Protein AF-A0A455SLW5-F1 (afdb_monomer)

Nearest PDB structures (foldseek):
  3qz4-assembly2_B  TM=9.356E-01  e=2.759E-25  Bacteroides thetaiotaomicron
  3akh-assembly1_A  TM=5.354E-01  e=4.090E-27  Streptomyces avermitilis MA-4680 = NBRC 14893
  6sxr-assembly1_A  TM=5.137E-01  e=2.909E-17  Aspergillus luchuensis IFO 4308
  6sxs-assembly1_AAA  TM=5.155E-01  e=3.876E-17  Aspergillus luchuensis
  2d44-assembly1_A  TM=3.682E-01  e=1.803E-17  Aspergillus luchuensis

Structure (mmCIF, N/CA/C/O backbone):
data_AF-A0A455SLW5-F1
#
_entry.id   AF-A0A455SLW5-F1
#
loop_
_atom_site.group_PDB
_atom_site.id
_atom_site.type_symbol
_atom_site.label_atom_id
_atom_site.label_alt_id
_atom_site.label_comp_id
_atom_site.label_asym_id
_atom_site.label_entity_id
_atom_site.label_seq_id
_atom_site.pdbx_PDB_ins_code
_atom_site.Cartn_x
_atom_site.Cartn_y
_atom_site.Cartn_z
_atom_site.occupancy
_atom_site.B_iso_or_equiv
_atom_site.auth_seq_id
_atom_site.auth_comp_id
_atom_site.auth_asym_id
_atom_site.auth_atom_id
_atom_site.pdbx_PDB_model_num
ATOM 1 N N . MET A 1 1 ? -55.554 7.025 6.746 1.00 34.50 1 MET A N 1
ATOM 2 C CA . MET A 1 1 ? -54.462 6.418 5.959 1.00 34.50 1 MET A CA 1
ATOM 3 C C . MET A 1 1 ? -53.563 7.553 5.488 1.00 34.50 1 MET A C 1
ATOM 5 O O . MET A 1 1 ? -53.819 8.131 4.444 1.00 34.50 1 MET A O 1
ATOM 9 N N . MET A 1 2 ? -52.606 7.970 6.321 1.00 26.58 2 MET A N 1
ATOM 10 C CA . MET A 1 2 ? -51.542 8.888 5.904 1.00 26.58 2 MET A CA 1
ATOM 11 C C . MET A 1 2 ? -50.301 8.038 5.678 1.00 26.58 2 MET A C 1
ATOM 13 O O . MET A 1 2 ? -49.830 7.374 6.597 1.00 26.58 2 MET A O 1
ATOM 17 N N . ILE A 1 3 ? -49.843 8.002 4.434 1.00 33.38 3 ILE A N 1
ATOM 18 C CA . ILE A 1 3 ? -48.631 7.303 4.028 1.00 33.38 3 ILE A CA 1
ATOM 19 C C . ILE A 1 3 ? -47.493 8.281 4.316 1.00 33.38 3 ILE A C 1
ATOM 21 O O . ILE A 1 3 ? -47.400 9.327 3.677 1.00 33.38 3 ILE A O 1
ATOM 25 N N .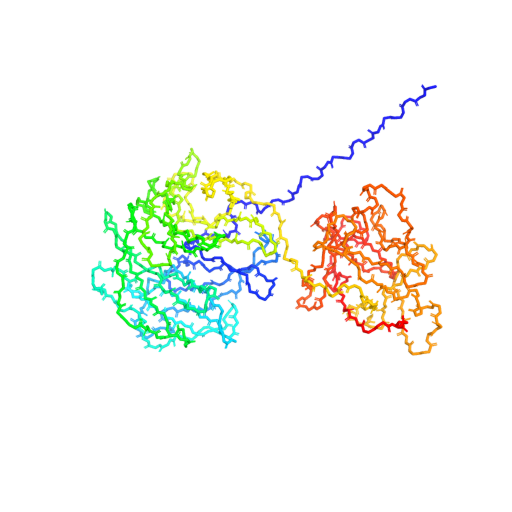 GLY A 1 4 ? -46.700 7.989 5.346 1.00 28.98 4 GLY A N 1
ATOM 26 C CA . GLY A 1 4 ? -45.521 8.773 5.692 1.00 28.98 4 GLY A CA 1
ATOM 27 C C . GLY A 1 4 ? -44.459 8.616 4.611 1.00 28.98 4 GLY A C 1
ATOM 28 O O . GLY A 1 4 ? -43.999 7.507 4.344 1.00 28.98 4 GLY A O 1
ATOM 29 N N . SER A 1 5 ? -44.088 9.730 3.987 1.00 33.50 5 SER A N 1
ATOM 30 C CA . SER A 1 5 ? -42.956 9.827 3.073 1.00 33.50 5 SER A CA 1
ATOM 31 C C . SER A 1 5 ? -41.672 9.484 3.827 1.00 33.50 5 SER A C 1
ATOM 33 O O . SER A 1 5 ? -41.202 10.268 4.650 1.00 33.50 5 SER A O 1
ATOM 35 N N . GLY A 1 6 ? -41.113 8.302 3.567 1.00 30.53 6 GLY A N 1
ATOM 36 C CA . GLY A 1 6 ? -39.769 7.958 4.012 1.00 30.53 6 GLY A CA 1
ATOM 37 C C . GLY A 1 6 ? -38.771 8.904 3.355 1.00 30.53 6 GLY A C 1
ATOM 38 O O . GLY A 1 6 ? -38.654 8.926 2.129 1.00 30.53 6 GLY A O 1
ATOM 39 N N . LEU A 1 7 ? -38.065 9.698 4.162 1.00 32.69 7 LEU A N 1
ATOM 40 C CA . LEU A 1 7 ? -36.848 10.360 3.713 1.00 32.69 7 LEU A CA 1
ATOM 41 C C . LEU A 1 7 ? -35.858 9.256 3.322 1.00 32.69 7 LEU A C 1
ATOM 43 O O . LEU A 1 7 ? -35.314 8.561 4.177 1.00 32.69 7 LEU A O 1
ATOM 47 N N . LEU A 1 8 ? -35.636 9.096 2.020 1.00 33.16 8 LEU A N 1
ATOM 48 C CA . LEU A 1 8 ? -34.431 8.468 1.504 1.00 33.16 8 LEU A CA 1
ATOM 49 C C . LEU A 1 8 ? -33.260 9.334 1.969 1.00 33.16 8 LEU A C 1
ATOM 51 O O . LEU A 1 8 ? -33.047 10.428 1.448 1.00 33.16 8 LEU A O 1
ATOM 55 N N . VAL A 1 9 ? -32.535 8.868 2.985 1.00 34.22 9 VAL A N 1
ATOM 56 C CA . VAL A 1 9 ? -31.212 9.406 3.294 1.00 34.22 9 VAL A CA 1
ATOM 57 C C . VAL A 1 9 ? -30.363 9.135 2.050 1.00 34.22 9 VAL A C 1
ATOM 59 O O . VAL A 1 9 ? -30.259 7.973 1.646 1.00 34.22 9 VAL A O 1
ATOM 62 N N . PRO A 1 10 ? -29.818 10.159 1.375 1.00 34.38 10 PRO A N 1
ATOM 63 C CA . PRO A 1 10 ? -28.939 9.921 0.245 1.00 34.38 10 PRO A CA 1
ATOM 64 C C . PRO A 1 10 ? -27.744 9.116 0.757 1.00 34.38 10 PRO A C 1
ATOM 66 O O . PRO A 1 10 ? -27.121 9.502 1.746 1.00 34.38 10 PRO A O 1
ATOM 69 N N . ASN A 1 11 ? -27.441 7.988 0.107 1.00 34.94 11 ASN A N 1
ATOM 70 C CA . ASN A 1 11 ? -26.160 7.314 0.290 1.00 34.94 11 ASN A CA 1
ATOM 71 C C . ASN A 1 11 ? -25.076 8.376 0.092 1.00 34.94 11 ASN A C 1
ATOM 73 O O . ASN A 1 11 ? -24.938 8.903 -1.015 1.00 34.94 11 ASN A O 1
ATOM 77 N N . ALA A 1 12 ? -24.350 8.726 1.155 1.00 39.44 12 ALA A N 1
ATOM 78 C CA . ALA A 1 12 ? -23.145 9.526 1.021 1.00 39.44 12 ALA A CA 1
ATOM 79 C C . ALA A 1 12 ? -22.260 8.807 -0.005 1.00 39.44 12 ALA A C 1
ATOM 81 O O . ALA A 1 12 ? -21.954 7.625 0.171 1.00 39.44 12 ALA A O 1
ATOM 82 N N . SER A 1 13 ? -21.923 9.466 -1.118 1.00 45.34 13 SER A N 1
ATOM 83 C CA . SER A 1 13 ? -20.954 8.900 -2.052 1.00 45.34 13 SER A CA 1
ATOM 84 C C . SER A 1 13 ? -19.678 8.649 -1.259 1.00 45.34 13 SER A C 1
ATOM 86 O O . SER A 1 13 ? -19.178 9.580 -0.625 1.00 45.34 13 SER A O 1
ATOM 88 N N . ALA A 1 14 ? -19.182 7.411 -1.250 1.00 56.59 14 ALA A N 1
ATOM 89 C CA . ALA A 1 14 ? -17.913 7.108 -0.605 1.00 56.59 14 ALA A CA 1
ATOM 90 C C . ALA A 1 14 ? -16.851 8.085 -1.132 1.00 56.59 14 ALA A C 1
ATOM 92 O O . ALA A 1 14 ? -16.743 8.270 -2.346 1.00 56.59 14 ALA A O 1
ATOM 93 N N . ALA A 1 15 ? -16.127 8.749 -0.229 1.00 71.00 15 ALA A N 1
ATOM 94 C CA . ALA A 1 15 ? -15.045 9.641 -0.618 1.00 71.00 15 ALA A CA 1
ATOM 95 C C . ALA A 1 15 ? -14.027 8.848 -1.448 1.00 71.00 15 ALA A C 1
ATOM 97 O O . ALA A 1 15 ? -13.629 7.743 -1.065 1.00 71.00 15 ALA A O 1
ATOM 98 N N . THR A 1 16 ? -13.641 9.390 -2.599 1.00 87.06 16 THR A N 1
ATOM 99 C CA . THR A 1 16 ? -12.624 8.789 -3.457 1.00 87.06 16 THR A CA 1
ATOM 100 C C . THR A 1 16 ? -11.301 9.527 -3.301 1.00 87.06 16 THR A C 1
ATOM 102 O O . THR A 1 16 ? -11.273 10.681 -2.875 1.00 87.06 16 THR A O 1
ATOM 105 N N . THR A 1 17 ? -10.199 8.866 -3.647 1.00 89.50 17 THR A N 1
ATOM 106 C CA . THR A 1 17 ? -8.845 9.427 -3.545 1.00 89.50 17 THR A CA 1
ATOM 107 C C . THR A 1 17 ? -8.660 10.667 -4.416 1.00 89.50 17 THR A C 1
ATOM 109 O O . THR A 1 17 ? -7.824 11.516 -4.119 1.00 89.50 17 THR A O 1
ATOM 112 N N . GLY A 1 18 ? -9.411 10.750 -5.518 1.00 93.75 18 GLY A N 1
ATOM 113 C CA . GLY A 1 18 ? -9.065 11.598 -6.649 1.00 93.75 18 GLY A CA 1
ATOM 114 C C . GLY A 1 18 ? -7.835 11.055 -7.380 1.00 93.75 18 GLY A C 1
ATOM 115 O O . GLY A 1 18 ? -7.074 10.245 -6.851 1.00 93.75 18 GLY A O 1
ATOM 116 N N . ASN A 1 19 ? -7.649 11.496 -8.619 1.00 96.50 19 ASN A N 1
ATOM 117 C CA . ASN A 1 19 ? -6.390 11.374 -9.340 1.00 96.50 19 ASN A CA 1
ATOM 118 C C . ASN A 1 19 ? -6.007 12.750 -9.910 1.00 96.50 19 ASN A C 1
ATOM 120 O O . ASN A 1 19 ? -6.890 13.451 -10.416 1.00 96.50 19 ASN A O 1
ATOM 124 N N . PRO A 1 20 ? -4.711 13.110 -9.903 1.00 97.12 20 PRO A N 1
ATOM 125 C CA . PRO A 1 20 ? -3.581 12.343 -9.357 1.00 97.12 20 PRO A CA 1
ATOM 126 C C . PRO A 1 20 ? -3.534 12.305 -7.821 1.00 97.12 20 PRO A C 1
ATOM 128 O O . PRO A 1 20 ? -4.027 13.217 -7.165 1.00 97.12 20 PRO A O 1
ATOM 131 N N . ILE A 1 21 ? -2.927 11.254 -7.258 1.00 97.12 21 ILE A N 1
ATOM 132 C CA . ILE A 1 21 ? -2.859 11.033 -5.798 1.00 97.12 21 ILE A CA 1
ATOM 133 C C . ILE A 1 21 ? -1.646 11.676 -5.123 1.00 97.12 21 ILE A C 1
ATOM 135 O O . ILE A 1 21 ? -1.672 11.898 -3.915 1.00 97.12 21 ILE A O 1
ATOM 139 N N . LEU A 1 22 ? -0.595 11.992 -5.885 1.00 96.56 22 LEU A N 1
ATOM 140 C CA . LEU A 1 22 ? 0.569 12.730 -5.397 1.00 96.56 22 LEU A CA 1
ATOM 141 C C . LEU A 1 22 ? 0.671 14.089 -6.105 1.00 96.56 22 LEU A C 1
ATOM 143 O O . LEU A 1 22 ? 0.393 14.175 -7.307 1.00 96.56 22 LEU A O 1
ATOM 147 N N . PRO A 1 23 ? 1.092 15.156 -5.404 1.00 93.06 23 PRO A N 1
ATOM 148 C CA . PRO A 1 23 ? 1.293 16.460 -6.017 1.00 93.06 23 PRO A CA 1
ATOM 149 C C . PRO A 1 23 ? 2.565 16.494 -6.881 1.00 93.06 23 PRO A C 1
ATOM 151 O O . PRO A 1 23 ? 3.538 15.783 -6.636 1.00 93.06 23 PRO A O 1
ATOM 154 N N . GLY A 1 24 ? 2.591 17.407 -7.855 1.00 89.69 24 GLY A N 1
ATOM 155 C CA . GLY A 1 24 ? 3.797 17.723 -8.627 1.00 89.69 24 GLY A CA 1
ATOM 156 C C . GLY A 1 24 ? 4.062 16.798 -9.818 1.00 89.69 24 GLY A C 1
ATOM 157 O O . GLY A 1 24 ? 3.137 16.232 -10.402 1.00 89.69 24 GLY A O 1
ATOM 158 N N . ASN A 1 25 ? 5.324 16.752 -10.248 1.00 93.06 25 ASN A N 1
ATOM 159 C CA . ASN A 1 25 ? 5.817 15.871 -11.307 1.00 93.06 25 ASN A CA 1
ATOM 160 C C . ASN A 1 25 ? 6.522 14.691 -10.635 1.00 93.06 25 ASN A C 1
ATOM 162 O O . ASN A 1 25 ? 7.686 14.799 -10.259 1.00 93.06 25 ASN A O 1
ATOM 166 N N . GLN A 1 26 ? 5.770 13.620 -10.417 1.00 94.69 26 GLN A N 1
ATOM 167 C CA . GLN A 1 26 ? 6.239 12.395 -9.782 1.00 94.69 26 GLN A CA 1
ATOM 168 C C . GLN A 1 26 ? 6.047 11.262 -10.776 1.00 94.69 26 GLN A C 1
ATOM 170 O O . GLN A 1 26 ? 5.026 11.204 -11.472 1.00 94.69 26 GLN A O 1
ATOM 175 N N . ALA A 1 27 ? 7.016 10.363 -10.838 1.00 96.94 27 ALA A N 1
ATOM 176 C CA . ALA A 1 27 ? 6.971 9.255 -11.769 1.00 96.94 27 ALA A CA 1
ATOM 177 C C . ALA A 1 27 ? 7.340 7.940 -11.107 1.00 96.94 27 ALA A C 1
ATOM 179 O O . ALA A 1 27 ? 7.733 7.897 -9.948 1.00 96.94 27 ALA A O 1
ATOM 180 N N . ASP A 1 28 ? 7.202 6.880 -11.888 1.00 98.06 28 ASP A N 1
ATOM 181 C CA . ASP A 1 28 ? 7.746 5.563 -11.584 1.00 98.06 28 ASP A CA 1
ATOM 182 C C . ASP A 1 28 ? 7.398 5.048 -10.169 1.00 98.06 28 ASP A C 1
ATOM 184 O O . ASP A 1 28 ? 8.292 4.676 -9.409 1.00 98.06 28 ASP A O 1
ATOM 188 N N . PRO A 1 29 ? 6.112 5.088 -9.756 1.00 98.31 29 PRO A N 1
ATOM 189 C CA . PRO A 1 29 ? 5.731 4.750 -8.392 1.00 98.31 29 PRO A CA 1
ATOM 190 C C . PRO A 1 29 ? 5.933 3.260 -8.097 1.00 98.31 29 PRO A C 1
ATOM 192 O O . PRO A 1 29 ? 5.358 2.406 -8.772 1.00 98.31 29 PRO A O 1
ATOM 195 N N . SER A 1 30 ? 6.623 2.950 -7.001 1.00 98.19 30 SER A N 1
ATOM 196 C CA . SER A 1 30 ? 6.465 1.682 -6.278 1.00 98.19 30 SER A CA 1
ATOM 197 C C . SER A 1 30 ? 5.509 1.868 -5.099 1.00 98.19 30 SER A C 1
ATOM 199 O O . SER A 1 30 ? 5.618 2.858 -4.382 1.00 98.19 30 SER A O 1
ATOM 201 N N . ILE A 1 31 ? 4.577 0.929 -4.883 1.00 98.38 31 ILE A N 1
ATOM 202 C CA . ILE A 1 31 ? 3.613 0.929 -3.765 1.00 98.38 31 ILE A CA 1
ATOM 203 C C . ILE A 1 31 ? 3.861 -0.264 -2.836 1.00 98.38 31 ILE A C 1
ATOM 205 O O . ILE A 1 31 ? 3.990 -1.405 -3.287 1.00 98.38 31 ILE A O 1
ATOM 209 N N . LYS A 1 32 ? 3.890 -0.023 -1.521 1.00 97.81 32 LYS A N 1
ATOM 210 C CA . LYS A 1 32 ? 4.078 -1.055 -0.486 1.00 97.81 32 LYS A CA 1
ATOM 211 C C . LYS A 1 32 ? 3.151 -0.840 0.706 1.00 97.81 32 LYS A C 1
ATOM 213 O O . LYS A 1 32 ? 2.637 0.254 0.920 1.00 97.81 32 LYS A O 1
ATOM 218 N N . ILE A 1 33 ? 2.964 -1.889 1.508 1.00 95.12 33 ILE A N 1
ATOM 219 C CA . ILE A 1 33 ? 2.350 -1.790 2.837 1.00 95.12 33 ILE A CA 1
ATOM 220 C C . ILE A 1 33 ? 3.405 -2.153 3.866 1.00 95.12 33 ILE A C 1
ATOM 222 O O . ILE A 1 33 ? 3.818 -3.308 3.945 1.00 95.12 33 ILE A O 1
ATOM 226 N N . PHE A 1 34 ? 3.799 -1.176 4.675 1.00 93.00 34 PHE A N 1
ATOM 227 C CA . PHE A 1 34 ? 4.742 -1.361 5.770 1.00 93.00 34 PHE A CA 1
ATOM 228 C C . PHE A 1 34 ? 4.199 -0.695 7.021 1.00 93.00 34 PHE A C 1
ATOM 230 O O . PHE A 1 34 ? 3.652 0.407 6.969 1.00 93.00 34 PHE A O 1
ATOM 237 N N . GLU A 1 35 ? 4.334 -1.389 8.149 1.00 85.75 35 GLU A N 1
ATOM 238 C CA . GLU A 1 35 ? 3.966 -0.860 9.466 1.00 85.75 35 GLU A CA 1
ATOM 239 C C . GLU A 1 35 ? 2.521 -0.322 9.520 1.00 85.75 35 GLU A C 1
ATOM 241 O O . GLU A 1 35 ? 2.228 0.682 10.165 1.00 85.75 35 GLU A O 1
ATOM 246 N N . GLY A 1 36 ? 1.588 -0.979 8.824 1.00 79.81 36 GLY A N 1
ATOM 247 C CA . GLY A 1 36 ? 0.179 -0.570 8.810 1.00 79.81 36 GLY A CA 1
ATOM 248 C C . GLY A 1 36 ? -0.092 0.747 8.074 1.00 79.81 36 GLY A C 1
ATOM 249 O O . GLY A 1 36 ? -1.098 1.393 8.356 1.00 79.81 36 GLY A O 1
ATOM 250 N N . ARG A 1 37 ? 0.783 1.149 7.147 1.00 90.44 37 ARG A N 1
ATOM 251 C CA . ARG A 1 37 ? 0.584 2.276 6.225 1.00 90.44 37 ARG A CA 1
ATOM 252 C C . ARG A 1 37 ? 0.869 1.839 4.793 1.00 90.44 37 ARG A C 1
ATOM 254 O O . ARG A 1 37 ? 1.656 0.919 4.568 1.00 90.44 37 ARG A O 1
ATOM 261 N N . TYR A 1 38 ? 0.248 2.518 3.842 1.00 97.31 38 TYR A N 1
ATOM 262 C CA . TYR A 1 38 ? 0.645 2.489 2.441 1.00 97.31 38 TYR A CA 1
ATOM 263 C C . TYR A 1 38 ? 1.837 3.418 2.232 1.00 97.31 38 TYR A C 1
ATOM 265 O O . TYR A 1 38 ? 1.878 4.492 2.831 1.00 97.31 38 TYR A O 1
ATOM 273 N N . TRP A 1 39 ? 2.774 3.018 1.380 1.00 98.50 39 TRP A N 1
ATOM 274 C CA . TRP A 1 39 ? 3.987 3.767 1.066 1.00 98.50 39 TRP A CA 1
ATOM 275 C C . TRP A 1 39 ? 4.200 3.831 -0.439 1.00 98.50 39 TRP A C 1
ATOM 277 O O . TRP A 1 39 ? 4.217 2.775 -1.069 1.00 98.50 39 TRP A O 1
ATOM 287 N N . ILE A 1 40 ? 4.377 5.032 -0.994 1.00 98.69 40 ILE A N 1
ATOM 288 C CA . ILE A 1 40 ? 4.798 5.234 -2.383 1.00 98.69 40 ILE A CA 1
ATOM 289 C C . ILE A 1 40 ? 6.219 5.784 -2.426 1.00 98.69 40 ILE A C 1
ATOM 291 O O . ILE A 1 40 ? 6.538 6.763 -1.749 1.00 98.69 40 ILE A O 1
ATOM 295 N N . TYR A 1 41 ? 7.038 5.176 -3.277 1.00 98.38 41 TYR A N 1
ATOM 296 C CA . TYR A 1 41 ? 8.388 5.620 -3.605 1.00 98.38 41 TYR A CA 1
ATOM 297 C C . TYR A 1 41 ? 8.433 5.951 -5.103 1.00 98.38 41 TYR A C 1
ATOM 299 O O . TYR A 1 41 ? 8.384 5.025 -5.912 1.00 98.38 41 TYR A O 1
ATOM 307 N N . PRO A 1 42 ? 8.433 7.237 -5.490 1.00 97.56 42 PRO A N 1
ATOM 308 C CA . PRO A 1 42 ? 8.512 7.653 -6.886 1.00 97.56 42 PRO A CA 1
ATOM 309 C C . PRO A 1 42 ? 9.929 8.096 -7.291 1.00 97.56 42 PRO A C 1
ATOM 311 O O . PRO A 1 42 ? 10.745 8.478 -6.447 1.00 97.56 42 PRO A O 1
ATOM 314 N N . SER A 1 43 ? 10.187 8.153 -8.598 1.00 96.94 43 SER A N 1
ATOM 315 C CA . SER A 1 43 ? 11.216 9.035 -9.163 1.00 96.94 43 SER A CA 1
ATOM 316 C C . SER A 1 43 ? 10.826 10.495 -8.923 1.00 96.94 43 SER A C 1
ATOM 318 O O . SER A 1 43 ? 9.754 10.936 -9.359 1.00 96.94 43 SER A O 1
ATOM 320 N N . GLY A 1 44 ? 11.709 11.252 -8.269 1.00 81.88 44 GLY A N 1
ATOM 321 C CA . GLY A 1 44 ? 11.531 12.682 -8.029 1.00 81.88 44 GLY A CA 1
ATOM 322 C C . GLY A 1 44 ? 11.817 13.542 -9.265 1.00 81.88 44 GLY A C 1
ATOM 323 O O . GLY A 1 44 ? 12.625 13.193 -10.124 1.00 81.88 44 GLY A O 1
ATOM 324 N N . PHE A 1 45 ? 11.183 14.716 -9.338 1.00 79.94 45 PHE A N 1
ATOM 325 C CA . PHE A 1 45 ? 11.369 15.679 -10.435 1.00 79.94 45 PHE A CA 1
ATOM 326 C C . PHE A 1 45 ? 12.817 16.161 -10.613 1.00 79.94 45 PHE A C 1
ATOM 328 O O . PHE A 1 45 ? 13.239 16.447 -11.731 1.00 79.94 45 PHE A O 1
ATOM 335 N N . ASP A 1 46 ? 13.568 16.295 -9.520 1.00 85.75 46 ASP A N 1
ATOM 336 C CA . ASP A 1 46 ? 14.927 16.845 -9.551 1.00 85.75 46 ASP A CA 1
ATOM 337 C C . ASP A 1 46 ? 15.991 15.853 -10.034 1.00 85.75 46 ASP A C 1
ATOM 339 O O . ASP A 1 46 ? 17.157 16.228 -10.152 1.00 85.75 46 ASP A O 1
ATOM 343 N N . ASN A 1 47 ? 15.588 14.615 -10.343 1.00 87.06 47 ASN A N 1
ATOM 344 C CA . ASN A 1 47 ? 16.444 13.567 -10.885 1.00 87.06 47 ASN A CA 1
ATOM 345 C C . ASN A 1 47 ? 17.619 13.155 -9.974 1.00 87.06 47 ASN A C 1
ATOM 347 O O . ASN A 1 47 ? 18.532 12.466 -10.438 1.00 87.06 47 ASN A O 1
ATOM 351 N N . ASN A 1 48 ? 17.593 13.561 -8.698 1.00 93.62 48 ASN A N 1
ATOM 352 C CA . ASN A 1 48 ? 18.670 13.331 -7.731 1.00 93.62 48 ASN A CA 1
ATOM 353 C C . ASN A 1 48 ? 18.180 12.782 -6.388 1.00 93.62 48 ASN A C 1
ATOM 355 O O . ASN A 1 48 ? 18.933 12.066 -5.728 1.00 93.62 48 ASN A O 1
ATOM 359 N N . ARG A 1 49 ? 16.963 13.117 -5.950 1.00 94.94 49 ARG A N 1
ATOM 360 C CA . ARG A 1 49 ? 16.478 12.786 -4.604 1.00 94.94 49 ARG A CA 1
ATOM 361 C C . ARG A 1 49 ? 15.237 11.914 -4.651 1.00 94.94 49 ARG A C 1
ATOM 363 O O . ARG A 1 49 ? 14.281 12.192 -5.373 1.00 94.94 49 ARG A O 1
ATOM 370 N N . PHE A 1 50 ? 15.229 10.898 -3.799 1.00 96.56 50 PHE A N 1
ATOM 371 C CA . PHE A 1 50 ? 14.070 10.049 -3.572 1.00 96.56 50 PHE A CA 1
ATOM 372 C C . PHE A 1 50 ? 13.324 10.497 -2.325 1.00 96.56 50 PHE A C 1
ATOM 374 O O . PHE A 1 50 ? 13.904 10.582 -1.243 1.00 96.56 50 PHE A O 1
ATOM 381 N N . HIS A 1 51 ? 12.028 10.750 -2.481 1.00 96.19 51 HIS A N 1
ATOM 382 C CA . HIS A 1 51 ? 11.106 10.987 -1.375 1.00 96.19 51 HIS A CA 1
ATOM 383 C C . HIS A 1 51 ? 10.332 9.709 -1.034 1.00 96.19 51 HIS A C 1
ATOM 385 O O . HIS A 1 51 ? 10.120 8.856 -1.896 1.00 96.19 51 HIS A O 1
ATOM 391 N N . ALA A 1 52 ? 9.859 9.604 0.207 1.00 97.56 52 ALA A N 1
ATOM 392 C CA . ALA A 1 52 ? 8.856 8.617 0.596 1.00 97.56 52 ALA A CA 1
ATOM 393 C C . ALA A 1 52 ? 7.513 9.305 0.851 1.00 97.56 52 ALA A C 1
ATOM 395 O O . ALA A 1 52 ? 7.450 10.322 1.533 1.00 97.56 52 ALA A O 1
ATOM 396 N N . TRP A 1 53 ? 6.430 8.723 0.347 1.00 98.19 53 TRP A N 1
ATOM 397 C CA . TRP A 1 53 ? 5.067 9.185 0.599 1.00 98.19 53 TRP A CA 1
ATOM 398 C C . TRP A 1 53 ? 4.317 8.136 1.398 1.00 98.19 53 TRP A C 1
ATOM 400 O O . TRP A 1 53 ? 4.403 6.957 1.063 1.00 98.19 53 TRP A O 1
ATOM 410 N N . SER A 1 54 ? 3.557 8.528 2.418 1.00 97.25 54 SER A N 1
ATOM 411 C CA . SER A 1 54 ? 2.804 7.579 3.240 1.00 97.25 54 SER A CA 1
ATOM 412 C C . SER A 1 54 ? 1.325 7.938 3.359 1.00 97.25 54 SER A C 1
ATOM 414 O O . SER A 1 54 ? 0.952 9.108 3.384 1.00 97.25 54 SER A O 1
ATOM 416 N N . SER A 1 55 ? 0.465 6.926 3.457 1.00 94.06 55 SER A N 1
ATOM 417 C CA . SER A 1 55 ? -0.978 7.093 3.645 1.00 94.06 55 SER A CA 1
ATOM 418 C C . SER A 1 55 ? -1.541 6.018 4.569 1.00 94.06 55 SER A C 1
ATOM 420 O O . SER A 1 55 ? -1.054 4.887 4.609 1.00 94.06 55 SER A O 1
ATOM 422 N N . THR A 1 56 ? -2.590 6.349 5.317 1.00 86.69 56 THR A N 1
ATOM 423 C CA . THR A 1 56 ? -3.357 5.366 6.098 1.00 86.69 56 THR A CA 1
ATOM 424 C C . THR A 1 56 ? -4.538 4.790 5.334 1.00 86.69 56 THR A C 1
ATOM 426 O O . THR A 1 56 ? -5.072 3.780 5.777 1.00 86.69 56 THR A O 1
ATOM 429 N N . ASP A 1 57 ? -4.951 5.407 4.224 1.00 86.12 57 ASP A N 1
ATOM 430 C CA . ASP A 1 57 ? -6.261 5.188 3.600 1.00 86.12 57 ASP A CA 1
ATOM 431 C C . ASP A 1 57 ? -6.269 5.254 2.060 1.00 86.12 57 ASP A C 1
ATOM 433 O O . ASP A 1 57 ? -7.345 5.314 1.473 1.00 86.12 57 ASP A O 1
ATOM 437 N N . LEU A 1 58 ? -5.100 5.235 1.407 1.00 93.00 58 LEU A N 1
ATOM 438 C CA . LEU A 1 58 ? -4.892 5.438 -0.042 1.00 93.00 58 LEU A CA 1
ATOM 439 C C . LEU A 1 58 ? -5.241 6.835 -0.580 1.00 93.00 58 LEU A C 1
ATOM 441 O O . LEU A 1 58 ? -4.937 7.112 -1.740 1.00 93.00 58 LEU A O 1
ATOM 445 N N . SER A 1 59 ? -5.838 7.714 0.223 1.00 88.00 59 SER A N 1
ATOM 446 C CA . SER A 1 59 ? -6.347 9.016 -0.217 1.00 88.00 59 SER A CA 1
ATOM 447 C C . SER A 1 59 ? -5.481 10.160 0.283 1.00 88.00 59 SER A C 1
ATOM 449 O O . SER A 1 59 ? -5.045 11.002 -0.496 1.00 88.00 59 SER A O 1
ATOM 451 N N . HIS A 1 60 ? -5.218 10.200 1.585 1.00 88.12 60 HIS A N 1
ATOM 452 C CA . HIS A 1 60 ? -4.448 11.271 2.200 1.00 88.12 60 HIS A CA 1
ATOM 453 C C . HIS A 1 60 ? -2.981 10.859 2.256 1.00 88.12 60 HIS A C 1
ATOM 455 O O . HIS A 1 60 ? -2.604 9.993 3.051 1.00 88.12 60 HIS A O 1
ATOM 461 N N . TRP A 1 61 ? -2.172 11.464 1.387 1.00 95.69 61 TRP A N 1
ATOM 462 C CA . TRP A 1 61 ? -0.740 11.202 1.276 1.00 95.69 61 TRP A CA 1
ATOM 463 C C . TRP A 1 61 ? 0.079 12.295 1.962 1.00 95.69 61 TRP A C 1
ATOM 465 O O . TRP A 1 61 ? -0.148 13.487 1.757 1.00 95.69 61 TRP A O 1
ATOM 475 N N . VAL A 1 62 ? 1.044 11.871 2.772 1.00 95.62 62 VAL A N 1
ATOM 476 C CA . VAL A 1 62 ? 2.016 12.724 3.462 1.00 95.62 62 VAL A CA 1
ATOM 477 C C . VAL A 1 62 ? 3.375 12.531 2.799 1.00 95.62 62 VAL A C 1
ATOM 479 O O . VAL A 1 62 ? 3.810 11.391 2.651 1.00 95.62 62 VAL A O 1
ATOM 482 N N . ASP A 1 63 ? 4.037 13.625 2.419 1.00 96.44 63 ASP A N 1
ATOM 483 C CA . ASP A 1 63 ? 5.457 13.607 2.048 1.00 96.44 63 ASP A CA 1
ATOM 484 C C . ASP A 1 63 ? 6.291 13.443 3.325 1.00 96.44 63 ASP A C 1
ATOM 486 O O . ASP A 1 63 ? 6.310 14.324 4.187 1.00 96.44 63 ASP A O 1
ATOM 490 N N . GLU A 1 64 ? 6.948 12.297 3.470 1.00 96.81 64 GLU A N 1
ATOM 491 C CA . GLU A 1 64 ? 7.797 11.962 4.619 1.00 96.81 64 GLU A CA 1
ATOM 492 C C . GLU A 1 64 ? 9.235 12.478 4.436 1.00 96.81 64 GLU A C 1
ATOM 494 O O . GLU A 1 64 ? 10.084 12.277 5.308 1.00 96.81 64 GLU A O 1
ATOM 499 N N . GLY A 1 65 ? 9.501 13.179 3.329 1.00 95.50 65 GLY A N 1
ATOM 500 C CA . GLY A 1 65 ? 10.773 13.807 3.010 1.00 95.50 65 GLY A CA 1
ATOM 501 C C . GLY A 1 65 ? 11.723 12.912 2.216 1.00 95.50 65 GLY A C 1
ATOM 502 O O . GLY A 1 65 ? 11.400 11.792 1.815 1.00 95.50 65 GLY A O 1
ATOM 503 N N . VAL A 1 66 ? 12.923 13.450 1.981 1.00 96.12 66 VAL A N 1
ATOM 504 C CA . VAL A 1 66 ? 14.006 12.773 1.256 1.00 96.12 66 VAL A CA 1
ATOM 505 C C . VAL A 1 66 ? 14.542 11.612 2.089 1.00 96.12 66 VAL A C 1
ATOM 507 O O . VAL A 1 66 ? 14.978 11.809 3.223 1.00 96.12 66 VAL A O 1
ATOM 510 N N . ILE A 1 67 ? 14.558 10.414 1.507 1.00 96.75 67 ILE A N 1
ATOM 511 C CA . ILE A 1 67 ? 15.103 9.203 2.136 1.00 96.75 67 ILE A CA 1
ATOM 512 C C . ILE A 1 67 ? 16.510 8.856 1.639 1.00 96.75 67 ILE A C 1
ATOM 514 O O . ILE A 1 67 ? 17.263 8.203 2.365 1.00 96.75 67 ILE A O 1
ATOM 518 N N . LEU A 1 68 ? 16.850 9.294 0.421 1.00 97.12 68 LEU A N 1
ATOM 519 C CA . LEU A 1 68 ? 18.158 9.132 -0.207 1.00 97.12 68 LEU A CA 1
ATOM 520 C C . LEU A 1 68 ? 18.384 10.242 -1.247 1.00 97.12 68 LEU A C 1
ATOM 522 O O . LEU A 1 68 ? 17.547 10.462 -2.124 1.00 97.12 68 LEU A O 1
ATOM 526 N N . ASP A 1 69 ? 19.527 10.910 -1.160 1.00 96.31 69 ASP A N 1
ATOM 527 C CA . ASP A 1 69 ? 20.034 11.884 -2.126 1.00 96.31 69 ASP A CA 1
ATOM 528 C C . ASP A 1 69 ? 21.228 11.273 -2.871 1.00 96.31 69 ASP A C 1
ATOM 530 O O . ASP A 1 69 ? 22.286 11.043 -2.282 1.00 96.31 69 ASP A O 1
ATOM 534 N N . VAL A 1 70 ? 21.059 10.985 -4.164 1.00 96.69 70 VAL A N 1
ATOM 535 C CA . VAL A 1 70 ? 22.099 10.347 -4.984 1.00 96.69 70 VAL A CA 1
ATOM 536 C C . VAL A 1 70 ? 23.353 11.217 -5.041 1.00 96.69 70 VAL A C 1
ATOM 538 O O . VAL A 1 70 ? 24.432 10.739 -4.713 1.00 96.69 70 VAL A O 1
ATOM 541 N N . GLY A 1 71 ? 23.213 12.508 -5.348 1.00 94.06 71 GLY A N 1
ATOM 542 C CA . GLY A 1 71 ? 24.356 13.398 -5.578 1.00 94.06 71 GLY A CA 1
ATOM 543 C C . GLY A 1 71 ? 25.231 13.670 -4.349 1.00 94.06 71 GLY A C 1
ATOM 544 O O . GLY A 1 71 ? 26.347 14.163 -4.495 1.00 94.06 71 GLY A O 1
ATOM 545 N N . SER A 1 72 ? 24.747 13.387 -3.137 1.00 94.94 72 SER A N 1
ATOM 546 C CA . SER A 1 72 ? 25.511 13.600 -1.898 1.00 94.94 72 SER A CA 1
ATOM 547 C C . SER A 1 72 ? 25.759 12.340 -1.070 1.00 94.94 72 SER A C 1
ATOM 549 O O . SER A 1 72 ? 26.680 12.338 -0.250 1.00 94.94 72 SER A O 1
ATOM 551 N N . GLN A 1 73 ? 24.972 11.276 -1.253 1.00 96.75 73 GLN A N 1
ATOM 552 C CA . GLN A 1 73 ? 25.056 10.057 -0.438 1.00 96.75 73 GLN A CA 1
ATOM 553 C C . GLN A 1 73 ? 25.492 8.816 -1.225 1.00 96.75 73 GLN A C 1
ATOM 555 O O . GLN A 1 73 ? 25.825 7.808 -0.600 1.00 96.75 73 GLN A O 1
ATOM 560 N N . VAL A 1 74 ? 25.513 8.865 -2.560 1.00 97.62 74 VAL A N 1
ATOM 561 C CA . VAL A 1 74 ? 25.921 7.746 -3.419 1.00 97.62 74 VAL A CA 1
ATOM 562 C C . VAL A 1 74 ? 27.262 8.089 -4.066 1.00 97.62 74 VAL A C 1
ATOM 564 O O . VAL A 1 74 ? 27.384 9.050 -4.808 1.00 97.62 74 VAL A O 1
ATOM 567 N N . SER A 1 75 ? 28.309 7.318 -3.772 1.00 97.19 75 SER A N 1
ATOM 568 C CA . SER A 1 75 ? 29.684 7.648 -4.195 1.00 97.19 75 SER A CA 1
ATOM 569 C C . SER A 1 75 ? 30.017 7.269 -5.642 1.00 97.19 75 SER A C 1
ATOM 571 O O . SER A 1 75 ? 31.086 7.621 -6.140 1.00 97.19 75 SER A O 1
ATOM 573 N N . TRP A 1 76 ? 29.148 6.495 -6.291 1.00 96.81 76 TRP A N 1
ATOM 574 C CA . TRP A 1 76 ? 29.378 5.895 -7.608 1.00 96.81 76 TRP A CA 1
ATOM 575 C C . TRP A 1 76 ? 28.438 6.427 -8.700 1.00 96.81 76 TRP A C 1
ATOM 577 O O . TRP A 1 76 ? 28.522 5.953 -9.835 1.00 96.81 76 TRP A O 1
ATOM 587 N N . ALA A 1 77 ? 27.565 7.383 -8.370 1.00 95.69 77 ALA A N 1
ATOM 588 C CA . ALA A 1 77 ? 26.655 8.057 -9.292 1.00 95.69 77 ALA A CA 1
ATOM 589 C C . ALA A 1 77 ? 26.312 9.460 -8.772 1.00 95.69 77 ALA A C 1
ATOM 591 O O . ALA A 1 77 ? 26.186 9.649 -7.566 1.00 95.69 77 ALA A O 1
ATOM 592 N N . ASP A 1 78 ? 26.101 10.408 -9.682 1.00 90.62 78 ASP A N 1
ATOM 593 C CA . ASP A 1 78 ? 25.819 11.811 -9.348 1.00 90.62 78 ASP A CA 1
ATOM 594 C C . ASP A 1 78 ? 24.373 12.221 -9.690 1.00 90.62 78 ASP A C 1
ATOM 596 O O . ASP A 1 78 ? 23.876 13.239 -9.192 1.00 90.62 78 ASP A O 1
ATOM 600 N N . THR A 1 79 ? 23.690 11.460 -10.560 1.00 93.19 79 THR A N 1
ATOM 601 C CA . THR A 1 79 ? 22.336 11.779 -11.043 1.00 93.19 79 THR A CA 1
ATOM 602 C C . THR A 1 79 ? 21.562 10.551 -11.557 1.00 93.19 79 THR A C 1
ATOM 604 O O . THR A 1 79 ? 21.928 9.402 -11.303 1.00 93.19 79 THR A O 1
ATOM 607 N N . ARG A 1 80 ? 20.454 10.794 -12.277 1.00 93.94 80 ARG A N 1
ATOM 608 C CA . ARG A 1 80 ? 19.554 9.787 -12.865 1.00 93.94 80 ARG A CA 1
ATOM 609 C C . ARG A 1 80 ? 18.957 8.863 -11.809 1.00 93.94 80 ARG A C 1
ATOM 611 O O . ARG A 1 80 ? 18.885 7.656 -12.010 1.00 93.94 80 ARG A O 1
ATOM 618 N N . ALA A 1 81 ? 18.541 9.463 -10.695 1.00 96.69 81 ALA A N 1
ATOM 619 C CA . ALA A 1 81 ? 17.842 8.804 -9.603 1.00 96.69 81 ALA A CA 1
ATOM 620 C C . ALA A 1 81 ? 16.448 8.348 -10.071 1.00 96.69 81 ALA A C 1
ATOM 622 O O . ALA A 1 81 ? 15.500 9.138 -10.076 1.00 96.69 81 ALA A O 1
ATOM 623 N N . TRP A 1 82 ? 16.331 7.089 -10.499 1.00 97.31 8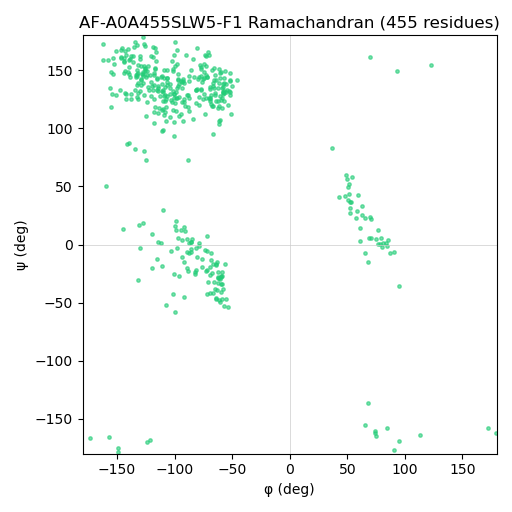2 TRP A N 1
ATOM 624 C CA . TRP A 1 82 ? 15.137 6.561 -11.163 1.00 97.31 82 TRP A CA 1
ATOM 625 C C . TRP A 1 82 ? 14.560 5.309 -10.504 1.00 97.31 82 TRP A C 1
ATOM 627 O O . TRP A 1 82 ? 15.287 4.484 -9.946 1.00 97.31 82 TRP A O 1
ATOM 637 N N . ALA A 1 83 ? 13.243 5.172 -10.672 1.00 97.50 83 ALA A N 1
ATOM 638 C CA . ALA A 1 83 ? 12.466 3.940 -10.604 1.00 97.50 83 ALA A CA 1
ATOM 639 C C . ALA A 1 83 ? 12.758 3.078 -9.368 1.00 97.50 83 ALA A C 1
ATOM 641 O O . ALA A 1 83 ? 13.236 1.948 -9.496 1.00 97.50 83 ALA A O 1
ATOM 642 N N . PRO A 1 84 ? 12.538 3.608 -8.154 1.00 98.06 84 PRO A N 1
ATOM 643 C CA . PRO A 1 84 ? 12.916 2.886 -6.962 1.00 98.06 84 PRO A CA 1
ATOM 644 C C . PRO A 1 84 ? 11.921 1.775 -6.612 1.00 98.06 84 PRO A C 1
ATOM 646 O O . PRO A 1 84 ? 10.718 1.882 -6.852 1.00 98.06 84 PRO A O 1
ATOM 649 N N . ASP A 1 85 ? 12.409 0.756 -5.911 1.00 98.62 85 ASP A N 1
ATOM 650 C CA . ASP A 1 85 ? 11.583 -0.232 -5.227 1.00 98.62 85 ASP A CA 1
ATOM 651 C C . ASP A 1 85 ? 12.063 -0.458 -3.789 1.00 98.62 85 ASP A C 1
ATOM 653 O O . ASP A 1 85 ? 13.255 -0.409 -3.489 1.00 98.62 85 ASP A O 1
ATOM 657 N N . MET A 1 86 ? 11.126 -0.731 -2.880 1.00 98.44 86 MET A N 1
ATOM 658 C CA . MET A 1 86 ? 11.412 -0.974 -1.464 1.00 98.44 86 MET A CA 1
ATOM 659 C C . MET A 1 86 ? 10.895 -2.346 -1.036 1.00 98.44 86 MET A C 1
ATOM 661 O O . MET A 1 86 ? 9.731 -2.688 -1.264 1.00 98.44 86 MET A O 1
ATOM 665 N N . VAL A 1 87 ? 11.723 -3.122 -0.338 1.00 98.00 87 VAL A N 1
ATOM 666 C CA . VAL A 1 87 ? 11.316 -4.400 0.272 1.00 98.00 87 VAL A CA 1
ATOM 667 C C . VAL A 1 87 ? 11.784 -4.504 1.715 1.00 98.00 87 VAL A C 1
ATOM 669 O O . VAL A 1 87 ? 12.863 -4.043 2.073 1.00 98.00 87 VAL A O 1
ATOM 672 N N . TYR A 1 88 ? 10.975 -5.145 2.553 1.00 96.81 88 TYR A N 1
ATOM 673 C CA . TYR A 1 88 ? 11.328 -5.443 3.937 1.00 96.81 88 TYR A CA 1
ATOM 674 C C . TYR A 1 88 ? 11.815 -6.886 4.063 1.00 96.81 88 TYR A C 1
ATOM 676 O O . TYR A 1 88 ? 11.143 -7.813 3.602 1.00 96.81 88 TYR A O 1
ATOM 684 N N . ARG A 1 89 ? 12.957 -7.094 4.724 1.00 93.94 89 ARG A N 1
ATOM 685 C CA . ARG A 1 89 ? 13.455 -8.427 5.086 1.00 93.94 89 ARG A CA 1
ATOM 686 C C . ARG A 1 89 ? 14.386 -8.337 6.293 1.00 93.94 89 ARG A C 1
ATOM 688 O O . ARG A 1 89 ? 15.090 -7.353 6.464 1.00 93.94 89 ARG A O 1
ATOM 695 N N . ASN A 1 90 ? 14.417 -9.371 7.133 1.00 90.44 90 ASN A N 1
ATOM 696 C CA . ASN A 1 90 ? 15.388 -9.502 8.231 1.00 90.44 90 ASN A CA 1
ATOM 697 C C . ASN A 1 90 ? 15.475 -8.271 9.165 1.00 90.44 90 ASN A C 1
ATOM 699 O O . ASN A 1 90 ? 16.556 -7.917 9.629 1.00 90.44 90 ASN A O 1
ATOM 703 N N . GLY A 1 91 ? 14.348 -7.602 9.436 1.00 89.44 91 GLY A N 1
ATOM 704 C CA . GLY A 1 91 ? 14.326 -6.432 10.320 1.00 89.44 91 GLY A CA 1
ATOM 705 C C . GLY A 1 91 ? 14.786 -5.119 9.680 1.00 89.44 91 GLY A C 1
ATOM 706 O O . GLY A 1 91 ? 14.897 -4.127 10.396 1.00 89.44 91 GLY A O 1
ATOM 707 N N . LYS A 1 92 ? 15.056 -5.097 8.372 1.00 96.38 92 LYS A N 1
ATOM 708 C CA . LYS A 1 92 ? 15.516 -3.922 7.624 1.00 96.38 92 LYS A CA 1
ATOM 709 C C . LYS A 1 92 ? 14.693 -3.704 6.361 1.00 96.38 92 LYS A C 1
ATOM 711 O O . LYS A 1 92 ?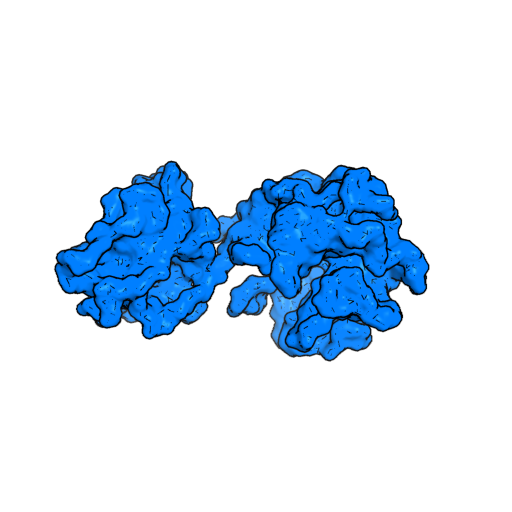 14.011 -4.609 5.874 1.00 96.38 92 LYS A O 1
ATOM 716 N N . TYR A 1 93 ? 14.794 -2.494 5.830 1.00 98.69 93 TYR A N 1
ATOM 717 C CA . TYR A 1 93 ? 14.242 -2.113 4.539 1.00 98.69 93 TYR A CA 1
ATOM 718 C C . TYR A 1 93 ? 15.384 -1.975 3.531 1.00 98.69 93 TYR A C 1
ATOM 720 O O . TYR A 1 93 ? 16.438 -1.435 3.860 1.00 98.69 93 TYR A O 1
ATOM 728 N N . TYR A 1 94 ? 15.186 -2.489 2.324 1.00 98.81 94 TYR A N 1
ATOM 729 C CA . TYR A 1 94 ? 16.159 -2.459 1.240 1.00 98.81 94 TYR A CA 1
ATOM 730 C C . TYR A 1 94 ? 15.563 -1.667 0.086 1.00 98.81 94 TYR A C 1
ATOM 732 O O . TYR A 1 94 ? 14.557 -2.077 -0.499 1.00 98.81 94 TYR A O 1
ATOM 740 N N . PHE A 1 95 ? 16.180 -0.524 -0.188 1.00 98.81 95 PHE A N 1
ATOM 741 C CA . PHE A 1 95 ? 15.774 0.436 -1.198 1.00 98.81 95 PHE A CA 1
ATOM 742 C C . PHE A 1 95 ? 16.638 0.255 -2.438 1.00 98.81 95 PHE A C 1
ATOM 744 O O . PHE A 1 95 ? 17.818 0.608 -2.433 1.00 98.81 95 PHE A O 1
ATOM 751 N N . TYR A 1 96 ? 16.064 -0.333 -3.477 1.00 98.88 96 TYR A N 1
ATOM 752 C CA . TYR A 1 96 ? 16.705 -0.513 -4.771 1.00 98.88 96 TYR A CA 1
ATOM 753 C C . TYR A 1 96 ? 16.357 0.671 -5.652 1.00 98.88 96 TYR A C 1
ATOM 755 O O . TYR A 1 96 ? 15.220 1.130 -5.648 1.00 98.88 96 TYR A O 1
ATOM 763 N N . PHE A 1 97 ? 17.329 1.168 -6.399 1.00 98.56 97 PHE A N 1
ATOM 764 C CA . PHE A 1 97 ? 17.150 2.337 -7.249 1.00 98.56 97 PHE A CA 1
ATOM 765 C C . PHE A 1 97 ? 18.115 2.273 -8.422 1.00 98.56 97 PHE A C 1
ATOM 767 O O . PHE A 1 97 ? 19.173 1.645 -8.322 1.00 98.56 97 PHE A O 1
ATOM 774 N N . ALA A 1 98 ? 17.768 2.936 -9.519 1.00 97.38 98 ALA A N 1
ATOM 775 C CA . ALA A 1 98 ? 18.722 3.208 -10.577 1.00 97.38 98 ALA A CA 1
ATOM 776 C C . ALA A 1 98 ? 19.371 4.585 -10.364 1.00 97.38 98 ALA A C 1
ATOM 778 O O . ALA A 1 98 ? 18.710 5.533 -9.939 1.00 97.38 98 ALA A O 1
ATOM 779 N N . ALA A 1 99 ? 20.670 4.676 -10.632 1.00 97.00 99 ALA A N 1
ATOM 780 C CA . ALA A 1 99 ? 21.444 5.913 -10.669 1.00 97.00 99 ALA A CA 1
ATOM 781 C C . ALA A 1 99 ? 22.554 5.767 -11.715 1.00 97.00 99 ALA A C 1
ATOM 783 O O . ALA A 1 99 ? 23.208 4.728 -11.794 1.00 97.00 99 ALA A O 1
ATOM 784 N N . ASP A 1 100 ? 22.714 6.766 -12.580 1.00 94.31 100 ASP A N 1
ATOM 785 C CA . ASP A 1 100 ? 23.616 6.732 -13.740 1.00 94.31 100 ASP A CA 1
ATOM 786 C C . ASP A 1 100 ? 23.596 5.417 -14.548 1.00 94.31 100 ASP A C 1
ATOM 788 O O . ASP A 1 100 ? 24.623 4.938 -15.027 1.00 94.31 100 ASP A O 1
ATOM 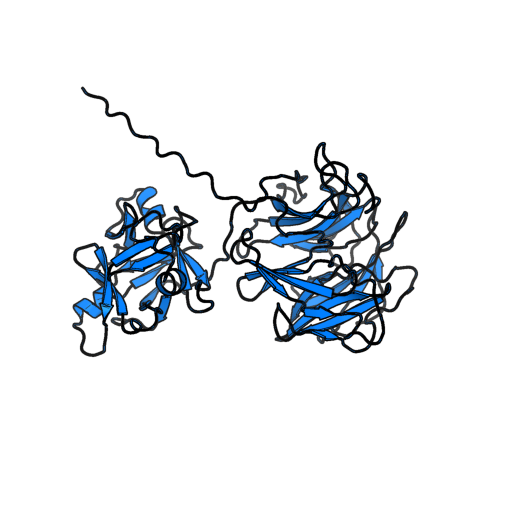792 N N . VAL A 1 101 ? 22.395 4.854 -14.754 1.00 93.75 101 VAL A N 1
ATOM 793 C CA . VAL A 1 101 ? 22.176 3.604 -15.518 1.00 93.75 101 VAL A CA 1
ATOM 794 C C . VAL A 1 101 ? 22.864 2.388 -14.874 1.00 93.75 101 VAL A C 1
ATOM 796 O O . VAL A 1 101 ? 23.342 1.463 -15.537 1.00 93.75 101 VAL A O 1
ATOM 799 N N . GLN A 1 102 ? 22.932 2.398 -13.548 1.00 95.94 102 GLN A N 1
ATOM 800 C CA . GLN A 1 102 ? 23.373 1.299 -12.701 1.00 95.94 102 GLN A CA 1
ATOM 801 C C . GLN A 1 102 ? 22.347 1.109 -11.587 1.00 95.94 102 GLN A C 1
ATOM 803 O O . GLN A 1 102 ? 21.670 2.061 -11.206 1.00 95.94 102 GLN A O 1
ATOM 808 N N . ILE A 1 103 ? 22.248 -0.096 -11.030 1.00 98.19 103 ILE A N 1
ATOM 809 C CA . ILE A 1 103 ? 21.317 -0.377 -9.930 1.00 98.19 103 ILE A CA 1
ATOM 810 C C . ILE A 1 103 ? 22.084 -0.409 -8.622 1.00 98.19 103 ILE A C 1
ATOM 812 O O . ILE A 1 103 ? 23.006 -1.211 -8.458 1.00 98.19 103 ILE A O 1
ATOM 816 N N . GLY A 1 104 ? 21.665 0.436 -7.691 1.00 98.44 104 GLY A N 1
ATOM 817 C CA . GLY A 1 104 ? 22.109 0.463 -6.308 1.00 98.44 104 GLY A CA 1
ATOM 818 C C . GLY A 1 104 ? 21.150 -0.262 -5.374 1.00 98.44 104 GLY A C 1
ATOM 819 O O . GLY A 1 104 ? 20.009 -0.577 -5.722 1.00 98.44 104 GLY A O 1
ATOM 820 N N . VAL A 1 105 ? 21.624 -0.495 -4.154 1.00 98.75 105 VAL A N 1
ATOM 821 C CA . VAL A 1 105 ? 20.780 -0.859 -3.017 1.00 98.75 105 VAL A CA 1
ATOM 822 C C . VAL A 1 105 ? 21.263 -0.100 -1.789 1.00 98.75 105 VAL A C 1
ATOM 824 O O . VAL A 1 105 ? 22.452 -0.120 -1.462 1.00 98.75 105 VAL A O 1
ATOM 827 N N . ALA A 1 106 ? 20.329 0.557 -1.112 1.00 98.69 106 ALA A N 1
ATOM 828 C CA . ALA A 1 106 ? 20.537 1.205 0.170 1.00 98.69 106 ALA A CA 1
ATOM 829 C C . ALA A 1 106 ? 19.773 0.460 1.272 1.00 98.69 106 ALA A C 1
ATOM 831 O O . ALA A 1 106 ? 18.684 -0.069 1.047 1.00 98.69 106 ALA A O 1
ATOM 832 N N . VAL A 1 107 ? 20.342 0.414 2.474 1.00 98.69 107 VAL A N 1
ATOM 833 C CA . VAL A 1 107 ? 19.714 -0.197 3.653 1.00 98.69 107 VAL A CA 1
ATOM 834 C C . VAL A 1 107 ? 19.114 0.902 4.517 1.00 98.69 107 VAL A C 1
ATOM 836 O O . VAL A 1 107 ? 19.796 1.871 4.851 1.00 98.69 107 VAL A O 1
ATOM 839 N N . CYS A 1 108 ? 17.849 0.746 4.893 1.00 98.12 108 CYS A N 1
ATOM 840 C CA . CYS A 1 108 ? 17.106 1.707 5.694 1.00 98.12 108 CYS A CA 1
ATOM 841 C C . CYS A 1 108 ? 16.597 1.069 6.993 1.00 98.12 108 CYS A C 1
ATOM 843 O O . CYS A 1 108 ? 16.221 -0.108 7.038 1.00 98.12 108 CYS A O 1
ATOM 845 N N . ASP A 1 109 ? 16.554 1.870 8.057 1.00 91.19 109 ASP A N 1
ATOM 846 C CA . ASP A 1 109 ? 16.058 1.437 9.370 1.00 91.19 109 ASP A CA 1
ATOM 847 C C . ASP A 1 109 ? 14.529 1.466 9.476 1.00 91.19 109 ASP A C 1
ATOM 849 O O . ASP A 1 109 ? 13.951 0.771 10.309 1.00 91.19 109 ASP A O 1
ATOM 853 N N . SER A 1 110 ? 13.869 2.253 8.624 1.00 95.88 110 SER A N 1
ATOM 854 C CA . SER A 1 110 ? 12.414 2.384 8.564 1.00 95.88 110 SER A CA 1
ATOM 855 C C . SER A 1 110 ? 11.943 2.618 7.120 1.00 95.88 110 SER A C 1
ATOM 857 O O . SER A 1 110 ? 12.769 2.964 6.267 1.00 95.88 110 SER A O 1
ATOM 859 N N . PRO A 1 111 ? 10.631 2.508 6.824 1.00 95.06 111 PRO A N 1
ATOM 860 C CA . PRO A 1 111 ? 10.086 2.802 5.496 1.00 95.06 111 PRO A CA 1
ATOM 861 C C . PRO A 1 111 ? 10.345 4.236 5.016 1.00 95.06 111 PRO A C 1
ATOM 863 O O . PRO A 1 111 ? 10.345 4.474 3.811 1.00 95.06 111 PRO A O 1
ATOM 866 N N . LYS A 1 112 ? 10.560 5.182 5.940 1.00 95.56 112 LYS A N 1
ATOM 867 C CA . LYS A 1 112 ? 10.873 6.592 5.654 1.00 95.56 112 LYS A CA 1
ATOM 868 C C . LYS A 1 112 ? 12.364 6.919 5.764 1.00 95.56 112 LYS A C 1
ATOM 870 O O . LYS A 1 112 ? 12.738 8.078 5.912 1.00 95.56 112 LYS A O 1
ATOM 875 N N . GLY A 1 113 ? 13.223 5.904 5.764 1.00 92.62 113 GLY A N 1
ATOM 876 C CA . GLY A 1 113 ? 14.652 6.105 5.945 1.00 92.62 113 GLY A CA 1
ATOM 877 C C . GLY A 1 113 ? 15.058 6.437 7.393 1.00 92.62 113 GLY A C 1
ATOM 878 O O . GLY A 1 113 ? 14.317 6.123 8.334 1.00 92.62 113 GLY A O 1
ATOM 879 N N . PRO A 1 114 ? 16.250 7.030 7.586 1.00 91.62 114 PRO A N 1
ATOM 880 C CA . PRO A 1 114 ? 17.241 7.316 6.542 1.00 91.62 114 PRO A CA 1
ATOM 881 C C . PRO A 1 114 ? 17.738 6.031 5.863 1.00 91.62 114 PRO A C 1
ATOM 883 O O . PRO A 1 114 ? 17.745 4.962 6.478 1.00 91.62 114 PRO A O 1
ATOM 886 N N . CYS A 1 115 ? 18.130 6.136 4.595 1.00 97.75 115 CYS A N 1
ATOM 887 C CA . CYS A 1 115 ? 18.725 5.040 3.835 1.00 97.75 115 CYS A CA 1
ATOM 888 C C . CYS A 1 115 ? 20.230 5.274 3.649 1.00 97.75 115 CYS A C 1
ATOM 890 O O . CYS A 1 115 ? 20.670 6.398 3.414 1.00 97.75 115 CYS A O 1
ATOM 892 N N . THR A 1 116 ? 21.023 4.209 3.759 1.00 98.38 116 THR A N 1
ATOM 893 C CA . THR A 1 116 ? 22.480 4.234 3.560 1.00 98.38 116 THR A CA 1
ATOM 894 C C . THR A 1 116 ? 22.848 3.355 2.372 1.00 98.38 116 THR A C 1
ATOM 896 O O . THR A 1 116 ? 22.590 2.152 2.409 1.00 98.38 116 THR A O 1
ATOM 899 N N . ASP A 1 117 ? 23.432 3.945 1.326 1.00 98.25 117 ASP A N 1
ATOM 900 C CA . ASP A 1 117 ? 23.929 3.209 0.157 1.00 98.25 117 ASP A CA 1
ATOM 901 C C . ASP A 1 117 ? 25.002 2.182 0.549 1.00 98.25 117 ASP A C 1
ATOM 903 O O . ASP A 1 117 ? 25.776 2.376 1.489 1.00 98.25 117 ASP A O 1
ATOM 907 N N . THR A 1 118 ? 25.065 1.077 -0.189 1.00 98.12 118 THR A N 1
ATOM 908 C CA . THR A 1 118 ? 26.050 0.009 0.054 1.00 98.12 118 THR A CA 1
ATOM 909 C C . THR A 1 118 ? 27.450 0.325 -0.490 1.00 98.12 118 THR A C 1
ATOM 911 O O . THR A 1 118 ? 28.371 -0.482 -0.335 1.00 98.12 118 THR A O 1
ATOM 914 N N . GLY A 1 119 ? 27.642 1.507 -1.081 1.00 97.94 119 GLY A N 1
ATOM 915 C CA . GLY A 1 119 ? 28.923 2.073 -1.499 1.00 97.94 119 GLY A CA 1
ATOM 916 C C . GLY A 1 119 ? 29.392 1.627 -2.882 1.00 97.94 119 GLY A C 1
ATOM 917 O O . GLY A 1 119 ? 30.504 1.969 -3.286 1.00 97.94 119 GLY A O 1
ATOM 918 N N . LYS A 1 120 ? 28.585 0.841 -3.600 1.00 97.50 120 LYS A N 1
ATOM 919 C CA . LYS A 1 120 ? 28.857 0.375 -4.964 1.00 97.50 120 LYS A CA 1
ATOM 920 C C . LYS A 1 120 ? 27.554 -0.015 -5.673 1.00 97.50 120 LYS A C 1
ATOM 922 O O . LYS A 1 120 ? 26.601 -0.403 -4.996 1.00 97.50 120 LYS A O 1
ATOM 927 N N . PRO A 1 121 ? 27.538 -0.043 -7.015 1.00 97.69 121 PRO A N 1
ATOM 928 C CA . PRO A 1 121 ? 26.438 -0.642 -7.753 1.00 97.69 121 PRO A CA 1
ATOM 929 C C . PRO A 1 121 ? 26.260 -2.117 -7.373 1.00 97.69 121 PRO A C 1
ATOM 931 O O . PRO A 1 121 ? 27.227 -2.886 -7.337 1.00 97.69 121 PRO A O 1
ATOM 934 N N . LEU A 1 122 ? 25.014 -2.525 -7.144 1.00 98.12 122 LEU A N 1
ATOM 935 C CA . LEU A 1 122 ? 24.618 -3.928 -7.076 1.00 98.12 122 LEU A CA 1
ATOM 936 C C . LEU A 1 122 ? 24.645 -4.560 -8.474 1.00 98.12 122 LEU A C 1
ATOM 938 O O . LEU A 1 122 ? 25.140 -5.676 -8.633 1.00 98.12 122 LEU A O 1
ATOM 942 N N . VAL A 1 123 ? 24.149 -3.834 -9.482 1.00 96.94 123 VAL A N 1
ATOM 943 C CA . VAL A 1 123 ? 24.238 -4.208 -10.901 1.00 96.94 123 VAL A CA 1
ATOM 944 C C . VAL A 1 123 ? 24.890 -3.052 -11.673 1.00 96.94 123 VAL A C 1
ATOM 946 O O . VAL A 1 123 ? 24.278 -1.989 -11.791 1.00 96.94 123 VAL A O 1
ATOM 949 N N . PRO A 1 124 ? 26.129 -3.208 -12.174 1.00 94.25 124 PRO A N 1
ATOM 950 C CA . PRO A 1 124 ? 26.797 -2.180 -12.968 1.00 94.25 124 PRO A CA 1
ATOM 951 C C . PRO A 1 124 ? 26.205 -2.065 -14.379 1.00 94.25 124 PRO A C 1
ATOM 953 O O . PRO A 1 124 ? 25.568 -2.991 -14.885 1.00 94.25 124 PRO A O 1
ATOM 956 N N . ALA A 1 125 ? 26.484 -0.946 -15.047 1.00 89.12 125 ALA A N 1
ATOM 957 C CA . ALA A 1 125 ? 26.004 -0.675 -16.399 1.00 89.12 125 ALA A CA 1
ATOM 958 C C . ALA A 1 125 ? 26.491 -1.721 -17.423 1.00 89.12 125 ALA A C 1
ATOM 960 O O . ALA A 1 125 ? 27.611 -2.230 -17.351 1.00 89.12 125 ALA A O 1
ATOM 961 N N . GLY A 1 126 ? 25.662 -1.996 -18.435 1.00 74.69 126 GLY A N 1
ATOM 962 C CA . GLY A 1 126 ? 26.067 -2.730 -19.641 1.00 74.69 126 GLY A CA 1
ATOM 963 C C . GLY A 1 126 ? 26.223 -4.252 -19.505 1.00 74.69 126 GLY A C 1
ATOM 964 O O . GLY A 1 126 ? 26.750 -4.884 -20.424 1.00 74.69 126 GLY A O 1
ATOM 965 N N . LEU A 1 127 ? 25.760 -4.876 -18.416 1.00 74.62 127 LEU A N 1
ATOM 966 C CA . LEU A 1 127 ? 25.831 -6.334 -18.258 1.00 74.62 127 LEU A CA 1
ATOM 967 C C . LEU A 1 127 ? 24.928 -7.083 -19.258 1.00 74.62 127 LEU A C 1
ATOM 969 O O . LEU A 1 127 ? 23.704 -6.945 -19.260 1.00 74.62 127 LEU A O 1
ATOM 973 N N . SER A 1 128 ? 25.549 -7.911 -20.107 1.00 73.00 128 SER A N 1
ATOM 974 C CA . SER A 1 128 ? 24.904 -8.809 -21.088 1.00 73.00 128 SER A CA 1
ATOM 975 C C . SER A 1 128 ? 23.879 -8.143 -22.021 1.00 73.00 128 SER A C 1
ATOM 977 O O . SER A 1 128 ? 22.954 -8.794 -22.516 1.00 73.00 128 SER A O 1
ATOM 979 N N . GLY A 1 129 ? 24.037 -6.843 -22.282 1.00 81.69 129 GLY A N 1
ATOM 980 C CA . GLY A 1 129 ? 23.119 -6.073 -23.126 1.00 81.69 129 GLY A CA 1
ATOM 981 C C . GLY A 1 129 ? 21.743 -5.831 -22.498 1.00 81.69 129 GLY A C 1
ATOM 982 O O . GLY A 1 129 ? 20.788 -5.619 -23.240 1.00 81.69 129 GLY A O 1
ATOM 983 N N . VAL A 1 130 ? 21.637 -5.905 -21.168 1.00 91.25 130 VAL A N 1
ATOM 984 C CA . VAL A 1 130 ? 20.484 -5.433 -20.391 1.00 91.25 130 VAL A CA 1
ATOM 985 C C . VAL A 1 130 ? 20.868 -4.105 -19.742 1.00 91.25 130 VAL A C 1
ATOM 987 O O . VAL A 1 130 ? 21.869 -4.030 -19.025 1.00 91.25 130 VAL A O 1
ATOM 990 N N . GLU A 1 131 ? 20.091 -3.055 -19.991 1.00 93.00 131 GLU A N 1
ATOM 991 C CA . GLU A 1 131 ? 20.305 -1.761 -19.344 1.00 93.00 131 GLU A CA 1
ATOM 992 C C . GLU A 1 131 ? 19.966 -1.845 -17.851 1.00 93.00 131 GLU A C 1
ATOM 994 O O . GLU A 1 131 ? 18.959 -2.432 -17.474 1.00 93.00 131 GLU A O 1
ATOM 999 N N . SER A 1 132 ? 20.816 -1.316 -16.971 1.00 94.81 132 SER A N 1
ATOM 1000 C CA . SER A 1 132 ? 20.641 -1.488 -15.521 1.00 94.81 132 SER A CA 1
ATOM 1001 C C . SER A 1 132 ? 19.753 -0.391 -14.939 1.00 94.81 132 SER A C 1
ATOM 1003 O O . SER A 1 132 ? 20.229 0.520 -14.269 1.00 94.81 132 SER A O 1
ATOM 1005 N N . ILE A 1 133 ? 18.459 -0.494 -15.241 1.00 95.62 133 ILE A N 1
ATOM 1006 C CA . ILE A 1 133 ? 17.383 0.399 -14.790 1.00 95.62 133 ILE A CA 1
ATOM 1007 C C . ILE A 1 133 ? 16.184 -0.402 -14.270 1.00 95.62 133 ILE A C 1
ATOM 1009 O O . ILE A 1 133 ? 16.140 -1.627 -14.422 1.00 95.62 133 ILE A O 1
ATOM 1013 N N . ASP A 1 134 ? 15.228 0.308 -13.675 1.00 97.50 134 ASP A N 1
ATOM 1014 C CA . ASP A 1 134 ? 13.932 -0.189 -13.201 1.00 97.50 134 ASP A CA 1
ATOM 1015 C C . ASP A 1 134 ? 14.022 -1.448 -12.322 1.00 97.50 134 ASP A C 1
ATOM 1017 O O . ASP A 1 134 ? 13.432 -2.487 -12.649 1.00 97.50 134 ASP A O 1
ATOM 1021 N N . PRO A 1 135 ? 14.794 -1.406 -11.217 1.00 98.38 135 PRO A N 1
ATOM 1022 C CA . PRO A 1 135 ? 14.866 -2.532 -10.304 1.00 98.38 135 PRO A CA 1
ATOM 1023 C C . PRO A 1 135 ? 13.511 -2.791 -9.636 1.00 98.38 135 PRO A C 1
ATOM 1025 O O . PRO A 1 135 ? 12.920 -1.908 -9.023 1.00 98.38 135 PRO A O 1
ATOM 1028 N N . MET A 1 136 ? 13.067 -4.043 -9.662 1.00 98.44 136 MET A N 1
ATOM 1029 C CA . MET A 1 136 ? 11.914 -4.523 -8.907 1.00 98.44 136 MET A CA 1
ATOM 1030 C C . MET A 1 136 ? 12.274 -5.815 -8.188 1.00 98.44 136 MET A C 1
ATOM 1032 O O . MET A 1 136 ? 12.807 -6.752 -8.794 1.00 98.44 136 MET A O 1
ATOM 1036 N N . VAL A 1 137 ? 11.985 -5.882 -6.888 1.00 98.75 137 VAL A N 1
ATOM 1037 C CA . VAL A 1 137 ? 12.287 -7.067 -6.084 1.00 98.75 137 VAL A CA 1
ATOM 1038 C C . VAL A 1 137 ? 11.016 -7.815 -5.715 1.00 98.75 137 VAL A C 1
ATOM 1040 O O . VAL A 1 137 ? 10.113 -7.302 -5.054 1.00 98.75 137 VAL A O 1
ATOM 1043 N N . PHE A 1 138 ? 10.988 -9.090 -6.090 1.00 98.62 138 PHE A N 1
ATOM 1044 C CA . PHE A 1 138 ? 9.944 -10.038 -5.723 1.00 98.62 138 PHE A CA 1
ATOM 1045 C C . PHE A 1 138 ? 10.521 -11.103 -4.791 1.00 98.62 138 PHE A C 1
ATOM 1047 O O . PHE A 1 138 ? 11.530 -11.735 -5.106 1.00 98.62 138 PHE A O 1
ATOM 1054 N N . ILE A 1 139 ? 9.875 -11.316 -3.647 1.00 98.38 139 ILE A N 1
ATOM 1055 C CA . ILE A 1 139 ? 10.207 -12.389 -2.706 1.00 98.38 139 ILE A CA 1
ATOM 1056 C C . ILE A 1 139 ? 9.103 -13.436 -2.816 1.00 98.38 139 ILE A C 1
ATOM 1058 O O . ILE A 1 139 ? 7.939 -13.126 -2.571 1.00 98.38 139 ILE A O 1
ATOM 1062 N N . ASP A 1 140 ? 9.469 -14.648 -3.222 1.00 98.25 140 ASP A N 1
ATOM 1063 C CA . ASP A 1 140 ? 8.524 -15.748 -3.404 1.00 98.25 140 ASP A CA 1
ATOM 1064 C C . ASP A 1 140 ? 8.175 -16.423 -2.069 1.00 98.25 140 ASP A C 1
ATOM 1066 O O . ASP A 1 140 ? 8.823 -16.201 -1.043 1.00 98.25 140 ASP A O 1
ATOM 1070 N N . ASP A 1 141 ? 7.157 -17.282 -2.089 1.00 94.56 141 ASP A N 1
ATOM 1071 C CA . ASP A 1 141 ? 6.640 -17.972 -0.901 1.00 94.56 141 ASP A CA 1
ATOM 1072 C C . ASP A 1 141 ? 7.684 -18.901 -0.245 1.00 94.56 141 ASP A C 1
ATOM 1074 O O . ASP A 1 141 ? 7.590 -19.196 0.946 1.00 94.56 141 ASP A O 1
ATOM 1078 N N . ASP A 1 142 ? 8.687 -19.358 -1.004 1.00 96.00 142 ASP A N 1
ATOM 1079 C CA . ASP A 1 142 ? 9.815 -20.163 -0.511 1.00 96.00 142 ASP A CA 1
ATOM 1080 C C . ASP A 1 142 ? 10.935 -19.319 0.134 1.00 96.00 142 ASP A C 1
ATOM 1082 O O . ASP A 1 142 ? 11.917 -19.855 0.652 1.00 96.00 142 ASP A O 1
ATOM 1086 N N . GLY A 1 143 ? 10.789 -17.991 0.122 1.00 96.06 143 GLY A N 1
ATOM 1087 C CA . GLY A 1 143 ? 11.755 -17.033 0.642 1.00 96.06 143 GLY A CA 1
ATOM 1088 C C . GLY A 1 143 ? 12.875 -16.661 -0.334 1.00 96.06 143 GLY A C 1
ATOM 1089 O O . GLY A 1 143 ? 13.718 -15.823 0.015 1.00 96.06 143 GLY A O 1
ATOM 1090 N N . GLN A 1 144 ? 12.928 -17.217 -1.545 1.00 98.56 144 GLN A N 1
ATOM 1091 C CA . GLN A 1 144 ? 13.879 -16.769 -2.558 1.00 98.56 144 GLN A CA 1
ATOM 1092 C C . GLN A 1 144 ? 13.481 -15.375 -3.057 1.00 98.56 144 GLN A C 1
ATOM 1094 O O . GLN A 1 144 ? 12.361 -15.140 -3.504 1.00 98.56 144 GLN A O 1
ATOM 1099 N N . ALA A 1 145 ? 14.429 -14.440 -2.990 1.00 98.69 145 ALA A N 1
ATOM 1100 C CA . ALA A 1 145 ? 14.268 -13.102 -3.543 1.00 98.69 145 ALA A CA 1
ATOM 1101 C C . ALA A 1 145 ? 14.850 -13.028 -4.959 1.00 98.69 145 ALA A C 1
ATOM 1103 O O . ALA A 1 145 ? 15.910 -13.597 -5.236 1.00 98.69 145 ALA A O 1
ATOM 1104 N N . TYR A 1 146 ? 14.167 -12.313 -5.841 1.00 98.88 146 TYR A N 1
ATOM 1105 C CA . TYR A 1 146 ? 14.536 -12.113 -7.235 1.00 98.88 146 TYR A CA 1
ATOM 1106 C C . TYR A 1 146 ? 14.556 -10.616 -7.533 1.00 98.88 146 TYR A C 1
ATOM 1108 O O . TYR A 1 146 ? 13.580 -9.927 -7.246 1.00 98.88 146 TYR A O 1
ATOM 1116 N N . LEU A 1 147 ? 15.653 -10.137 -8.114 1.00 98.81 147 LEU A N 1
ATOM 1117 C CA . LEU A 1 147 ? 15.767 -8.797 -8.681 1.00 98.81 147 LEU A CA 1
ATOM 1118 C C . LEU A 1 147 ? 15.463 -8.885 -10.176 1.00 98.81 147 LEU A C 1
ATOM 1120 O O . LEU A 1 147 ? 16.243 -9.481 -10.920 1.00 98.81 147 LEU A O 1
ATOM 1124 N N . TYR A 1 148 ? 14.350 -8.297 -10.594 1.00 98.62 148 TYR A N 1
ATOM 1125 C CA . TYR A 1 148 ? 14.027 -8.026 -11.992 1.00 98.62 148 TYR A CA 1
ATOM 1126 C C . TYR A 1 148 ? 14.510 -6.630 -12.319 1.00 98.62 148 TYR A C 1
ATOM 1128 O O . TYR A 1 148 ? 14.433 -5.733 -11.484 1.00 98.62 148 TYR A O 1
ATOM 1136 N N . TYR A 1 149 ? 15.027 -6.460 -13.520 1.00 97.62 149 TYR A N 1
ATOM 1137 C CA . TYR A 1 149 ? 15.487 -5.171 -13.991 1.00 97.62 149 TYR A CA 1
ATOM 1138 C C . TYR A 1 149 ? 15.605 -5.193 -15.507 1.00 97.62 149 TYR A C 1
ATOM 1140 O O . TYR A 1 149 ? 15.523 -6.256 -16.135 1.00 97.62 149 TYR A O 1
ATOM 1148 N N . GLY A 1 150 ? 15.861 -4.039 -16.098 1.00 94.44 150 GLY A N 1
ATOM 1149 C CA . GLY A 1 150 ? 16.095 -3.954 -17.526 1.00 94.44 150 GLY A CA 1
ATOM 1150 C C . GLY A 1 150 ? 15.149 -3.011 -18.223 1.00 94.44 150 GLY A C 1
ATOM 1151 O O . GLY A 1 150 ? 14.008 -2.821 -17.809 1.00 94.44 150 GLY A O 1
ATOM 1152 N N . GLY A 1 151 ? 15.622 -2.493 -19.346 1.00 87.25 151 GLY A N 1
ATOM 1153 C CA . GLY A 1 151 ? 14.781 -1.767 -20.268 1.00 87.25 151 GLY A CA 1
ATOM 1154 C C . GLY A 1 151 ? 15.551 -1.101 -21.397 1.00 87.25 151 GLY A C 1
ATOM 1155 O O . GLY A 1 151 ? 16.681 -1.491 -21.692 1.00 87.25 151 GLY A O 1
ATOM 1156 N N . SER A 1 152 ? 14.885 -0.092 -21.955 1.00 73.38 152 SER A N 1
ATOM 1157 C CA . SER A 1 152 ? 15.262 0.864 -23.003 1.00 73.38 152 SER A CA 1
ATOM 1158 C C . SER A 1 152 ? 14.916 0.544 -24.462 1.00 73.38 152 SER A C 1
ATOM 1160 O O . SER A 1 152 ? 14.718 -0.592 -24.893 1.00 73.38 152 SER A O 1
ATOM 1162 N N . ALA A 1 153 ? 14.694 1.638 -25.198 1.00 53.62 153 ALA A N 1
ATOM 1163 C CA . ALA A 1 153 ? 13.682 1.759 -26.240 1.00 53.62 153 ALA A CA 1
ATOM 1164 C C . ALA A 1 153 ? 13.886 0.877 -27.486 1.00 53.62 153 ALA A C 1
ATOM 1166 O O . ALA A 1 153 ? 14.976 0.742 -28.039 1.00 53.62 153 ALA A O 1
ATOM 1167 N N . GLY A 1 154 ? 12.760 0.358 -27.987 1.00 54.03 154 GLY A N 1
ATOM 1168 C CA . GLY A 1 154 ? 12.616 -0.307 -29.284 1.00 54.03 154 GLY A CA 1
ATOM 1169 C C . GLY A 1 154 ? 12.731 -1.828 -29.231 1.00 54.03 154 GLY A C 1
ATOM 1170 O O . GLY A 1 154 ? 12.002 -2.479 -29.978 1.00 54.03 154 GLY A O 1
ATOM 1171 N N . GLN A 1 155 ? 13.596 -2.379 -28.360 1.00 65.88 155 GLN A N 1
ATOM 1172 C CA . GLN A 1 155 ? 13.816 -3.823 -28.130 1.00 65.88 155 GLN A CA 1
ATOM 1173 C C . GLN A 1 155 ? 14.484 -4.093 -26.758 1.00 65.88 155 GLN A C 1
ATOM 1175 O O . GLN A 1 155 ? 15.508 -4.780 -26.688 1.00 65.88 155 GLN A O 1
ATOM 1180 N N . GLY A 1 156 ? 13.946 -3.518 -25.677 1.00 84.94 156 GLY A N 1
ATOM 1181 C CA . GLY A 1 156 ? 14.504 -3.662 -24.328 1.00 84.94 156 GLY A CA 1
ATOM 1182 C C . GLY A 1 156 ? 14.634 -5.128 -23.911 1.00 84.94 156 GLY A C 1
ATOM 1183 O O . GLY A 1 156 ? 13.853 -5.984 -24.333 1.00 84.94 156 GLY A O 1
ATOM 1184 N N . LYS A 1 157 ? 15.627 -5.439 -23.076 1.00 93.12 157 LYS A N 1
ATOM 1185 C CA . LYS A 1 157 ? 15.794 -6.778 -22.496 1.00 93.12 157 LYS A CA 1
ATOM 1186 C C . LYS A 1 157 ? 15.525 -6.741 -21.005 1.00 93.12 157 LYS A C 1
ATOM 1188 O O . LYS A 1 157 ? 15.917 -5.795 -20.334 1.00 93.12 157 LYS A O 1
ATOM 1193 N N . MET A 1 158 ? 14.933 -7.815 -20.495 1.00 95.12 158 MET A N 1
ATOM 1194 C CA . MET A 1 158 ? 14.743 -8.025 -19.063 1.00 95.12 158 MET A CA 1
ATOM 1195 C C . MET A 1 158 ? 15.802 -8.985 -18.519 1.00 95.12 158 MET A C 1
ATOM 1197 O O . MET A 1 158 ? 15.961 -10.108 -19.019 1.00 95.12 158 MET A O 1
ATOM 1201 N N . GLY A 1 159 ? 16.502 -8.538 -17.482 1.00 95.75 159 GLY A N 1
ATOM 1202 C CA . GLY A 1 159 ? 17.409 -9.331 -16.669 1.00 95.75 159 GLY A CA 1
ATOM 1203 C C . GLY A 1 159 ? 16.763 -9.736 -15.346 1.00 95.75 159 GLY A C 1
ATOM 1204 O O . GLY A 1 159 ? 15.926 -9.028 -14.791 1.00 95.75 159 GLY A O 1
ATOM 1205 N N . ILE A 1 160 ? 17.171 -10.893 -14.835 1.00 97.88 160 ILE A N 1
ATOM 1206 C CA . ILE A 1 160 ? 16.770 -11.408 -13.531 1.00 97.88 160 ILE A CA 1
ATOM 1207 C C . ILE A 1 160 ? 18.016 -11.917 -12.812 1.00 97.88 160 ILE A C 1
ATOM 1209 O O . ILE A 1 160 ? 18.801 -12.683 -13.377 1.00 97.88 160 ILE A O 1
ATOM 1213 N N . TYR A 1 161 ? 18.165 -11.547 -11.548 1.00 98.12 161 TYR A N 1
ATOM 1214 C CA . TYR A 1 161 ? 19.087 -12.193 -10.623 1.00 98.12 161 TYR A CA 1
ATOM 1215 C C . TYR A 1 161 ? 18.323 -12.809 -9.461 1.00 98.12 161 TYR A C 1
ATOM 1217 O O . TYR A 1 161 ? 17.328 -12.263 -8.990 1.00 98.12 161 TYR A O 1
ATOM 1225 N N . ARG A 1 162 ? 18.830 -13.928 -8.940 1.00 98.62 162 ARG A N 1
ATOM 1226 C CA . ARG A 1 162 ? 18.511 -14.319 -7.565 1.00 98.62 162 ARG A CA 1
ATOM 1227 C C . ARG A 1 162 ? 19.306 -13.417 -6.626 1.00 98.62 162 ARG A C 1
ATOM 1229 O O . ARG A 1 162 ? 20.459 -13.105 -6.910 1.00 98.62 162 ARG A O 1
ATOM 1236 N N . LEU A 1 163 ? 18.712 -13.024 -5.511 1.00 98.69 163 LEU A N 1
ATOM 1237 C CA . LEU A 1 163 ? 19.403 -12.328 -4.427 1.00 98.69 163 LEU A CA 1
ATOM 1238 C C . LEU A 1 163 ? 19.808 -13.329 -3.342 1.00 98.69 163 LEU A C 1
ATOM 1240 O O . LEU A 1 163 ? 19.103 -14.314 -3.095 1.00 98.69 163 LEU A O 1
ATOM 1244 N N . ASN A 1 164 ? 20.937 -13.075 -2.684 1.00 98.62 164 ASN A N 1
ATOM 1245 C CA . ASN A 1 164 ? 21.281 -13.762 -1.443 1.00 98.62 164 ASN A CA 1
ATOM 1246 C C . ASN A 1 164 ? 20.369 -13.291 -0.300 1.00 98.62 164 ASN A C 1
ATOM 1248 O O . ASN A 1 164 ? 19.691 -12.267 -0.386 1.00 98.62 164 ASN A O 1
ATOM 1252 N N . GLY A 1 165 ? 20.365 -14.039 0.808 1.00 97.00 165 GLY A N 1
ATOM 1253 C CA . GLY A 1 165 ? 19.551 -13.712 1.984 1.00 97.00 165 GLY A CA 1
ATOM 1254 C C . GLY A 1 165 ? 19.908 -12.381 2.660 1.00 97.00 165 GLY A C 1
ATOM 1255 O O . GLY A 1 165 ? 19.107 -11.885 3.448 1.00 97.00 165 GLY A O 1
ATOM 1256 N N . ASP A 1 166 ? 21.072 -11.802 2.348 1.00 97.69 166 ASP A N 1
ATOM 1257 C CA . ASP A 1 166 ? 21.502 -10.475 2.808 1.00 97.69 166 ASP A CA 1
ATOM 1258 C C . ASP A 1 166 ? 20.819 -9.315 2.059 1.00 97.69 166 ASP A C 1
ATOM 1260 O O . ASP A 1 166 ? 20.899 -8.178 2.519 1.00 97.69 166 ASP A O 1
ATOM 1264 N N . MET A 1 167 ? 20.143 -9.610 0.937 1.00 98.56 167 MET A N 1
ATOM 1265 C CA . MET A 1 167 ? 19.472 -8.676 0.024 1.00 98.56 167 MET A CA 1
ATOM 1266 C C . MET A 1 167 ? 20.391 -7.630 -0.635 1.00 98.56 167 MET A C 1
ATOM 1268 O O . MET A 1 167 ? 19.923 -6.805 -1.414 1.00 98.56 167 MET A O 1
ATOM 1272 N N . VAL A 1 168 ? 21.699 -7.681 -0.394 1.00 98.44 168 VAL A N 1
ATOM 1273 C CA . VAL A 1 168 ? 22.683 -6.716 -0.920 1.00 98.44 168 VAL A CA 1
ATOM 1274 C C . VAL A 1 168 ? 23.749 -7.379 -1.791 1.00 98.44 168 VAL A C 1
ATOM 1276 O O . VAL A 1 168 ? 24.729 -6.747 -2.182 1.00 98.44 168 VAL A O 1
ATOM 1279 N N . SER A 1 169 ? 23.572 -8.659 -2.115 1.00 98.31 169 SER A N 1
ATOM 1280 C CA . SER A 1 169 ? 24.429 -9.373 -3.050 1.00 98.31 169 SER A CA 1
ATOM 1281 C C . SER A 1 169 ? 23.645 -10.316 -3.966 1.00 98.31 169 SER A C 1
ATOM 1283 O O . SER A 1 169 ? 22.600 -10.869 -3.611 1.00 98.31 169 SER A O 1
ATOM 1285 N N . LEU A 1 170 ? 24.160 -10.486 -5.184 1.00 97.88 170 LEU A N 1
ATOM 1286 C CA . LEU A 1 170 ? 23.576 -11.342 -6.214 1.00 97.88 170 LEU A CA 1
ATOM 1287 C C . LEU A 1 170 ? 23.997 -12.806 -6.008 1.00 97.88 170 LEU A C 1
ATOM 1289 O O . LEU A 1 170 ? 25.133 -13.100 -5.625 1.00 97.88 170 LEU A O 1
ATOM 1293 N N . ASN A 1 171 ? 23.090 -13.733 -6.301 1.00 96.81 171 ASN A N 1
ATOM 1294 C CA . ASN A 1 171 ? 23.314 -15.172 -6.256 1.00 96.81 171 ASN A CA 1
ATOM 1295 C C . ASN A 1 171 ? 23.311 -15.758 -7.677 1.00 96.81 171 ASN A C 1
ATOM 1297 O O . ASN A 1 171 ? 22.289 -15.764 -8.367 1.00 96.81 171 ASN A O 1
ATOM 1301 N N . GLY A 1 172 ? 24.457 -16.292 -8.099 1.00 93.56 172 GLY A N 1
ATOM 1302 C CA . GLY A 1 172 ? 24.611 -16.924 -9.408 1.00 93.56 172 GLY A CA 1
ATOM 1303 C C . GLY A 1 172 ? 24.683 -15.936 -10.577 1.00 93.56 172 GLY A C 1
ATOM 1304 O O . GLY A 1 172 ? 24.959 -14.749 -10.410 1.00 93.56 172 GLY A O 1
ATOM 1305 N N . GLY A 1 173 ? 24.498 -16.466 -11.787 1.00 93.62 173 GLY A N 1
ATOM 1306 C CA . GLY A 1 173 ? 24.561 -15.695 -13.028 1.00 93.62 173 GLY A CA 1
ATOM 1307 C C . GLY A 1 173 ? 23.252 -14.985 -13.373 1.00 93.62 173 GLY A C 1
ATOM 1308 O O . GLY A 1 173 ? 22.176 -15.383 -12.925 1.00 93.62 173 GLY A O 1
ATOM 1309 N N . GLN A 1 174 ? 23.365 -13.962 -14.220 1.00 94.81 174 GLN A N 1
ATOM 1310 C CA . GLN A 1 174 ? 22.226 -13.253 -14.797 1.00 94.81 174 GLN A CA 1
ATOM 1311 C C . GLN A 1 174 ? 21.371 -14.209 -15.628 1.00 94.81 174 GLN A C 1
ATOM 1313 O O . GLN A 1 174 ? 21.891 -15.012 -16.405 1.00 94.81 174 GLN A O 1
ATOM 1318 N N . ILE A 1 175 ? 20.057 -14.073 -15.516 1.00 95.62 175 ILE A N 1
ATOM 1319 C CA . ILE A 1 175 ? 19.088 -14.758 -16.364 1.00 95.62 175 ILE A CA 1
ATOM 1320 C C . ILE A 1 175 ? 18.449 -13.701 -17.256 1.00 95.62 175 ILE A C 1
ATOM 1322 O O . ILE A 1 175 ? 17.884 -12.734 -16.759 1.00 95.62 175 ILE A O 1
ATOM 1326 N N . VAL A 1 176 ? 18.526 -13.877 -18.572 1.00 94.81 176 VAL A N 1
ATOM 1327 C CA . VAL A 1 176 ? 17.856 -12.992 -19.532 1.00 94.81 176 VAL A CA 1
ATOM 1328 C C . VAL A 1 176 ? 16.629 -13.719 -20.059 1.00 94.81 176 VAL A C 1
ATOM 1330 O O . VAL A 1 176 ? 16.756 -14.695 -20.794 1.00 94.81 176 VAL A O 1
ATOM 1333 N N . GLN A 1 177 ? 15.444 -13.258 -19.663 1.00 94.44 177 GLN A N 1
ATOM 1334 C CA . GLN A 1 177 ? 14.171 -13.847 -20.078 1.00 94.44 177 GLN A CA 1
ATOM 1335 C C . GLN A 1 177 ? 13.167 -12.737 -20.372 1.00 94.44 177 GLN A C 1
ATOM 1337 O O . GLN A 1 177 ? 12.415 -12.316 -19.503 1.00 94.44 177 GLN A O 1
ATOM 1342 N N . THR A 1 178 ? 13.173 -12.242 -21.605 1.00 94.94 178 THR A N 1
ATOM 1343 C CA . THR A 1 178 ? 12.405 -11.053 -22.002 1.00 94.94 178 THR A CA 1
ATOM 1344 C C . THR A 1 178 ? 11.027 -11.455 -22.539 1.00 94.94 178 THR A C 1
ATOM 1346 O O . THR A 1 178 ? 10.967 -12.278 -23.456 1.00 94.94 178 THR A O 1
ATOM 1349 N N . PRO A 1 179 ? 9.913 -10.929 -21.994 1.00 95.31 179 PRO A N 1
ATOM 1350 C CA . PRO A 1 179 ? 8.589 -11.201 -22.539 1.00 95.31 179 PRO A CA 1
ATOM 1351 C C . PRO A 1 179 ? 8.362 -10.435 -23.855 1.00 95.31 179 PRO A C 1
ATOM 1353 O O . PRO A 1 179 ? 9.067 -9.482 -24.182 1.00 95.31 179 PRO A O 1
ATOM 1356 N N . LEU A 1 180 ? 7.356 -10.849 -24.628 1.00 95.25 180 LEU A N 1
ATOM 1357 C CA . LEU A 1 180 ? 6.963 -10.158 -25.861 1.00 95.25 180 LEU A CA 1
ATOM 1358 C C . LEU A 1 180 ? 6.590 -8.692 -25.569 1.00 95.25 180 LEU A C 1
ATOM 1360 O O . LEU A 1 180 ? 5.850 -8.448 -24.622 1.00 95.25 180 LEU A O 1
ATOM 1364 N N . ASN A 1 181 ? 7.017 -7.744 -26.412 1.00 94.50 181 ASN A N 1
ATOM 1365 C CA . ASN A 1 181 ? 6.715 -6.305 -26.294 1.00 94.50 181 ASN A CA 1
ATOM 1366 C C . ASN A 1 181 ? 7.314 -5.608 -25.055 1.00 94.50 181 ASN A C 1
ATOM 1368 O O . ASN A 1 181 ? 6.787 -4.598 -24.600 1.00 94.50 181 ASN A O 1
ATOM 1372 N N . PHE A 1 182 ? 8.381 -6.147 -24.470 1.00 95.44 182 PHE A N 1
ATOM 1373 C CA . PHE A 1 182 ? 9.030 -5.512 -23.326 1.00 95.44 182 PHE A CA 1
ATOM 1374 C C . PHE A 1 182 ? 9.744 -4.209 -23.724 1.00 95.44 182 PHE A C 1
ATOM 1376 O O . PHE A 1 182 ? 10.632 -4.236 -24.580 1.00 95.44 182 PHE A O 1
ATOM 1383 N N . THR A 1 183 ? 9.391 -3.092 -23.077 1.00 95.88 183 THR A N 1
ATOM 1384 C CA . THR A 1 183 ? 10.221 -1.877 -23.056 1.00 95.88 183 THR A CA 1
ATOM 1385 C C . THR A 1 183 ? 11.013 -1.796 -21.753 1.00 95.88 183 THR A C 1
ATOM 1387 O O . THR A 1 183 ? 12.231 -1.703 -21.836 1.00 95.88 183 THR A O 1
ATOM 1390 N N . GLU A 1 184 ? 10.349 -1.800 -20.588 1.00 96.88 184 GLU A N 1
ATOM 1391 C CA . GLU A 1 184 ? 10.943 -1.534 -19.256 1.00 96.88 184 GLU A CA 1
ATOM 1392 C C . GLU A 1 184 ? 9.928 -1.783 -18.106 1.00 96.88 184 GLU A C 1
ATOM 1394 O O . GLU A 1 184 ? 8.862 -2.364 -18.344 1.00 96.88 184 GLU A O 1
ATOM 1399 N N . ALA A 1 185 ? 10.232 -1.331 -16.880 1.00 97.19 185 ALA A N 1
ATOM 1400 C CA . ALA A 1 185 ? 9.347 -1.294 -15.707 1.00 97.19 185 ALA A CA 1
ATOM 1401 C C . ALA A 1 185 ? 8.704 -2.638 -15.325 1.00 97.19 185 ALA A C 1
ATOM 1403 O O . ALA A 1 185 ? 7.481 -2.795 -15.280 1.00 97.19 185 ALA A O 1
ATOM 1404 N N . SER A 1 186 ? 9.547 -3.636 -15.061 1.00 98.00 186 SER A N 1
ATOM 1405 C CA . SER A 1 186 ? 9.084 -4.966 -14.657 1.00 98.00 186 SER A CA 1
ATOM 1406 C C . SER A 1 186 ? 8.390 -4.932 -13.296 1.00 98.00 186 SER A C 1
ATOM 1408 O O . SER A 1 186 ? 8.933 -4.409 -12.331 1.00 98.00 186 SER A O 1
ATOM 1410 N N . TRP A 1 187 ? 7.239 -5.590 -13.180 1.00 98.75 187 TRP A N 1
ATOM 1411 C CA . TRP A 1 187 ? 6.585 -5.850 -11.902 1.00 98.75 187 TRP A CA 1
ATOM 1412 C C . TRP A 1 187 ? 6.035 -7.270 -11.845 1.00 98.75 187 TRP A C 1
ATOM 1414 O O . TRP A 1 187 ? 5.243 -7.672 -12.706 1.00 98.75 187 TRP A O 1
ATOM 1424 N N . VAL A 1 188 ? 6.429 -8.017 -10.810 1.00 98.75 188 VAL A N 1
ATOM 1425 C CA . VAL A 1 188 ? 5.994 -9.400 -10.586 1.00 98.75 188 VAL A CA 1
ATOM 1426 C C . VAL A 1 188 ? 5.154 -9.529 -9.325 1.00 98.75 188 VAL A C 1
ATOM 1428 O O . VAL A 1 188 ? 5.542 -9.106 -8.239 1.00 98.75 188 VAL A O 1
ATOM 1431 N N . HIS A 1 189 ? 4.023 -10.214 -9.448 1.00 98.38 189 HIS A N 1
ATOM 1432 C CA . HIS A 1 189 ? 3.258 -10.705 -8.305 1.00 98.38 189 HIS A CA 1
ATOM 1433 C C . HIS A 1 189 ? 2.743 -12.118 -8.564 1.00 98.38 189 HIS A C 1
ATOM 1435 O O . HIS A 1 189 ? 2.625 -12.574 -9.703 1.00 98.38 189 HIS A O 1
ATOM 1441 N N . LYS A 1 190 ? 2.414 -12.822 -7.481 1.00 97.94 190 LYS A N 1
ATOM 1442 C CA . LYS A 1 190 ? 1.902 -14.191 -7.525 1.00 97.94 190 LYS A CA 1
ATOM 1443 C C . LYS A 1 190 ? 0.466 -14.235 -7.023 1.00 97.94 190 LYS A C 1
ATOM 1445 O O . LYS A 1 190 ? 0.137 -13.650 -5.991 1.00 97.94 190 LYS A O 1
ATOM 1450 N N . ARG A 1 191 ? -0.400 -14.944 -7.746 1.00 96.69 191 ARG A N 1
ATOM 1451 C CA . ARG A 1 191 ? -1.798 -15.175 -7.357 1.00 96.69 191 ARG A CA 1
ATOM 1452 C C . ARG A 1 191 ? -2.204 -16.591 -7.745 1.00 96.69 191 ARG A C 1
ATOM 1454 O O . ARG A 1 191 ? -2.072 -16.973 -8.903 1.00 96.69 191 ARG A O 1
ATOM 1461 N N . ASN A 1 192 ? -2.704 -17.365 -6.780 1.00 94.75 192 ASN A N 1
ATOM 1462 C CA . ASN A 1 192 ? -3.156 -18.753 -6.968 1.00 94.75 192 ASN A CA 1
ATOM 1463 C C . ASN A 1 192 ? -2.110 -19.652 -7.659 1.00 94.75 192 ASN A C 1
ATOM 1465 O O . ASN A 1 192 ? -2.434 -20.405 -8.572 1.00 94.75 192 ASN A O 1
ATOM 1469 N N . GLY A 1 193 ? -0.841 -19.535 -7.249 1.00 96.00 193 GLY A N 1
ATOM 1470 C CA . GLY A 1 193 ? 0.267 -20.328 -7.799 1.00 96.00 193 GLY A CA 1
ATOM 1471 C C . GLY A 1 193 ? 0.773 -19.888 -9.179 1.00 96.00 193 GLY A C 1
ATOM 1472 O O . GLY A 1 193 ? 1.710 -20.492 -9.689 1.00 96.00 193 GLY A O 1
ATOM 1473 N N . VAL A 1 194 ? 0.197 -18.839 -9.774 1.00 98.50 194 VAL A N 1
ATOM 1474 C CA . VAL A 1 194 ? 0.623 -18.280 -11.066 1.00 98.50 194 VAL A CA 1
ATOM 1475 C C . VAL A 1 194 ? 1.397 -16.986 -10.838 1.00 98.50 194 VAL A C 1
ATOM 1477 O O . VAL A 1 194 ? 0.956 -16.128 -10.069 1.00 98.50 194 VAL A O 1
ATOM 1480 N N . TYR A 1 195 ? 2.526 -16.838 -11.529 1.00 98.88 195 TYR A N 1
ATOM 1481 C CA . TYR A 1 195 ? 3.317 -15.610 -11.562 1.00 98.88 195 TYR A CA 1
ATOM 1482 C C . TYR A 1 195 ? 2.820 -14.733 -12.702 1.00 98.88 195 TYR A C 1
ATOM 1484 O O . TYR A 1 195 ? 2.720 -15.193 -13.842 1.00 98.88 195 TYR A O 1
ATOM 1492 N N . TYR A 1 196 ? 2.528 -13.480 -12.392 1.00 98.88 196 TYR A N 1
ATOM 1493 C CA . TYR A 1 196 ? 2.142 -12.445 -13.337 1.00 98.88 196 TYR A CA 1
ATOM 1494 C C . TYR A 1 196 ? 3.312 -11.478 -13.436 1.00 98.88 196 TYR A C 1
ATOM 1496 O O . TYR A 1 196 ? 3.647 -10.825 -12.452 1.00 98.88 196 TYR A O 1
ATOM 1504 N N . LEU A 1 197 ? 3.934 -11.413 -14.610 1.00 98.88 197 LEU A N 1
ATOM 1505 C CA . LEU A 1 197 ? 4.918 -10.395 -14.947 1.00 98.88 197 LEU A CA 1
ATOM 1506 C C . LEU A 1 197 ? 4.218 -9.340 -15.788 1.00 98.88 197 LEU A C 1
ATOM 1508 O O . LEU A 1 197 ? 3.696 -9.637 -16.859 1.00 98.88 197 LEU A O 1
ATOM 1512 N N . SER A 1 198 ? 4.242 -8.112 -15.313 1.00 98.81 198 SER A N 1
ATOM 1513 C CA . SER A 1 198 ? 3.729 -6.940 -16.012 1.00 98.81 198 SER A CA 1
ATOM 1514 C C . SER A 1 198 ? 4.862 -5.969 -16.293 1.00 98.81 198 SER A C 1
ATOM 1516 O O . SER A 1 198 ? 5.877 -6.002 -15.604 1.00 98.81 198 SER A O 1
ATOM 1518 N N . TYR A 1 199 ? 4.726 -5.183 -17.351 1.00 98.56 199 TYR A N 1
ATOM 1519 C CA . TYR A 1 199 ? 5.798 -4.336 -17.862 1.00 98.56 199 TYR A CA 1
ATOM 1520 C C . TYR A 1 199 ? 5.243 -3.250 -18.771 1.00 98.56 199 TYR A C 1
ATOM 1522 O O . TYR A 1 199 ? 4.155 -3.387 -19.343 1.00 98.56 199 TYR A O 1
ATOM 1530 N N . SER A 1 200 ? 6.019 -2.187 -18.928 1.00 97.75 200 SER A N 1
ATOM 1531 C CA . SER A 1 200 ? 5.730 -1.131 -19.882 1.00 97.75 200 SER A CA 1
ATOM 1532 C C . SER A 1 200 ? 6.088 -1.550 -21.309 1.00 97.75 200 SER A C 1
ATOM 1534 O O . SER A 1 200 ? 7.082 -2.238 -21.553 1.00 97.75 200 SER A O 1
ATOM 1536 N N . ASN A 1 201 ? 5.290 -1.080 -22.262 1.00 96.88 201 ASN A N 1
ATOM 1537 C CA . ASN A 1 201 ? 5.497 -1.183 -23.703 1.00 96.88 201 ASN A CA 1
ATOM 1538 C C . ASN A 1 201 ? 5.279 0.191 -24.358 1.00 96.88 201 ASN A C 1
ATOM 1540 O O . ASN A 1 201 ? 4.376 0.921 -23.959 1.00 96.88 201 ASN A O 1
ATOM 1544 N N . GLY A 1 202 ? 6.004 0.490 -25.439 1.00 94.75 202 GLY A N 1
ATOM 1545 C CA . GLY A 1 202 ? 5.906 1.760 -26.177 1.00 94.75 202 GLY A CA 1
ATOM 1546 C C . GLY A 1 202 ? 6.947 2.785 -25.720 1.00 94.75 202 GLY A C 1
ATOM 1547 O O . GLY A 1 202 ? 7.878 2.421 -25.001 1.00 94.75 202 GLY A O 1
ATOM 1548 N N . CYS A 1 203 ? 6.820 4.045 -26.152 1.00 93.12 203 CYS A N 1
ATOM 1549 C CA . CYS A 1 203 ? 7.688 5.128 -25.675 1.00 93.12 203 CYS A CA 1
ATOM 1550 C C . CYS A 1 203 ? 7.115 5.754 -24.410 1.00 93.12 203 CYS A C 1
ATOM 1552 O O . CYS A 1 203 ? 6.010 6.285 -24.461 1.00 93.12 203 CYS A O 1
ATOM 1554 N N . TYR A 1 204 ? 7.907 5.820 -23.334 1.00 91.56 204 TYR A N 1
ATOM 1555 C CA . TYR A 1 204 ? 7.565 6.587 -22.126 1.00 91.56 204 TYR A CA 1
ATOM 1556 C C . TYR A 1 204 ? 7.292 8.072 -22.418 1.00 91.56 204 TYR A C 1
ATOM 1558 O O . TYR A 1 204 ? 6.726 8.774 -21.595 1.00 91.56 204 TYR A O 1
ATOM 1566 N N . CYS A 1 205 ? 7.719 8.559 -23.584 1.00 90.88 205 CYS A N 1
ATOM 1567 C CA . CYS A 1 205 ? 7.666 9.948 -24.003 1.00 90.88 205 CYS A CA 1
ATOM 1568 C C . CYS A 1 205 ? 6.370 10.359 -24.723 1.00 90.88 205 CYS A C 1
ATOM 1570 O O . CYS A 1 205 ? 6.218 11.535 -25.055 1.00 90.88 205 CYS A O 1
ATOM 1572 N N . ASP A 1 206 ? 5.468 9.419 -25.030 1.00 94.50 206 ASP A N 1
ATOM 1573 C CA . ASP A 1 206 ? 4.265 9.706 -25.813 1.00 94.50 206 ASP A CA 1
ATOM 1574 C C . ASP A 1 206 ? 3.061 8.808 -25.459 1.00 94.50 206 ASP A C 1
ATOM 1576 O O . ASP A 1 206 ? 3.064 8.011 -24.521 1.00 94.50 206 ASP A O 1
ATOM 1580 N N . SER A 1 207 ? 1.971 8.958 -26.218 1.00 96.56 207 SER A N 1
ATOM 1581 C CA . SER A 1 207 ? 0.720 8.220 -25.999 1.00 96.56 207 SER A CA 1
ATOM 1582 C C . SER A 1 207 ? 0.785 6.713 -26.293 1.00 96.56 207 SER A C 1
ATOM 1584 O O . SER A 1 207 ? -0.192 6.011 -26.018 1.00 96.56 207 SER A O 1
ATOM 1586 N N . SER A 1 208 ? 1.883 6.209 -26.859 1.00 96.06 208 SER A N 1
ATOM 1587 C CA . SER A 1 208 ? 2.069 4.780 -27.120 1.00 96.06 208 SER A CA 1
ATOM 1588 C C . SER A 1 208 ? 2.416 3.991 -25.860 1.00 96.06 208 SER A C 1
ATOM 1590 O O . SER A 1 208 ? 2.211 2.774 -25.864 1.00 96.06 208 SER A O 1
ATOM 1592 N N . TYR A 1 209 ? 2.893 4.649 -24.792 1.00 97.38 209 TYR A N 1
ATOM 1593 C CA . TYR A 1 209 ? 3.185 3.982 -23.524 1.00 97.38 209 TYR A CA 1
ATOM 1594 C C . TYR A 1 209 ? 1.936 3.288 -22.969 1.00 97.38 209 TYR A C 1
ATOM 1596 O O . TYR A 1 209 ? 0.844 3.866 -22.934 1.00 97.38 209 TYR A O 1
ATOM 1604 N N . ASN A 1 210 ? 2.082 2.017 -22.608 1.00 98.31 210 ASN A N 1
ATOM 1605 C CA . ASN A 1 210 ? 1.023 1.185 -22.052 1.00 98.31 210 ASN A CA 1
ATOM 1606 C C . ASN A 1 210 ? 1.598 0.072 -21.173 1.00 98.31 210 ASN A C 1
ATOM 1608 O O . ASN A 1 210 ? 2.757 -0.308 -21.322 1.00 98.31 210 ASN A O 1
ATOM 1612 N N . VAL A 1 211 ? 0.766 -0.500 -20.304 1.00 98.75 211 VAL A N 1
ATOM 1613 C CA . VAL A 1 211 ? 1.132 -1.643 -19.458 1.00 98.75 211 VAL A CA 1
ATOM 1614 C C . VAL A 1 211 ? 0.618 -2.932 -20.084 1.00 98.75 211 VAL A C 1
ATOM 1616 O O . VAL A 1 211 ? -0.583 -3.072 -20.330 1.00 98.75 211 VAL A O 1
ATOM 1619 N N . GLN A 1 212 ? 1.502 -3.905 -20.289 1.00 98.56 212 GLN A N 1
ATOM 1620 C CA . GLN A 1 212 ? 1.167 -5.264 -20.725 1.00 98.56 212 GLN A CA 1
ATOM 1621 C C . GLN A 1 212 ? 1.551 -6.286 -19.661 1.00 98.56 212 GLN A C 1
ATOM 1623 O O . GLN A 1 212 ? 2.225 -5.968 -18.682 1.00 98.56 212 GLN A O 1
ATOM 1628 N N . TYR A 1 213 ? 1.096 -7.527 -19.833 1.00 98.81 213 TYR A N 1
ATOM 1629 C CA . TYR A 1 213 ? 1.494 -8.614 -18.948 1.00 98.81 213 TYR A CA 1
ATOM 1630 C C . TYR A 1 213 ? 1.596 -9.968 -19.633 1.00 98.81 213 TYR A C 1
ATOM 1632 O O . TYR A 1 213 ? 1.026 -10.243 -20.693 1.00 98.81 213 TYR A O 1
ATOM 1640 N N . ALA A 1 214 ? 2.321 -10.838 -18.949 1.00 98.81 214 ALA A N 1
ATOM 1641 C CA . ALA A 1 214 ? 2.514 -12.233 -19.245 1.00 98.81 214 ALA A CA 1
ATOM 1642 C C . ALA A 1 214 ? 2.397 -13.062 -17.957 1.00 98.81 214 ALA A C 1
ATOM 1644 O O . ALA A 1 214 ? 2.501 -12.547 -16.844 1.00 98.81 214 ALA A O 1
ATOM 1645 N N . THR A 1 215 ? 2.190 -14.367 -18.101 1.00 98.81 215 THR A N 1
ATOM 1646 C CA . THR A 1 215 ? 2.104 -15.300 -16.967 1.00 98.81 215 THR A CA 1
ATOM 1647 C C . THR A 1 215 ? 3.068 -16.465 -17.111 1.00 98.81 215 THR A C 1
ATOM 1649 O O . THR A 1 215 ? 3.367 -16.873 -18.236 1.00 98.81 215 THR A O 1
ATOM 1652 N N . SER A 1 216 ? 3.478 -17.041 -15.985 1.00 98.75 216 SER A N 1
ATOM 1653 C CA . SER A 1 216 ? 4.324 -18.234 -15.903 1.00 98.75 216 SER A CA 1
ATOM 1654 C C . SER A 1 216 ? 3.959 -19.080 -14.677 1.00 98.75 216 SER A C 1
ATOM 1656 O O . SER A 1 216 ? 3.359 -18.588 -13.721 1.00 98.75 216 SER A O 1
ATOM 1658 N N . SER A 1 217 ? 4.346 -20.356 -14.688 1.00 98.19 217 SER A N 1
ATOM 1659 C CA . SER A 1 217 ? 4.333 -21.242 -13.513 1.00 98.19 217 SER A CA 1
ATOM 1660 C C . SER A 1 217 ? 5.620 -21.155 -12.679 1.00 98.19 217 SER A C 1
ATOM 1662 O O . SER A 1 217 ? 5.777 -21.887 -11.708 1.00 98.19 217 SER A O 1
ATOM 1664 N N . SER A 1 218 ? 6.561 -20.304 -13.083 1.00 98.31 218 SER A N 1
ATOM 1665 C CA . SER A 1 218 ? 7.867 -20.090 -12.458 1.00 98.31 218 SER A CA 1
ATOM 1666 C C . SER A 1 218 ? 8.189 -18.593 -12.443 1.00 98.31 218 SER A C 1
ATOM 1668 O O . SER A 1 218 ? 7.894 -17.918 -13.439 1.00 98.31 218 SER A O 1
ATOM 1670 N N . PRO A 1 219 ? 8.852 -18.073 -11.391 1.00 97.88 219 PRO A N 1
ATOM 1671 C CA . PRO A 1 219 ? 9.277 -16.674 -11.350 1.00 97.88 219 PRO A CA 1
ATOM 1672 C C . PRO A 1 219 ? 10.305 -16.359 -12.451 1.00 97.88 219 PRO A C 1
ATOM 1674 O O . PRO A 1 219 ? 10.509 -15.217 -12.818 1.00 97.88 219 PRO A O 1
ATOM 1677 N N . LEU A 1 220 ? 10.934 -17.366 -13.055 1.00 98.12 220 LEU A N 1
ATOM 1678 C CA . LEU A 1 220 ? 11.957 -17.180 -14.089 1.00 98.12 220 LEU A CA 1
ATOM 1679 C C . LEU A 1 220 ? 11.414 -17.338 -15.518 1.00 98.12 220 LEU A C 1
ATOM 1681 O O . LEU A 1 220 ? 12.184 -17.474 -16.470 1.00 98.12 220 LEU A O 1
ATOM 1685 N N . GLY A 1 221 ? 10.090 -17.363 -15.683 1.00 96.94 221 GLY A N 1
ATOM 1686 C CA . GLY A 1 221 ? 9.453 -17.709 -16.951 1.00 96.94 221 GLY A CA 1
ATOM 1687 C C . GLY A 1 221 ? 9.526 -19.217 -17.273 1.00 96.94 221 GLY A C 1
ATOM 1688 O O . GLY A 1 221 ? 9.790 -20.027 -16.378 1.00 96.94 221 GLY A O 1
ATOM 1689 N N . PRO A 1 222 ? 9.308 -19.613 -18.543 1.00 97.94 222 PRO A N 1
ATOM 1690 C CA . PRO A 1 222 ? 9.036 -18.749 -19.694 1.00 97.94 222 PRO A CA 1
ATOM 1691 C C . PRO A 1 222 ? 7.710 -17.990 -19.574 1.00 97.94 222 PRO A C 1
ATOM 1693 O O . PRO A 1 222 ? 6.732 -18.484 -19.019 1.00 97.94 222 PRO A O 1
ATOM 1696 N N . TRP A 1 223 ? 7.689 -16.770 -20.105 1.00 98.31 223 TRP A N 1
ATOM 1697 C CA . TRP A 1 223 ? 6.554 -15.858 -19.990 1.00 98.31 223 TRP A CA 1
ATOM 1698 C C . TRP A 1 223 ? 5.602 -16.004 -21.173 1.00 98.31 223 TRP A C 1
ATOM 1700 O O . TRP A 1 223 ? 5.993 -15.815 -22.322 1.00 98.31 223 TRP A O 1
ATOM 1710 N N . THR A 1 224 ? 4.333 -16.300 -20.897 1.00 98.56 224 THR A N 1
ATOM 1711 C CA . THR A 1 224 ? 3.286 -16.330 -21.927 1.00 98.56 224 THR A CA 1
ATOM 1712 C C . THR A 1 224 ? 2.497 -15.028 -21.906 1.00 98.56 224 THR A C 1
ATOM 1714 O O . THR A 1 224 ? 1.818 -14.765 -20.916 1.00 98.56 224 THR A O 1
ATOM 1717 N N . HIS A 1 225 ? 2.564 -14.236 -22.979 1.00 98.56 225 HIS A N 1
ATOM 1718 C CA . HIS A 1 225 ? 1.839 -12.963 -23.118 1.00 98.56 225 HIS A CA 1
ATOM 1719 C C . HIS A 1 225 ? 0.320 -13.130 -22.951 1.00 98.56 225 HIS A C 1
ATOM 1721 O O . HIS A 1 225 ? -0.257 -14.147 -23.355 1.00 98.56 225 HIS A O 1
ATOM 1727 N N . ARG A 1 226 ? -0.320 -12.142 -22.316 1.00 98.38 226 ARG A N 1
ATOM 1728 C CA . ARG A 1 226 ? -1.754 -12.145 -21.985 1.00 98.38 226 ARG A CA 1
ATOM 1729 C C . ARG A 1 226 ? -2.508 -10.879 -22.392 1.00 98.38 226 ARG A C 1
ATOM 1731 O O . ARG A 1 226 ? -3.726 -10.851 -22.238 1.00 98.38 226 ARG A O 1
ATOM 1738 N N . GLY A 1 227 ? -1.827 -9.872 -22.934 1.00 97.81 227 GLY A N 1
ATOM 1739 C CA . GLY A 1 227 ? -2.453 -8.644 -23.426 1.00 97.81 227 GLY A CA 1
ATOM 1740 C C . GLY A 1 227 ? -2.098 -7.397 -22.622 1.00 97.81 227 GLY A C 1
ATOM 1741 O O . GLY A 1 227 ? -1.131 -7.372 -21.860 1.00 97.81 227 GLY A O 1
ATOM 1742 N N . THR A 1 228 ? -2.893 -6.353 -22.837 1.00 98.50 228 THR A N 1
ATOM 1743 C CA . THR A 1 228 ? -2.719 -5.015 -22.262 1.00 98.50 228 THR A CA 1
ATOM 1744 C C . THR A 1 228 ? -3.614 -4.839 -21.038 1.00 98.50 228 THR A C 1
ATOM 1746 O O . THR A 1 228 ? -4.793 -5.186 -21.072 1.00 98.50 228 THR A O 1
ATOM 1749 N N . ILE A 1 229 ? -3.049 -4.289 -19.964 1.00 98.69 229 ILE A N 1
ATOM 1750 C CA . ILE A 1 229 ? -3.757 -3.923 -18.732 1.00 98.69 229 ILE A CA 1
ATOM 1751 C C . ILE A 1 229 ? -4.225 -2.475 -18.805 1.00 98.69 229 ILE A C 1
ATOM 1753 O O . ILE A 1 229 ? -5.356 -2.190 -18.440 1.00 98.69 229 ILE A O 1
ATOM 1757 N N . LEU A 1 230 ? -3.369 -1.559 -19.258 1.00 98.56 230 LEU A N 1
ATOM 1758 C CA . LEU A 1 230 ? -3.616 -0.122 -19.164 1.00 98.56 230 LEU A CA 1
ATOM 1759 C C . LEU A 1 230 ? -3.087 0.583 -20.411 1.00 98.56 230 LEU A C 1
ATOM 1761 O O . LEU A 1 230 ? -1.941 0.359 -20.785 1.00 98.56 230 LEU A O 1
ATOM 1765 N N . SER A 1 231 ? -3.895 1.430 -21.048 1.00 98.31 231 SER A N 1
ATOM 1766 C CA . SER A 1 231 ? -3.544 2.146 -22.283 1.00 98.31 231 SER A CA 1
ATOM 1767 C C . SER A 1 231 ? -4.136 3.550 -22.305 1.00 98.31 231 SER A C 1
ATOM 1769 O O . SER A 1 231 ? -5.150 3.794 -21.655 1.00 98.31 231 SER A O 1
ATOM 1771 N N . SER A 1 232 ? -3.548 4.446 -23.103 1.00 97.88 232 SER A N 1
ATOM 1772 C CA . SER A 1 232 ? -4.087 5.787 -23.365 1.00 97.88 232 SER A CA 1
ATOM 1773 C C . SER A 1 232 ? -5.590 5.776 -23.676 1.00 97.88 232 SER A C 1
ATOM 1775 O O . SER A 1 232 ? -6.078 4.904 -24.396 1.00 97.88 232 SER A O 1
ATOM 1777 N N . ASN A 1 233 ? -6.309 6.781 -23.177 1.00 95.19 233 ASN A N 1
ATOM 1778 C CA . ASN A 1 233 ? -7.695 7.082 -23.539 1.00 95.19 233 ASN A CA 1
ATOM 1779 C C . ASN A 1 233 ? -7.799 8.531 -24.045 1.00 95.19 233 ASN A C 1
ATOM 1781 O O . ASN A 1 233 ? -6.775 9.160 -24.304 1.00 95.19 233 ASN A O 1
ATOM 1785 N N . ASP A 1 234 ? -9.004 9.072 -24.230 1.00 91.94 234 ASP A N 1
ATOM 1786 C CA . ASP A 1 234 ? -9.193 10.416 -24.798 1.00 91.94 234 ASP A CA 1
ATOM 1787 C C . ASP A 1 234 ? -8.529 11.533 -23.977 1.00 91.94 234 ASP A C 1
ATOM 1789 O O . ASP A 1 234 ? -7.999 12.480 -24.560 1.00 91.94 234 ASP A O 1
ATOM 1793 N N . VAL A 1 235 ? -8.493 11.392 -22.649 1.00 93.62 235 VAL A N 1
ATOM 1794 C CA . VAL A 1 235 ? -8.043 12.429 -21.703 1.00 93.62 235 VAL A CA 1
ATOM 1795 C C . VAL A 1 235 ? -6.620 12.175 -21.203 1.00 93.62 235 VAL A C 1
ATOM 1797 O O . VAL A 1 235 ? -5.807 13.096 -21.113 1.00 93.62 235 VAL A O 1
ATOM 1800 N N . TYR A 1 236 ? -6.316 10.921 -20.884 1.00 97.56 236 TYR A N 1
ATOM 1801 C CA . TYR A 1 236 ? -5.089 10.499 -20.225 1.00 97.56 236 TYR A CA 1
ATOM 1802 C C . TYR A 1 236 ? -4.222 9.702 -21.189 1.00 97.56 236 TYR A C 1
ATOM 1804 O O . TYR A 1 236 ? -4.705 8.791 -21.870 1.00 97.56 236 TYR A O 1
ATOM 1812 N N . LYS A 1 237 ? -2.938 10.044 -21.257 1.00 97.88 237 LYS A N 1
ATOM 1813 C CA . LYS A 1 237 ? -2.003 9.509 -22.251 1.00 97.88 237 LYS A CA 1
ATOM 1814 C C . LYS A 1 237 ? -0.810 8.841 -21.586 1.00 97.88 237 LYS A C 1
ATOM 1816 O O . LYS A 1 237 ? -0.436 9.197 -20.475 1.00 97.88 237 LYS A O 1
ATOM 1821 N N . GLY A 1 238 ? -0.222 7.893 -22.304 1.00 97.62 238 GLY A N 1
ATOM 1822 C CA . GLY A 1 238 ? 1.029 7.235 -21.952 1.00 97.62 238 GLY A CA 1
ATOM 1823 C C . GLY A 1 238 ? 1.070 6.680 -20.525 1.00 97.62 238 GLY A C 1
ATOM 1824 O O . GLY A 1 238 ? 1.990 7.035 -19.791 1.00 97.62 238 GLY A O 1
ATOM 1825 N N . PRO A 1 239 ? 0.085 5.877 -20.076 1.00 98.25 239 PRO A N 1
ATOM 1826 C CA . PRO A 1 239 ? 0.194 5.236 -18.780 1.00 98.25 239 PRO A CA 1
ATOM 1827 C C . PRO A 1 239 ? 1.278 4.161 -18.784 1.00 98.25 239 PRO A C 1
ATOM 1829 O O . PRO A 1 239 ? 1.315 3.302 -19.665 1.00 98.25 239 PRO A O 1
ATOM 1832 N N . GLY A 1 240 ? 2.093 4.141 -17.744 1.00 97.50 240 GLY A N 1
ATOM 1833 C CA . GLY A 1 240 ? 3.040 3.061 -17.530 1.00 97.50 240 GLY A CA 1
ATOM 1834 C C . GLY A 1 240 ? 3.867 3.288 -16.284 1.00 97.50 240 GLY A C 1
ATOM 1835 O O . GLY A 1 240 ? 3.447 4.038 -15.400 1.00 97.50 240 GLY A O 1
ATOM 1836 N N . HIS A 1 241 ? 4.981 2.563 -16.216 1.00 98.19 241 HIS A N 1
ATOM 1837 C CA . HIS A 1 241 ? 5.782 2.345 -15.018 1.00 98.19 241 HIS A CA 1
ATOM 1838 C C . HIS A 1 241 ? 4.906 2.222 -13.769 1.00 98.19 241 HIS A C 1
ATOM 1840 O O . HIS A 1 241 ? 4.659 3.180 -13.033 1.00 98.19 241 HIS A O 1
ATOM 1846 N N . HIS A 1 242 ? 4.398 1.018 -13.554 1.00 98.75 242 HIS A N 1
ATOM 1847 C CA . HIS A 1 242 ? 3.351 0.744 -12.587 1.00 98.75 242 HIS A CA 1
ATOM 1848 C C . HIS A 1 242 ? 3.822 -0.186 -11.473 1.00 98.75 242 HIS A C 1
ATOM 1850 O O . HIS A 1 242 ? 4.823 -0.892 -11.571 1.00 98.75 242 HIS A O 1
ATOM 1856 N N . ALA A 1 243 ? 3.011 -0.229 -10.429 1.00 98.69 243 ALA A N 1
ATOM 1857 C CA . ALA A 1 243 ? 3.130 -1.143 -9.321 1.00 98.69 243 ALA A CA 1
ATOM 1858 C C . ALA A 1 243 ? 1.743 -1.642 -8.908 1.00 98.69 243 ALA A C 1
ATOM 1860 O O . ALA A 1 243 ? 0.748 -0.915 -8.993 1.00 98.69 243 ALA A O 1
ATOM 1861 N N . PHE A 1 244 ? 1.664 -2.891 -8.451 1.00 98.50 244 PHE A N 1
ATOM 1862 C CA . PHE A 1 244 ? 0.415 -3.469 -7.960 1.00 98.50 244 PHE A CA 1
ATOM 1863 C C . PHE A 1 244 ? 0.376 -3.553 -6.444 1.00 98.50 244 PHE A C 1
ATOM 1865 O O . PHE A 1 244 ? 1.319 -4.001 -5.794 1.00 98.50 244 PHE A O 1
ATOM 1872 N N . LEU A 1 245 ? -0.785 -3.220 -5.893 1.00 97.62 245 LEU A N 1
ATOM 1873 C CA . LEU A 1 245 ? -1.095 -3.358 -4.481 1.00 97.62 245 LEU A CA 1
ATOM 1874 C C . LEU A 1 245 ? -2.256 -4.333 -4.312 1.00 97.62 245 LEU A C 1
ATOM 1876 O O . LEU A 1 245 ? -3.340 -4.120 -4.853 1.00 97.62 245 LEU A O 1
ATOM 1880 N N . ARG A 1 246 ? -2.048 -5.373 -3.504 1.00 95.62 246 ARG A N 1
ATOM 1881 C CA . ARG A 1 246 ? -3.125 -6.231 -3.007 1.00 95.62 246 ARG A CA 1
ATOM 1882 C C . ARG A 1 246 ? -3.535 -5.762 -1.621 1.00 95.62 246 ARG A C 1
ATOM 1884 O O . ARG A 1 246 ? -2.689 -5.683 -0.729 1.00 95.62 246 ARG A O 1
ATOM 1891 N N . TYR A 1 247 ? -4.823 -5.513 -1.410 1.00 91.81 247 TYR A N 1
ATOM 1892 C CA . TYR A 1 247 ? -5.308 -5.193 -0.074 1.00 91.81 247 TYR A CA 1
ATOM 1893 C C . TYR A 1 247 ? -5.219 -6.432 0.842 1.00 91.81 247 TYR A C 1
ATOM 1895 O O . TYR A 1 247 ? -5.753 -7.493 0.481 1.00 91.81 247 TYR A O 1
ATOM 1903 N N . PRO A 1 248 ? -4.565 -6.335 2.018 1.00 84.31 248 PRO A N 1
ATOM 1904 C CA . PRO A 1 248 ? -4.324 -7.480 2.892 1.00 84.31 248 PRO A CA 1
ATOM 1905 C C . PRO A 1 248 ? -5.605 -8.228 3.266 1.00 84.31 248 PRO A C 1
ATOM 1907 O O . PRO A 1 248 ? -6.638 -7.624 3.546 1.00 84.31 248 PRO A O 1
ATOM 1910 N N . GLY A 1 249 ? -5.539 -9.562 3.266 1.00 77.50 249 GLY A N 1
ATOM 1911 C CA . GLY A 1 249 ? -6.672 -10.421 3.631 1.00 77.50 249 GLY A CA 1
ATOM 1912 C C . GLY A 1 249 ? -7.824 -10.454 2.619 1.00 77.50 249 GLY A C 1
ATOM 1913 O O . GLY A 1 249 ? -8.837 -11.090 2.887 1.00 77.50 249 GLY A O 1
ATOM 1914 N N . SER A 1 250 ? -7.681 -9.811 1.458 1.00 84.56 250 SER A N 1
ATOM 1915 C CA . SER A 1 250 ? -8.691 -9.802 0.393 1.00 84.56 250 SER A CA 1
ATOM 1916 C C . SER A 1 250 ? -8.094 -10.225 -0.950 1.00 84.56 250 SER A C 1
ATOM 1918 O O . SER A 1 250 ? -6.893 -10.494 -1.053 1.00 84.56 250 SER A O 1
ATOM 1920 N N . ASP A 1 251 ? -8.925 -10.286 -1.984 1.00 88.19 251 ASP A N 1
ATOM 1921 C CA . ASP A 1 251 ? -8.488 -10.373 -3.380 1.00 88.19 251 ASP A CA 1
ATOM 1922 C C . ASP A 1 251 ? -8.785 -9.070 -4.138 1.00 88.19 251 ASP A C 1
ATOM 1924 O O . ASP A 1 251 ? -9.025 -9.079 -5.341 1.00 88.19 251 ASP A O 1
ATOM 1928 N N . ASP A 1 252 ? -8.772 -7.945 -3.420 1.00 93.00 252 ASP A N 1
ATOM 1929 C CA . ASP A 1 252 ? -8.919 -6.622 -4.013 1.00 93.00 252 ASP A CA 1
ATOM 1930 C C . ASP A 1 252 ? -7.546 -6.084 -4.411 1.00 93.00 252 ASP A C 1
ATOM 1932 O O . ASP A 1 252 ? -6.606 -6.066 -3.605 1.00 93.00 252 ASP A O 1
ATOM 1936 N N . TRP A 1 253 ? -7.441 -5.640 -5.662 1.00 97.62 253 TRP A N 1
ATOM 1937 C CA . TRP A 1 253 ? -6.193 -5.187 -6.257 1.00 97.62 253 TRP A CA 1
ATOM 1938 C C . TRP A 1 253 ? -6.301 -3.780 -6.830 1.00 97.62 253 TRP A C 1
ATOM 1940 O O . TRP A 1 253 ? -7.350 -3.339 -7.303 1.00 97.62 253 TRP A O 1
ATOM 1950 N N . TYR A 1 254 ? -5.161 -3.106 -6.823 1.00 98.44 254 TYR A N 1
ATOM 1951 C CA . TYR A 1 254 ? -4.981 -1.750 -7.306 1.00 98.44 254 TYR A CA 1
ATOM 1952 C C . TYR A 1 254 ? -3.744 -1.686 -8.187 1.00 98.44 254 TYR A C 1
ATOM 1954 O O . TYR A 1 254 ? -2.749 -2.355 -7.896 1.00 98.44 254 TYR A O 1
ATOM 1962 N N . ILE A 1 255 ? -3.802 -0.860 -9.225 1.00 98.81 255 ILE A N 1
ATOM 1963 C CA . ILE A 1 255 ? -2.640 -0.451 -10.009 1.00 98.81 255 ILE A CA 1
ATOM 1964 C C . ILE A 1 255 ? -2.320 1.001 -9.672 1.00 98.81 255 ILE A C 1
ATOM 1966 O O . ILE A 1 255 ? -3.191 1.864 -9.768 1.00 98.81 255 ILE A O 1
ATOM 1970 N N . VAL A 1 256 ? -1.082 1.257 -9.261 1.00 98.81 256 VAL A N 1
ATOM 1971 C CA . VAL A 1 256 ? -0.519 2.599 -9.094 1.00 98.81 256 VAL A CA 1
ATOM 1972 C C . VAL A 1 256 ? 0.451 2.813 -10.243 1.00 98.81 256 VAL A C 1
ATOM 1974 O O . VAL A 1 256 ? 1.285 1.953 -10.503 1.00 98.81 256 VAL A O 1
ATOM 1977 N N . TYR A 1 257 ? 0.315 3.903 -10.979 1.00 98.88 257 TYR A N 1
ATOM 1978 C CA . TYR A 1 257 ? 1.039 4.128 -12.231 1.00 98.88 257 TYR A CA 1
ATOM 1979 C C . TYR A 1 257 ? 1.256 5.621 -12.445 1.00 98.88 257 TYR A C 1
ATOM 1981 O O . TYR A 1 257 ? 0.617 6.438 -11.777 1.00 98.88 257 TYR A O 1
ATOM 1989 N N . HIS A 1 258 ? 2.130 5.999 -13.375 1.00 98.50 258 HIS A N 1
ATOM 1990 C CA . HIS A 1 258 ? 2.167 7.377 -13.853 1.00 98.50 258 HIS A CA 1
ATOM 1991 C C . HIS A 1 258 ? 1.434 7.521 -15.188 1.00 98.50 258 HIS A C 1
ATOM 1993 O O . HIS A 1 258 ? 1.351 6.576 -15.971 1.00 98.50 258 HIS A O 1
ATOM 1999 N N . ARG A 1 259 ? 0.930 8.721 -15.474 1.00 98.00 259 ARG A N 1
ATOM 2000 C CA . ARG A 1 259 ? 0.338 9.092 -16.768 1.00 98.00 259 ARG A CA 1
ATOM 2001 C C . ARG A 1 259 ? 0.618 10.549 -17.116 1.00 98.00 259 ARG A C 1
ATOM 2003 O O . ARG A 1 259 ? 1.016 11.331 -16.252 1.00 98.00 259 ARG A O 1
ATOM 2010 N N . TYR A 1 260 ? 0.314 10.909 -18.353 1.00 97.69 260 TYR A N 1
ATOM 2011 C CA . TYR A 1 260 ? 0.226 12.283 -18.831 1.00 97.69 260 TYR A CA 1
ATOM 2012 C C . TYR A 1 260 ? -1.227 12.740 -18.920 1.00 97.69 260 TYR A C 1
ATOM 2014 O O . TYR A 1 260 ? -2.140 11.945 -19.169 1.00 97.69 260 TYR A O 1
ATOM 2022 N N . GLU A 1 261 ? -1.445 14.038 -18.749 1.00 93.50 261 GLU A N 1
ATOM 2023 C CA . GLU A 1 261 ? -2.771 14.653 -18.784 1.00 93.50 261 GLU A CA 1
ATOM 2024 C C . GLU A 1 261 ? -2.796 15.772 -19.829 1.00 93.50 261 GLU A C 1
ATOM 2026 O O . GLU A 1 261 ? -1.782 16.412 -20.094 1.00 93.50 261 GLU A O 1
ATOM 2031 N N . ASN A 1 262 ? -3.957 16.012 -20.446 1.00 87.81 262 ASN A N 1
ATOM 2032 C CA . ASN A 1 262 ? -4.178 17.139 -21.365 1.00 87.81 262 ASN A CA 1
ATOM 2033 C C . ASN A 1 262 ? -3.237 17.183 -22.591 1.00 87.81 262 ASN A C 1
ATOM 2035 O O . ASN A 1 262 ? -2.973 18.259 -23.121 1.00 87.81 262 ASN A O 1
ATOM 2039 N N . ASN A 1 263 ? -2.749 16.024 -23.057 1.00 87.56 263 ASN A N 1
ATOM 2040 C CA . ASN A 1 263 ? -1.733 15.904 -24.119 1.00 87.56 263 ASN A CA 1
ATOM 2041 C C . ASN A 1 263 ? -0.410 16.643 -23.824 1.00 87.56 263 ASN A C 1
ATOM 2043 O O . ASN A 1 263 ? 0.335 16.958 -24.752 1.00 87.56 263 ASN A O 1
ATOM 2047 N N . ASP A 1 264 ? -0.105 16.906 -22.553 1.00 91.75 264 ASP A N 1
ATOM 2048 C CA . ASP A 1 264 ? 1.181 17.443 -22.119 1.00 91.75 264 ASP A CA 1
ATOM 2049 C C . ASP A 1 264 ? 2.095 16.303 -21.654 1.00 91.75 264 ASP A C 1
ATOM 2051 O O . ASP A 1 264 ? 1.857 15.688 -20.616 1.00 91.75 264 ASP A O 1
ATOM 2055 N N . PHE A 1 265 ? 3.153 16.040 -22.426 1.00 94.00 265 PHE A N 1
ATOM 2056 C CA . PHE A 1 265 ? 4.137 14.986 -22.157 1.00 94.00 265 PHE A CA 1
ATOM 2057 C C . PHE A 1 265 ? 5.338 15.457 -21.312 1.00 94.00 265 PHE A C 1
ATOM 2059 O O . PHE A 1 265 ? 6.340 14.750 -21.197 1.00 94.00 265 PHE A O 1
ATOM 2066 N N . SER A 1 266 ? 5.269 16.651 -20.710 1.00 92.12 266 SER A N 1
ATOM 2067 C CA . SER A 1 266 ? 6.357 17.215 -19.895 1.00 92.12 266 SER A CA 1
ATOM 2068 C C . SER A 1 266 ? 6.302 16.819 -18.415 1.00 92.12 266 SER A C 1
ATOM 2070 O O . SER A 1 266 ? 7.332 16.838 -17.735 1.00 92.12 266 SER A O 1
ATOM 2072 N N . GLN A 1 267 ? 5.124 16.446 -17.902 1.00 92.88 267 GLN A N 1
ATOM 2073 C CA . GLN A 1 267 ? 4.930 16.095 -16.494 1.00 92.88 267 GLN A CA 1
ATOM 2074 C C . GLN A 1 267 ? 4.158 14.793 -16.325 1.00 92.88 267 GLN A C 1
ATOM 2076 O O . GLN A 1 267 ? 3.024 14.661 -16.780 1.00 92.88 267 GLN A O 1
ATOM 2081 N N . ARG A 1 268 ? 4.752 13.868 -15.576 1.00 96.00 268 ARG A N 1
ATOM 2082 C CA . ARG A 1 268 ? 4.130 12.611 -15.174 1.00 96.00 268 ARG A CA 1
ATOM 2083 C C . ARG A 1 268 ? 3.352 12.818 -13.874 1.00 96.00 268 ARG A C 1
ATOM 2085 O O . ARG A 1 268 ? 3.762 13.575 -12.989 1.00 96.00 268 ARG A O 1
ATOM 2092 N N . LYS A 1 269 ? 2.184 12.185 -13.795 1.00 96.88 269 LYS A N 1
ATOM 2093 C CA . LYS A 1 269 ? 1.241 12.281 -12.678 1.00 96.88 269 LYS A CA 1
ATOM 2094 C C . LYS A 1 269 ? 0.952 10.890 -12.136 1.00 96.88 269 LYS A C 1
ATOM 2096 O O . LYS A 1 269 ? 0.496 10.034 -12.890 1.00 96.88 269 LYS A O 1
ATOM 2101 N N . VAL A 1 270 ? 1.204 10.677 -10.844 1.00 98.31 270 VAL A N 1
ATOM 2102 C CA . VAL A 1 270 ? 0.922 9.398 -10.178 1.00 98.31 270 VAL A CA 1
ATOM 2103 C C . VAL A 1 270 ? -0.578 9.265 -9.932 1.00 98.31 270 VAL A C 1
ATOM 2105 O O . VAL A 1 270 ? -1.194 10.130 -9.307 1.00 98.31 270 VAL A O 1
ATOM 2108 N N . ALA A 1 271 ? -1.154 8.173 -10.418 1.00 98.50 271 ALA A N 1
ATOM 2109 C CA . ALA A 1 271 ? -2.566 7.843 -10.333 1.00 98.50 271 ALA A CA 1
ATOM 2110 C C . ALA A 1 271 ? -2.763 6.418 -9.799 1.00 98.50 271 ALA A C 1
ATOM 2112 O O . ALA A 1 271 ? -1.858 5.581 -9.862 1.00 98.50 271 ALA A O 1
ATOM 2113 N N . ILE A 1 272 ? -3.956 6.147 -9.277 1.00 98.69 272 ILE A N 1
ATOM 2114 C CA . ILE A 1 272 ? -4.380 4.831 -8.796 1.00 98.69 272 ILE A CA 1
ATOM 2115 C C . ILE A 1 272 ? -5.753 4.478 -9.358 1.00 98.69 272 ILE A C 1
ATOM 2117 O O . ILE A 1 272 ? -6.647 5.321 -9.399 1.00 98.69 272 ILE A O 1
ATOM 2121 N N . ASP A 1 273 ? -5.937 3.223 -9.755 1.00 98.56 273 ASP A N 1
ATOM 2122 C CA . ASP A 1 273 ? -7.235 2.678 -10.153 1.00 98.56 273 ASP A CA 1
ATOM 2123 C C . ASP A 1 273 ? -7.363 1.212 -9.705 1.00 98.56 273 ASP A C 1
ATOM 2125 O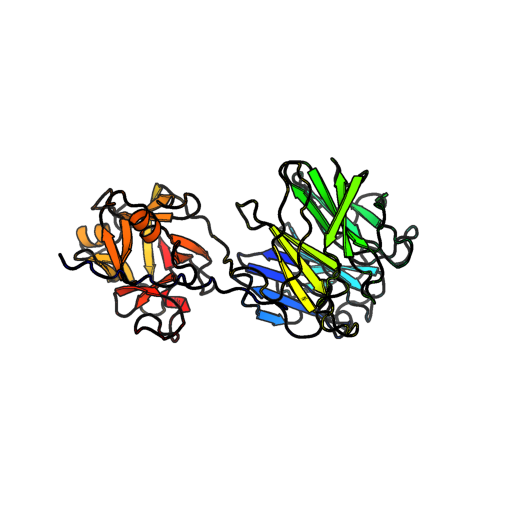 O . ASP A 1 273 ? -6.374 0.535 -9.395 1.00 98.56 273 ASP A O 1
ATOM 2129 N N . ARG A 1 274 ? -8.599 0.703 -9.639 1.00 97.38 274 ARG A N 1
ATOM 2130 C CA . ARG A 1 274 ? -8.850 -0.707 -9.311 1.00 97.38 274 ARG A CA 1
ATOM 2131 C C . ARG A 1 274 ? -8.452 -1.631 -10.454 1.00 97.38 274 ARG A C 1
ATOM 2133 O O . ARG A 1 274 ? -8.697 -1.340 -11.622 1.00 97.38 274 ARG A O 1
ATOM 2140 N N . MET A 1 275 ? -7.930 -2.794 -10.087 1.00 96.81 275 MET A N 1
ATOM 2141 C CA . MET A 1 275 ? -7.633 -3.891 -10.997 1.00 96.81 275 MET A CA 1
ATOM 2142 C C . MET A 1 275 ? -8.470 -5.114 -10.626 1.00 96.81 275 MET A C 1
ATOM 2144 O O . MET A 1 275 ? -8.580 -5.475 -9.456 1.00 96.81 275 MET A O 1
ATOM 2148 N N . PHE A 1 276 ? -9.020 -5.787 -11.635 1.00 97.19 276 PHE A N 1
ATOM 2149 C CA . PHE A 1 276 ? -9.849 -6.974 -11.446 1.00 97.19 276 PHE A CA 1
ATOM 2150 C C . PHE A 1 276 ? -9.302 -8.164 -12.229 1.00 97.19 276 PHE A C 1
ATOM 2152 O O . PHE A 1 276 ? -8.799 -8.015 -13.344 1.00 97.19 276 PHE A O 1
ATOM 2159 N N . TYR A 1 277 ? -9.462 -9.360 -11.665 1.00 97.31 277 TYR A N 1
ATOM 2160 C CA . TYR A 1 277 ? -9.217 -10.613 -12.372 1.00 97.31 277 TYR A CA 1
ATOM 2161 C C . TYR A 1 277 ? -10.520 -11.180 -12.930 1.00 97.31 277 TYR A C 1
ATOM 2163 O O . TYR A 1 277 ? -11.544 -11.216 -12.250 1.00 97.31 277 TYR A O 1
ATOM 2171 N N . GLY A 1 278 ? -10.467 -11.686 -14.159 1.00 94.56 278 GLY A N 1
ATOM 2172 C CA . GLY A 1 278 ? -11.480 -12.582 -14.699 1.00 94.56 278 GLY A CA 1
ATOM 2173 C C . GLY A 1 278 ? -11.440 -13.955 -14.025 1.00 94.56 278 GLY A C 1
ATOM 2174 O O . GLY A 1 278 ? -10.442 -14.352 -13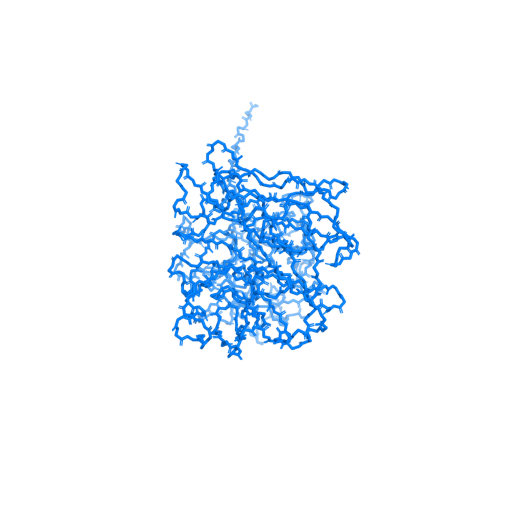.419 1.00 94.56 278 GLY A O 1
ATOM 2175 N N . ALA A 1 279 ? -12.520 -14.722 -14.184 1.00 92.56 279 ALA A N 1
ATOM 2176 C CA . ALA A 1 279 ? -12.644 -16.068 -13.614 1.00 92.56 279 ALA A CA 1
ATOM 2177 C C . ALA A 1 279 ? -11.557 -17.049 -14.105 1.00 92.56 279 ALA A C 1
ATOM 2179 O O . ALA A 1 279 ? -11.182 -17.973 -13.392 1.00 92.56 279 ALA A O 1
ATOM 2180 N N . ASN A 1 280 ? -11.022 -16.828 -15.306 1.00 93.88 280 ASN A N 1
ATOM 2181 C CA . ASN A 1 280 ? -9.925 -17.593 -15.906 1.00 93.88 280 ASN A CA 1
ATOM 2182 C C . ASN A 1 280 ? -8.522 -17.109 -15.473 1.00 93.88 280 ASN A C 1
ATOM 2184 O O . ASN A 1 280 ? -7.524 -17.579 -16.014 1.00 93.88 280 ASN A O 1
ATOM 2188 N N . GLY A 1 281 ? -8.435 -16.149 -14.547 1.00 95.44 281 GLY A N 1
ATOM 2189 C CA . GLY A 1 281 ? -7.176 -15.577 -14.072 1.00 95.44 281 GLY A CA 1
ATOM 2190 C C . GLY A 1 281 ? -6.592 -14.464 -14.946 1.00 95.44 281 GLY A C 1
ATOM 2191 O O . GLY A 1 281 ? -5.542 -13.940 -14.597 1.00 95.44 281 GLY A O 1
ATOM 2192 N N . THR A 1 282 ? -7.227 -14.041 -16.044 1.00 97.81 282 THR A N 1
ATOM 2193 C CA . THR A 1 282 ? -6.732 -12.878 -16.806 1.00 97.81 282 THR A CA 1
ATOM 2194 C C . THR A 1 282 ? -6.976 -11.580 -16.046 1.00 97.81 282 THR A C 1
ATOM 2196 O O . THR A 1 282 ? -8.024 -11.421 -15.423 1.00 97.81 282 THR A O 1
ATOM 2199 N N . I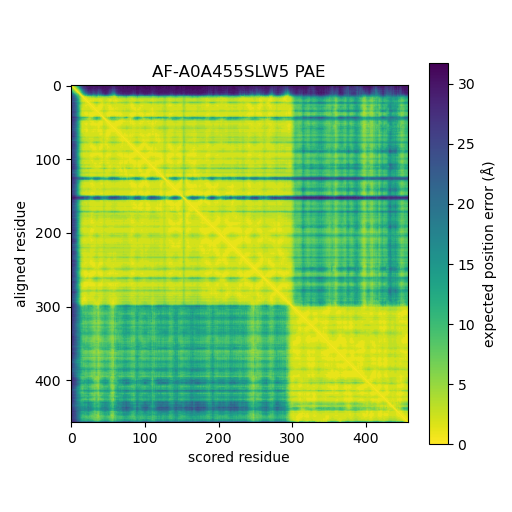LE A 1 283 ? -6.059 -10.622 -16.139 1.00 98.56 283 ILE A N 1
ATOM 2200 C CA . ILE A 1 283 ? -6.295 -9.252 -15.673 1.00 98.56 283 ILE A CA 1
ATOM 2201 C C . ILE A 1 283 ? -7.231 -8.562 -16.672 1.00 98.56 283 ILE A C 1
ATOM 2203 O O . ILE A 1 283 ? -7.004 -8.629 -17.882 1.00 98.56 283 ILE A O 1
ATOM 2207 N N . GLN A 1 284 ? -8.300 -7.946 -16.170 1.00 98.00 284 GLN A N 1
ATOM 2208 C CA . GLN A 1 284 ? -9.201 -7.124 -16.975 1.00 98.00 284 GLN A CA 1
ATOM 2209 C C . GLN A 1 284 ? -8.535 -5.781 -17.301 1.00 98.00 284 GLN A C 1
ATOM 2211 O O . GLN A 1 284 ? -7.856 -5.235 -16.426 1.00 98.00 284 GLN A O 1
ATOM 2216 N N . PRO A 1 285 ? -8.744 -5.219 -18.507 1.00 97.88 285 PRO A N 1
ATOM 2217 C CA . PRO A 1 285 ? -8.278 -3.876 -18.819 1.00 97.88 285 PRO A CA 1
ATOM 2218 C C . PRO A 1 285 ? -8.785 -2.856 -17.793 1.00 97.88 285 PRO A C 1
ATOM 2220 O O . PRO A 1 285 ? -9.967 -2.840 -17.443 1.00 97.88 285 PRO A O 1
ATOM 2223 N N . VAL A 1 286 ? -7.878 -2.015 -17.312 1.00 98.31 286 VAL A N 1
ATOM 2224 C CA . VAL A 1 286 ? -8.142 -0.953 -16.347 1.00 98.31 286 VAL A CA 1
ATOM 2225 C C . VAL A 1 286 ? -8.426 0.343 -17.099 1.00 98.31 286 VAL A C 1
ATOM 2227 O O . VAL A 1 286 ? -7.712 0.720 -18.028 1.00 98.31 286 VAL A O 1
ATOM 2230 N N . THR A 1 287 ? -9.468 1.049 -16.671 1.00 95.69 287 THR A N 1
ATOM 2231 C CA . THR A 1 287 ? -9.801 2.384 -17.173 1.00 95.69 287 THR A CA 1
ATOM 2232 C C . THR A 1 287 ? -9.174 3.427 -16.261 1.00 95.69 287 THR A C 1
ATOM 2234 O O . THR A 1 287 ? -9.487 3.458 -15.077 1.00 95.69 287 THR A O 1
ATOM 2237 N N . MET A 1 288 ? -8.338 4.310 -16.812 1.00 97.50 288 MET A N 1
ATOM 2238 C CA . MET A 1 288 ? -7.817 5.462 -16.071 1.00 97.50 288 MET A CA 1
ATOM 2239 C C . MET A 1 288 ? -8.943 6.431 -15.702 1.00 97.50 288 MET A C 1
ATOM 2241 O O . MET A 1 288 ? -9.680 6.874 -16.590 1.00 97.50 288 MET A O 1
ATOM 2245 N N . THR A 1 289 ? -9.043 6.814 -14.429 1.00 96.56 289 THR A N 1
ATOM 2246 C CA . THR A 1 289 ? -10.108 7.714 -13.954 1.00 96.56 289 THR A CA 1
ATOM 2247 C C . THR A 1 289 ? -9.582 9.024 -13.364 1.00 96.56 289 THR A C 1
ATOM 2249 O O . THR A 1 289 ? -8.415 9.136 -12.977 1.00 96.56 289 THR A O 1
ATOM 2252 N N . SER A 1 290 ? -10.460 10.029 -13.265 1.00 96.12 290 SER A N 1
ATOM 2253 C CA . SER A 1 290 ? -10.230 11.231 -12.449 1.00 96.12 290 SER A CA 1
ATOM 2254 C C . SER A 1 290 ? -10.569 11.013 -10.971 1.00 96.12 290 SER A C 1
ATOM 2256 O O . SER A 1 290 ? -10.100 11.757 -10.119 1.00 96.12 290 SER A O 1
ATOM 2258 N N . GLN A 1 291 ? -11.436 10.041 -10.672 1.00 95.56 291 GLN A N 1
ATOM 2259 C CA . GLN A 1 291 ? -11.958 9.811 -9.323 1.00 95.56 291 GLN A CA 1
ATOM 2260 C C . GLN A 1 291 ? -10.992 8.993 -8.465 1.00 95.56 291 GLN A C 1
ATOM 2262 O O . GLN A 1 291 ? -11.026 9.124 -7.245 1.00 95.56 291 GLN A O 1
ATOM 2267 N N . GLY A 1 292 ? -10.137 8.179 -9.086 1.00 96.00 292 GLY A N 1
ATOM 2268 C CA . GLY A 1 292 ? -9.286 7.228 -8.388 1.00 96.00 292 GLY A CA 1
ATOM 2269 C C . GLY A 1 292 ? -10.108 6.107 -7.764 1.00 96.00 292 GLY A C 1
ATOM 2270 O O . GLY A 1 292 ? -11.026 5.570 -8.388 1.00 96.00 292 GLY A O 1
ATOM 2271 N N . VAL A 1 293 ? -9.783 5.743 -6.527 1.00 95.00 293 VAL A N 1
ATOM 2272 C CA . VAL A 1 293 ? -10.426 4.623 -5.818 1.00 95.00 293 VAL A CA 1
ATOM 2273 C C . VAL A 1 293 ? -11.123 5.088 -4.550 1.00 95.00 293 VAL A C 1
ATOM 2275 O O . VAL A 1 293 ? -10.968 6.237 -4.157 1.00 95.00 293 VAL A O 1
ATOM 2278 N N . GLU A 1 294 ? -11.924 4.240 -3.907 1.00 88.75 294 GLU A N 1
ATOM 2279 C CA . GLU A 1 294 ? -12.499 4.616 -2.611 1.00 88.75 294 GLU A CA 1
ATOM 2280 C C . GLU A 1 294 ? -11.396 4.717 -1.549 1.00 88.75 294 GLU A C 1
ATOM 2282 O O . GLU A 1 294 ? -10.404 3.978 -1.604 1.00 88.75 294 GLU A O 1
ATOM 2287 N N . THR A 1 295 ? -11.587 5.588 -0.554 1.00 85.88 295 THR A N 1
ATOM 2288 C CA . THR A 1 295 ? -10.751 5.571 0.651 1.00 85.88 295 THR A CA 1
ATOM 2289 C C . THR A 1 295 ? -10.749 4.165 1.246 1.00 85.88 295 THR A C 1
ATOM 2291 O O . THR A 1 295 ? -11.786 3.510 1.394 1.00 85.88 295 THR A O 1
ATOM 2294 N N . ARG A 1 296 ? -9.559 3.658 1.566 1.00 85.81 296 ARG A N 1
ATOM 2295 C CA . ARG A 1 296 ? -9.402 2.283 2.024 1.00 85.81 296 ARG A CA 1
ATOM 2296 C C . ARG A 1 296 ? -8.372 2.147 3.133 1.00 85.81 296 ARG A C 1
ATOM 2298 O O . ARG A 1 296 ? -7.218 1.804 2.870 1.00 85.81 296 ARG A O 1
ATOM 2305 N N . PRO A 1 297 ? -8.781 2.343 4.391 1.00 84.94 297 PRO A N 1
ATOM 2306 C CA . PRO A 1 297 ? -7.878 2.169 5.513 1.00 84.94 297 PRO A CA 1
ATOM 2307 C C . PRO A 1 297 ? -7.415 0.720 5.718 1.00 84.94 297 PRO A C 1
ATOM 2309 O O . PRO A 1 297 ? -8.124 -0.234 5.379 1.00 84.94 297 PRO A O 1
ATOM 2312 N N . LEU A 1 298 ? -6.223 0.539 6.291 1.00 84.75 298 LEU A N 1
ATOM 2313 C CA . LEU A 1 298 ? -5.671 -0.785 6.599 1.00 84.75 298 LEU A CA 1
ATOM 2314 C C . LEU A 1 298 ? -6.286 -1.376 7.872 1.00 84.75 298 LEU A C 1
ATOM 2316 O O . LEU A 1 298 ? -6.258 -0.763 8.937 1.00 84.75 298 LEU A O 1
ATOM 2320 N N . ARG A 1 299 ? -6.804 -2.606 7.764 1.00 84.50 299 ARG A N 1
ATOM 2321 C CA . ARG A 1 299 ? -7.332 -3.368 8.904 1.00 84.50 299 ARG A CA 1
ATOM 2322 C C . ARG A 1 299 ? -6.201 -3.918 9.779 1.00 84.50 299 ARG A C 1
ATOM 2324 O O . ARG A 1 299 ? -5.130 -4.279 9.295 1.00 84.50 299 ARG A O 1
ATOM 2331 N N . THR A 1 300 ? -6.468 -4.033 11.073 1.00 85.06 300 THR A N 1
ATOM 2332 C CA . THR A 1 300 ? -5.624 -4.695 12.070 1.00 85.06 300 THR A CA 1
ATOM 2333 C C . THR A 1 300 ? -6.387 -5.856 12.682 1.00 85.06 300 THR A C 1
ATOM 2335 O O . THR A 1 300 ? -7.545 -5.709 13.067 1.00 85.06 300 THR A O 1
ATOM 2338 N N . SER A 1 301 ? -5.730 -7.010 12.781 1.00 86.69 301 SER A N 1
ATOM 2339 C CA . SER A 1 301 ? -6.337 -8.194 13.376 1.00 86.69 301 SER A CA 1
ATOM 2340 C C . SER A 1 301 ? -6.359 -8.107 14.899 1.00 86.69 301 SER A C 1
ATOM 2342 O O . SER A 1 301 ? -5.341 -7.815 15.525 1.00 86.69 301 SER A O 1
ATOM 2344 N N . LEU A 1 302 ? -7.502 -8.431 15.495 1.00 92.12 302 LEU A N 1
ATOM 2345 C CA . LEU A 1 302 ? -7.668 -8.654 16.926 1.00 92.12 302 LEU A CA 1
ATOM 2346 C C . LEU A 1 302 ? -7.842 -10.142 17.218 1.00 92.12 302 LEU A C 1
ATOM 2348 O O . LEU A 1 302 ? -8.421 -10.887 16.421 1.00 92.12 302 LEU A O 1
ATOM 2352 N N . THR A 1 303 ? -7.401 -10.561 18.401 1.00 93.56 303 THR A N 1
ATOM 2353 C CA . THR A 1 303 ? -7.724 -11.884 18.937 1.00 93.56 303 THR A CA 1
ATOM 2354 C C . THR A 1 303 ? -9.211 -11.935 19.279 1.00 93.56 303 THR A C 1
ATOM 2356 O O . THR A 1 303 ? -9.692 -11.159 20.100 1.00 93.56 303 THR A O 1
ATOM 2359 N N . THR A 1 304 ? -9.949 -12.855 18.661 1.00 95.81 304 THR A N 1
ATOM 2360 C CA . THR A 1 304 ? -11.372 -13.085 18.958 1.00 95.81 304 THR A CA 1
ATOM 2361 C C . THR A 1 304 ? -11.566 -14.127 20.058 1.00 95.81 304 THR A C 1
ATOM 2363 O O . THR A 1 304 ? -10.687 -14.945 20.317 1.00 95.81 304 THR A O 1
ATOM 2366 N N . ASN A 1 305 ? -12.765 -14.160 20.637 1.00 95.81 305 ASN A N 1
ATOM 2367 C CA . ASN A 1 305 ? -13.201 -15.042 21.718 1.00 95.81 305 ASN A CA 1
ATOM 2368 C C . ASN A 1 305 ? -12.436 -14.871 23.037 1.00 95.81 305 ASN A C 1
ATOM 2370 O O . ASN A 1 305 ? -12.418 -15.782 23.862 1.00 95.81 305 ASN A O 1
ATOM 2374 N N . VAL A 1 306 ? -11.872 -13.685 23.259 1.00 96.75 306 VAL A N 1
ATOM 2375 C CA . VAL A 1 306 ? -11.245 -13.282 24.522 1.00 96.75 306 VAL A CA 1
ATOM 2376 C C . VAL A 1 306 ? -11.987 -12.091 25.118 1.00 96.75 306 VAL A C 1
ATOM 2378 O O . VAL A 1 306 ? -12.500 -11.242 24.385 1.00 96.75 306 VAL A O 1
ATOM 2381 N N . PHE A 1 307 ? -12.046 -12.036 26.448 1.00 98.44 307 PHE A N 1
ATOM 2382 C CA . PHE A 1 307 ? -12.516 -10.856 27.165 1.00 98.44 307 PHE A CA 1
ATOM 2383 C C . PHE A 1 307 ? -11.388 -9.836 27.273 1.00 98.44 307 PHE A C 1
ATOM 2385 O O . PHE A 1 307 ? -10.271 -10.185 27.655 1.00 98.44 307 PHE A O 1
ATOM 2392 N N . GLN A 1 308 ? -11.688 -8.580 26.961 1.00 98.31 308 GLN A N 1
ATOM 2393 C CA . GLN A 1 308 ? -10.775 -7.455 27.121 1.00 98.31 308 GLN A CA 1
ATOM 2394 C C . GLN A 1 308 ? -11.520 -6.227 27.640 1.00 98.31 308 GLN A C 1
ATOM 2396 O O . GLN A 1 308 ? -12.740 -6.101 27.499 1.00 98.31 308 GLN A O 1
ATOM 2401 N N . SER A 1 309 ? -10.758 -5.313 28.230 1.00 98.44 309 SER A N 1
ATOM 2402 C CA . SER A 1 309 ? -11.216 -3.960 28.529 1.00 98.44 309 SER A CA 1
ATOM 2403 C C . SER A 1 309 ? -10.557 -2.983 27.560 1.00 98.44 309 SER A C 1
ATOM 2405 O O . SER A 1 309 ? -9.404 -3.164 27.163 1.00 98.44 309 SER A O 1
ATOM 2407 N N . ILE A 1 310 ? -11.313 -1.964 27.154 1.00 98.56 310 ILE A N 1
ATOM 2408 C CA . ILE A 1 310 ? -10.901 -0.996 26.134 1.00 98.56 310 ILE A CA 1
ATOM 2409 C C . ILE A 1 310 ? -10.596 0.326 26.842 1.00 98.56 310 ILE A C 1
ATOM 2411 O O . ILE A 1 310 ? -11.503 1.001 27.331 1.00 98.56 310 ILE A O 1
ATOM 2415 N N . GLN A 1 311 ? -9.313 0.655 26.953 1.00 98.50 311 GLN A N 1
ATOM 2416 C CA . GLN A 1 311 ? -8.785 1.783 27.716 1.00 98.50 311 GLN A CA 1
ATOM 2417 C C . GLN A 1 311 ? -8.606 3.019 26.831 1.00 98.50 311 GLN A C 1
ATOM 2419 O O . GLN A 1 311 ? -8.136 2.922 25.693 1.00 98.50 311 GLN A O 1
ATOM 2424 N N . VAL A 1 312 ? -8.948 4.185 27.372 1.00 97.88 312 VAL A N 1
ATOM 2425 C CA . VAL A 1 312 ? -8.712 5.488 26.743 1.00 97.88 312 VAL A CA 1
ATOM 2426 C C . VAL A 1 312 ? -7.209 5.766 26.661 1.00 97.88 312 VAL A C 1
ATOM 2428 O O . VAL A 1 312 ? -6.478 5.554 27.626 1.00 97.88 312 VAL A O 1
ATOM 2431 N N . THR A 1 313 ? -6.741 6.278 25.518 1.00 95.38 313 THR A N 1
ATOM 2432 C CA . THR A 1 313 ? -5.336 6.705 25.351 1.00 95.38 313 THR A CA 1
ATOM 2433 C C . THR A 1 313 ? -5.136 8.219 25.402 1.00 95.38 313 THR A C 1
ATOM 2435 O O . THR A 1 313 ? -3.995 8.682 25.421 1.00 95.38 313 THR A O 1
ATOM 2438 N N . THR A 1 314 ? -6.218 9.004 25.466 1.00 95.31 314 THR A N 1
ATOM 2439 C CA . THR A 1 314 ? -6.140 10.466 25.554 1.00 95.31 314 THR A CA 1
ATOM 2440 C C . THR A 1 314 ? -5.361 10.900 26.803 1.00 95.31 314 THR A C 1
ATOM 2442 O O . THR A 1 314 ? -5.720 10.494 27.914 1.00 95.31 314 THR A O 1
ATOM 2445 N N . PRO A 1 315 ? -4.310 11.737 26.657 1.00 93.94 315 PRO A N 1
ATOM 2446 C CA . PRO A 1 315 ? -3.536 12.238 27.789 1.00 93.94 315 PRO A CA 1
ATOM 2447 C C . PRO A 1 315 ? -4.426 12.855 28.873 1.00 93.94 315 PRO A C 1
ATOM 2449 O O . PRO A 1 315 ? -5.297 13.669 28.579 1.00 93.94 315 PRO A O 1
ATOM 2452 N N . GLY A 1 316 ? -4.202 12.460 30.128 1.00 95.38 316 GLY A N 1
ATOM 2453 C CA . GLY A 1 316 ? -4.991 12.917 31.280 1.00 95.38 316 GLY A CA 1
ATOM 2454 C C . GLY A 1 316 ? -6.258 12.106 31.574 1.00 95.38 316 GLY A C 1
ATOM 2455 O O . GLY A 1 316 ? -6.857 12.322 32.620 1.00 95.38 316 GLY A O 1
ATOM 2456 N N . PHE A 1 317 ? -6.633 11.160 30.708 1.00 96.31 317 PHE A N 1
ATOM 2457 C CA . PHE A 1 317 ? -7.816 10.302 30.870 1.00 96.31 317 PHE A CA 1
ATOM 2458 C C . PHE A 1 317 ? -7.480 8.812 30.754 1.00 96.31 317 PHE A C 1
ATOM 2460 O O . PHE A 1 317 ? -8.351 7.992 30.480 1.00 96.31 317 PHE A O 1
ATOM 2467 N N . THR A 1 318 ? -6.210 8.435 30.903 1.00 96.62 318 THR A N 1
ATOM 2468 C CA . THR A 1 318 ? -5.753 7.055 30.680 1.00 96.62 318 THR A CA 1
ATOM 2469 C C . THR A 1 318 ? -6.210 6.074 31.759 1.00 96.62 318 THR A C 1
ATOM 2471 O O . THR A 1 318 ? -6.011 4.874 31.621 1.00 96.62 318 THR A O 1
ATOM 2474 N N . ASP A 1 319 ? -6.847 6.538 32.826 1.00 97.62 319 ASP A N 1
ATOM 2475 C CA . ASP A 1 319 ? -7.555 5.725 33.815 1.00 97.62 319 ASP A CA 1
ATOM 2476 C C . ASP A 1 319 ? -9.009 5.415 33.414 1.00 97.62 319 ASP A C 1
ATOM 2478 O O . ASP A 1 319 ? -9.678 4.633 34.097 1.00 97.62 319 ASP A O 1
ATOM 2482 N N . ASN A 1 320 ? -9.490 5.969 32.295 1.00 98.38 320 ASN A N 1
ATOM 2483 C CA . ASN A 1 320 ? -10.831 5.731 31.777 1.00 98.38 320 ASN A CA 1
ATOM 2484 C C . ASN A 1 320 ? -10.921 4.506 30.857 1.00 98.38 320 ASN A C 1
ATOM 2486 O O . ASN A 1 320 ? -10.038 4.225 30.045 1.00 98.38 320 ASN A O 1
ATOM 2490 N N . PHE A 1 321 ? -12.062 3.820 30.928 1.00 98.69 321 PHE A N 1
ATOM 2491 C CA . PHE A 1 321 ? -12.377 2.631 30.136 1.00 98.69 321 PHE A CA 1
ATOM 2492 C C . PHE A 1 321 ? -13.774 2.720 29.535 1.00 98.69 321 PHE A C 1
ATOM 2494 O O . PHE A 1 321 ? -14.687 3.235 30.186 1.00 98.69 321 PHE A O 1
ATOM 2501 N N . ILE A 1 322 ? -13.948 2.171 28.329 1.00 98.69 322 ILE A N 1
ATOM 2502 C CA . ILE A 1 322 ? -15.275 1.928 27.753 1.00 98.69 322 ILE A CA 1
ATOM 2503 C C . ILE A 1 322 ? -16.061 1.020 28.695 1.00 98.69 322 ILE A C 1
ATOM 2505 O O . ILE A 1 322 ? -15.573 -0.034 29.099 1.00 98.69 322 ILE A O 1
ATOM 2509 N N . ARG A 1 323 ? -17.296 1.419 28.986 1.00 98.56 323 ARG A N 1
ATOM 2510 C CA . ARG A 1 323 ? -18.326 0.611 29.639 1.00 98.56 323 ARG A CA 1
ATOM 2511 C C . ARG A 1 323 ? -19.698 0.924 29.054 1.00 98.56 323 ARG A C 1
ATOM 2513 O O . ARG A 1 323 ? -19.878 1.957 28.411 1.00 98.56 323 ARG A O 1
ATOM 2520 N N . HIS A 1 324 ? -20.691 0.092 29.333 1.00 98.56 324 HIS A N 1
ATOM 2521 C CA . HIS A 1 324 ? -22.098 0.455 29.116 1.00 98.56 324 HIS A CA 1
ATOM 2522 C C . HIS A 1 324 ? -22.726 0.955 30.423 1.00 98.56 324 HIS A C 1
ATOM 2524 O O . HIS A 1 324 ? -22.384 0.423 31.465 1.00 98.56 324 HIS A O 1
ATOM 2530 N N . ARG A 1 325 ? -23.593 1.977 30.428 1.00 98.12 325 ARG A N 1
ATOM 2531 C CA . ARG A 1 325 ? -24.400 2.465 31.572 1.00 98.12 325 ARG A CA 1
ATOM 2532 C C . ARG A 1 325 ? -25.774 2.877 31.075 1.00 98.12 325 ARG A C 1
ATOM 2534 O O . ARG A 1 325 ? -25.843 3.631 30.114 1.00 98.12 325 ARG A O 1
ATOM 2541 N N . ASP A 1 326 ? -26.836 2.392 31.715 1.00 97.00 326 ASP A N 1
ATOM 2542 C CA . ASP A 1 326 ? -28.220 2.714 31.336 1.00 97.00 326 ASP A CA 1
ATOM 2543 C C . ASP A 1 326 ? -28.485 2.499 29.827 1.00 97.00 326 ASP A C 1
ATOM 2545 O O . ASP A 1 326 ? -29.149 3.294 29.166 1.00 97.00 326 ASP A O 1
ATOM 2549 N N . GLY A 1 327 ? -27.897 1.437 29.257 1.00 96.94 327 GLY A N 1
ATOM 2550 C CA . GLY A 1 327 ? -27.984 1.100 27.828 1.00 96.94 327 GLY A CA 1
ATOM 2551 C C . GLY A 1 327 ? -27.079 1.920 26.895 1.00 96.94 327 GLY A C 1
ATOM 2552 O O . GLY A 1 327 ? -27.085 1.686 25.689 1.00 96.94 327 GLY A O 1
ATOM 2553 N N . LEU A 1 328 ? -26.280 2.857 27.411 1.00 98.69 328 LEU A N 1
ATOM 2554 C CA . LEU A 1 328 ? -25.406 3.738 26.630 1.00 98.69 328 LEU A CA 1
ATOM 2555 C C . LEU A 1 328 ? -23.926 3.401 26.808 1.00 98.69 328 LEU A C 1
ATOM 2557 O O . LEU A 1 328 ? -23.468 3.110 27.910 1.00 98.69 328 LEU A O 1
ATOM 2561 N N . GLY A 1 329 ? -23.145 3.517 25.737 1.00 98.56 329 GLY A N 1
ATOM 2562 C CA . GLY A 1 329 ? -21.687 3.456 25.795 1.00 98.56 329 GLY A CA 1
ATOM 2563 C C . GLY A 1 329 ? -21.109 4.728 26.415 1.00 98.56 329 GLY A C 1
ATOM 2564 O O . GLY A 1 329 ? -21.387 5.834 25.950 1.00 98.56 329 GLY A O 1
ATOM 2565 N N . VAL A 1 330 ? -20.284 4.606 27.444 1.00 98.69 330 VAL A N 1
ATOM 2566 C CA . VAL A 1 330 ? -19.625 5.734 28.122 1.00 98.69 330 VAL A CA 1
ATOM 2567 C C . VAL A 1 330 ? -18.193 5.356 28.488 1.00 98.69 330 VAL A C 1
ATOM 2569 O O . VAL A 1 330 ? -17.821 4.183 28.436 1.00 98.69 330 VAL A O 1
ATOM 2572 N N . THR A 1 331 ? -17.388 6.333 28.888 1.00 98.44 331 THR A N 1
ATOM 2573 C CA . THR A 1 331 ? -16.086 6.082 29.513 1.00 98.44 331 THR A CA 1
ATOM 2574 C C . THR A 1 331 ? -16.111 6.469 30.984 1.00 98.44 331 THR A C 1
ATOM 2576 O O . THR A 1 331 ? -16.638 7.525 31.328 1.00 98.44 331 THR A O 1
ATOM 2579 N N . THR A 1 332 ? -15.519 5.654 31.855 1.00 97.44 332 THR A N 1
ATOM 2580 C CA . THR A 1 332 ? -15.397 5.965 33.289 1.00 97.44 332 THR A CA 1
ATOM 2581 C C . THR A 1 332 ? -14.037 5.561 33.829 1.00 97.44 332 THR A C 1
ATOM 2583 O O . THR A 1 332 ? -13.458 4.588 33.343 1.00 97.44 332 THR A O 1
ATOM 2586 N N . VAL A 1 333 ? -13.587 6.244 34.882 1.00 97.94 333 VAL A N 1
ATOM 2587 C CA . VAL A 1 333 ? -12.401 5.852 35.650 1.00 97.94 333 VAL A CA 1
ATOM 2588 C C . VAL A 1 333 ? -12.601 4.441 36.201 1.00 97.94 333 VAL A C 1
ATOM 2590 O O . VAL A 1 333 ? -13.639 4.154 36.808 1.00 97.94 333 VAL A O 1
ATOM 2593 N N . MET A 1 334 ? -11.610 3.569 36.021 1.00 97.38 334 MET A N 1
ATOM 2594 C CA . MET A 1 334 ? -11.613 2.211 36.564 1.00 97.38 334 MET A CA 1
ATOM 2595 C C . MET A 1 334 ? -10.317 1.915 37.312 1.00 97.38 334 MET A C 1
ATOM 2597 O O . MET A 1 334 ? -9.224 2.230 36.848 1.00 97.38 334 MET A O 1
ATOM 2601 N N . ASN A 1 335 ? -10.432 1.272 38.471 1.00 96.81 335 ASN A N 1
ATOM 2602 C CA . ASN A 1 335 ? -9.285 0.813 39.244 1.00 96.81 335 ASN A CA 1
ATOM 2603 C C . ASN A 1 335 ? -9.612 -0.467 40.035 1.00 96.81 335 ASN A C 1
ATOM 2605 O O . ASN A 1 335 ? -10.715 -1.016 39.977 1.00 96.81 335 ASN A O 1
ATOM 2609 N N . ALA A 1 336 ? -8.633 -0.959 40.799 1.00 95.31 336 ALA A N 1
ATOM 2610 C CA . ALA A 1 336 ? -8.772 -2.184 41.585 1.00 95.31 336 ALA A CA 1
ATOM 2611 C C . ALA A 1 336 ? -9.913 -2.127 42.621 1.00 95.31 336 ALA A C 1
ATOM 2613 O O . ALA A 1 336 ? -10.509 -3.168 42.904 1.00 95.31 336 ALA A O 1
ATOM 2614 N N . SER A 1 337 ? -10.260 -0.943 43.127 1.00 97.12 337 SER A N 1
ATOM 2615 C CA . SER A 1 337 ? -11.329 -0.734 44.111 1.00 97.12 337 SER A CA 1
ATOM 2616 C C . SER A 1 337 ? -12.710 -0.535 43.483 1.00 97.12 337 SER A C 1
ATOM 2618 O O . SER A 1 337 ? -13.700 -0.500 44.213 1.00 97.12 337 SER A O 1
ATOM 2620 N N . SER A 1 338 ? -12.807 -0.415 42.154 1.00 97.94 338 SER A N 1
ATOM 2621 C CA . SER A 1 338 ? -14.097 -0.258 41.481 1.00 97.94 338 SER A CA 1
ATOM 2622 C C . SER A 1 338 ? -15.023 -1.462 41.741 1.00 97.94 338 SER A C 1
ATOM 2624 O O . SER A 1 338 ? -14.541 -2.607 41.778 1.00 97.94 338 SER A O 1
ATOM 2626 N N . PRO A 1 339 ? -16.345 -1.233 41.893 1.00 98.00 339 PRO A N 1
ATOM 2627 C CA . PRO A 1 339 ? -17.338 -2.291 42.056 1.00 98.00 339 PRO A CA 1
ATOM 2628 C C . PRO A 1 339 ? -17.255 -3.365 40.967 1.00 98.00 339 PRO A C 1
ATOM 2630 O O . PRO A 1 339 ? -16.953 -3.076 39.810 1.00 98.00 339 PRO A O 1
ATOM 2633 N N . LEU A 1 340 ? -17.584 -4.613 41.318 1.00 98.00 340 LEU A N 1
ATOM 2634 C CA . LEU A 1 340 ? -17.591 -5.721 40.354 1.00 98.00 340 LEU A CA 1
ATOM 2635 C C . LEU A 1 340 ? -18.525 -5.445 39.168 1.00 98.00 340 LEU A C 1
ATOM 2637 O O . LEU A 1 340 ? -18.166 -5.761 38.039 1.00 98.00 340 LEU A O 1
ATOM 2641 N N . LEU A 1 341 ? -19.683 -4.828 39.419 1.00 97.88 341 LEU A N 1
ATOM 2642 C CA . LEU A 1 341 ? -20.619 -4.448 38.363 1.00 97.88 341 LEU A CA 1
ATOM 2643 C C . LEU A 1 341 ? -19.965 -3.497 37.353 1.00 97.88 341 LEU A C 1
ATOM 2645 O O . LEU A 1 341 ? -20.026 -3.753 36.159 1.00 97.88 341 LEU A O 1
ATOM 2649 N N . ASP A 1 342 ? -19.258 -2.465 37.821 1.00 97.88 342 ASP A N 1
ATOM 2650 C CA . ASP A 1 342 ? -18.562 -1.525 36.937 1.00 97.88 342 ASP A CA 1
ATOM 2651 C C . ASP A 1 342 ? -17.465 -2.219 36.118 1.00 97.88 342 ASP A C 1
ATOM 2653 O O . ASP A 1 342 ? -17.307 -1.947 34.928 1.00 97.88 342 ASP A O 1
ATOM 2657 N N . LYS A 1 343 ? -16.735 -3.156 36.733 1.00 98.50 343 LYS A N 1
ATOM 2658 C CA . LYS A 1 343 ? -15.712 -3.963 36.050 1.00 98.50 343 LYS A CA 1
ATOM 2659 C C . LYS A 1 343 ? -16.313 -4.874 34.978 1.00 98.50 343 LYS A C 1
ATOM 2661 O O . LYS A 1 343 ? -15.717 -5.040 33.914 1.00 98.50 343 LYS A O 1
ATOM 2666 N N . GLN A 1 344 ? -17.482 -5.453 35.243 1.00 98.44 344 GLN A N 1
ATOM 2667 C CA . GLN A 1 344 ? -18.223 -6.253 34.271 1.00 98.44 344 GLN A CA 1
ATOM 2668 C C . GLN A 1 344 ? -18.792 -5.389 33.140 1.00 98.44 344 GLN A C 1
ATOM 2670 O O . GLN A 1 344 ? -18.655 -5.769 31.981 1.00 98.44 344 GLN A O 1
ATOM 2675 N N . ASP A 1 345 ? -19.338 -4.212 33.459 1.00 98.69 345 ASP A N 1
ATOM 2676 C CA . ASP A 1 345 ? -19.830 -3.244 32.473 1.00 98.69 345 ASP A CA 1
ATOM 2677 C C . ASP A 1 345 ? -18.716 -2.765 31.526 1.00 98.69 345 ASP A C 1
ATOM 2679 O O . ASP A 1 345 ? -18.991 -2.419 30.377 1.00 98.69 345 ASP A O 1
ATOM 2683 N N . ALA A 1 346 ? -17.467 -2.747 32.006 1.00 98.56 346 ALA A N 1
ATOM 2684 C CA . ALA A 1 346 ? -16.264 -2.355 31.269 1.00 98.56 346 ALA A CA 1
ATOM 2685 C C . ALA A 1 346 ? -15.500 -3.524 30.617 1.00 98.56 346 ALA A C 1
ATOM 2687 O O . ALA A 1 346 ? -14.342 -3.368 30.209 1.00 98.56 346 ALA A O 1
ATOM 2688 N N . THR A 1 347 ? -16.101 -4.714 30.558 1.00 98.75 347 THR A N 1
ATOM 2689 C CA . THR A 1 347 ? -15.476 -5.902 29.969 1.00 98.75 347 THR A CA 1
ATOM 2690 C C . THR A 1 347 ? -16.309 -6.428 28.807 1.00 98.75 347 THR A C 1
ATOM 2692 O O . THR A 1 347 ? -17.500 -6.705 28.952 1.00 98.75 347 THR A O 1
ATOM 2695 N N . PHE A 1 348 ? -15.657 -6.626 27.661 1.00 98.75 348 PHE A N 1
ATOM 2696 C CA . PHE A 1 348 ? -16.299 -7.086 26.433 1.00 98.75 348 PHE A CA 1
ATOM 2697 C C . PHE A 1 348 ? -15.570 -8.296 25.864 1.00 98.75 348 PHE A C 1
ATOM 2699 O O . PHE A 1 348 ? -14.338 -8.343 25.850 1.00 98.75 348 PHE A O 1
ATOM 2706 N N . LYS A 1 349 ? -16.322 -9.277 25.371 1.00 98.62 349 LYS A N 1
ATOM 2707 C CA . LYS A 1 349 ? -15.782 -10.337 24.528 1.00 98.62 349 LYS A CA 1
ATOM 2708 C C . LYS A 1 349 ? -15.667 -9.803 23.110 1.00 98.62 349 LYS A C 1
ATOM 2710 O O . LYS A 1 349 ? -16.662 -9.396 22.511 1.00 98.62 349 LYS A O 1
ATOM 2715 N N . ILE A 1 350 ? -14.461 -9.831 22.560 1.00 98.50 350 ILE A N 1
ATOM 2716 C CA . ILE A 1 350 ? -14.247 -9.506 21.149 1.00 98.50 350 ILE A CA 1
ATOM 2717 C C . ILE A 1 350 ? -14.654 -10.728 20.334 1.00 98.50 350 ILE A C 1
ATOM 2719 O O . ILE A 1 350 ? -14.080 -11.802 20.511 1.00 98.50 350 ILE A O 1
ATOM 2723 N N . VAL A 1 351 ? -15.633 -10.596 19.448 1.00 98.38 351 VAL A N 1
ATOM 2724 C CA . VAL A 1 351 ? -16.098 -11.681 18.570 1.00 98.38 351 VAL A CA 1
ATOM 2725 C C . VAL A 1 351 ? -15.943 -11.281 17.099 1.00 98.38 351 VAL A C 1
ATOM 2727 O O . VAL A 1 351 ? -15.792 -10.087 16.818 1.00 98.38 351 VAL A O 1
ATOM 2730 N N . PRO A 1 352 ? -15.962 -12.240 16.149 1.00 97.88 352 PRO A N 1
ATOM 2731 C CA . PRO A 1 352 ? -16.082 -11.903 14.735 1.00 97.88 352 PRO A CA 1
ATOM 2732 C C . PRO A 1 352 ? -17.277 -10.977 14.499 1.00 97.88 352 PRO A C 1
ATOM 2734 O O . PRO A 1 352 ? -18.326 -11.143 15.125 1.00 97.88 352 PRO A O 1
ATOM 2737 N N . GLY A 1 353 ? -17.100 -9.997 13.618 1.00 97.31 353 GLY A N 1
ATOM 2738 C CA . GLY A 1 353 ? -18.108 -8.989 13.331 1.00 97.31 353 GLY A CA 1
ATOM 2739 C C . GLY A 1 353 ? -19.414 -9.614 12.856 1.00 97.31 353 GLY A C 1
ATOM 2740 O O . GLY A 1 353 ? -19.415 -10.499 11.998 1.00 97.31 353 GLY A O 1
ATOM 2741 N N . LEU A 1 354 ? -20.534 -9.129 13.393 1.00 98.00 354 LEU A N 1
ATOM 2742 C CA . LEU A 1 354 ? -21.862 -9.642 13.047 1.00 98.00 354 LEU A CA 1
ATOM 2743 C C . LEU A 1 354 ? -22.205 -9.435 11.561 1.00 98.00 354 LEU A C 1
ATOM 2745 O O . LEU A 1 354 ? -22.976 -10.209 10.994 1.00 98.00 354 LEU A O 1
ATOM 2749 N N . ALA A 1 355 ? -21.644 -8.405 10.916 1.00 94.31 355 ALA A N 1
ATOM 2750 C CA . ALA A 1 355 ? -21.854 -8.131 9.497 1.00 94.31 355 ALA A CA 1
ATOM 2751 C C . ALA A 1 355 ? -20.766 -8.676 8.562 1.00 94.31 355 ALA A C 1
ATOM 2753 O O . ALA A 1 355 ? -21.073 -8.914 7.389 1.00 94.31 355 ALA A O 1
ATOM 2754 N N . ASP A 1 356 ? -19.539 -8.823 9.067 1.00 90.88 356 ASP A N 1
ATOM 2755 C CA . ASP A 1 356 ? -18.326 -9.216 8.344 1.00 90.88 356 ASP A CA 1
ATOM 2756 C C . ASP A 1 356 ? -17.344 -9.850 9.344 1.00 90.88 356 ASP A C 1
ATOM 2758 O O . ASP A 1 356 ? -16.885 -9.197 10.284 1.00 90.88 356 ASP A O 1
ATOM 2762 N N . ALA A 1 357 ? -17.009 -11.126 9.133 1.00 90.25 357 ALA A N 1
ATOM 2763 C CA . ALA A 1 357 ? -16.142 -11.890 10.030 1.00 90.25 357 ALA A CA 1
ATOM 2764 C C . ALA A 1 357 ? -14.673 -11.415 10.037 1.00 90.25 357 ALA A C 1
ATOM 2766 O O . ALA A 1 357 ? -13.911 -11.814 10.916 1.00 90.25 357 ALA A O 1
ATOM 2767 N N . GLY A 1 358 ? -14.268 -10.575 9.077 1.00 86.75 358 GLY A N 1
ATOM 2768 C CA . GLY A 1 358 ? -12.975 -9.888 9.043 1.00 86.75 358 GLY A CA 1
ATOM 2769 C C . GLY A 1 358 ? -12.950 -8.566 9.820 1.00 86.75 358 GLY A C 1
ATOM 2770 O O . GLY A 1 358 ? -11.929 -7.876 9.801 1.00 86.75 358 GLY A O 1
ATOM 2771 N N . CYS A 1 359 ? -14.057 -8.195 10.465 1.00 94.38 359 CYS A N 1
ATOM 2772 C CA . CYS A 1 359 ? -14.163 -7.099 11.428 1.00 94.38 359 CYS A CA 1
ATOM 2773 C C . CYS A 1 359 ? -14.652 -7.654 12.780 1.00 94.38 359 CYS A C 1
ATOM 2775 O O . CYS A 1 359 ? -14.634 -8.869 12.992 1.00 94.38 359 CYS A O 1
ATOM 2777 N N . TYR A 1 360 ? -15.034 -6.790 13.723 1.00 98.25 360 TYR A N 1
ATOM 2778 C CA . TYR A 1 360 ? -15.262 -7.174 15.118 1.00 98.25 360 TYR A CA 1
ATOM 2779 C C . TYR A 1 360 ? -16.567 -6.623 15.677 1.00 98.25 360 TYR A C 1
ATOM 2781 O O . TYR A 1 360 ? -17.011 -5.537 15.308 1.00 98.25 360 TYR A O 1
ATOM 2789 N N . SER A 1 361 ? -17.141 -7.365 16.617 1.00 98.75 361 SER A N 1
ATOM 2790 C CA . SER A 1 361 ? -18.233 -6.908 17.475 1.00 98.75 361 SER A CA 1
ATOM 2791 C C . SER A 1 361 ? -17.843 -7.119 18.939 1.00 98.75 361 SER A C 1
ATOM 2793 O O . SER A 1 361 ? -17.073 -8.026 19.264 1.00 98.75 361 SER A O 1
ATOM 2795 N N . PHE A 1 362 ? -18.353 -6.263 19.824 1.00 98.75 362 PHE A N 1
ATOM 2796 C CA . PHE A 1 362 ? -18.001 -6.260 21.247 1.00 98.75 362 PHE A CA 1
ATOM 2797 C C . PHE A 1 362 ? -19.199 -6.723 22.071 1.00 98.75 362 PHE A C 1
ATOM 2799 O O . PHE A 1 362 ? -20.108 -5.937 22.332 1.00 98.75 362 PHE A O 1
ATOM 2806 N N . GLU A 1 363 ? -19.213 -8.001 22.442 1.00 98.81 363 GLU A N 1
ATOM 2807 C CA . GLU A 1 363 ? -20.274 -8.605 23.253 1.00 98.81 363 GLU A CA 1
ATOM 2808 C C . GLU A 1 363 ? -20.057 -8.280 24.738 1.00 98.81 363 GLU A C 1
ATOM 2810 O O . GLU A 1 363 ? -18.946 -8.423 25.250 1.00 98.81 363 GLU A O 1
ATOM 2815 N N . SER A 1 364 ? -21.096 -7.858 25.452 1.00 98.75 364 SER A N 1
ATOM 2816 C CA . SER A 1 364 ? -20.999 -7.547 26.883 1.00 98.75 364 SER A CA 1
ATOM 2817 C C . SER A 1 364 ? -20.724 -8.792 27.733 1.00 98.75 364 SER A C 1
ATOM 2819 O O . SER A 1 364 ? -21.321 -9.851 27.532 1.00 98.75 364 SER A O 1
ATOM 2821 N N . LYS A 1 365 ? -19.848 -8.661 28.740 1.00 98.25 365 LYS A N 1
ATOM 2822 C CA . LYS A 1 365 ? -19.572 -9.726 29.719 1.00 98.25 365 LYS A CA 1
ATOM 2823 C C . LYS A 1 365 ? -20.794 -10.073 30.564 1.00 98.25 365 LYS A C 1
ATOM 2825 O O . LYS A 1 365 ? -21.059 -11.253 30.785 1.00 98.25 365 LYS A O 1
ATOM 2830 N N . ASN A 1 366 ? -21.492 -9.067 31.089 1.00 98.12 366 ASN A N 1
ATOM 2831 C CA . ASN A 1 366 ? -22.619 -9.263 32.006 1.00 98.12 366 ASN A CA 1
ATOM 2832 C C . ASN A 1 366 ? -23.987 -9.291 31.323 1.00 98.12 366 ASN A C 1
ATOM 2834 O O . ASN A 1 366 ? -24.949 -9.726 31.949 1.00 98.12 366 ASN A O 1
ATOM 2838 N N . TYR A 1 367 ? -24.057 -8.934 30.041 1.00 98.44 367 TYR A N 1
ATOM 2839 C CA . TYR A 1 367 ? -25.227 -9.161 29.195 1.00 98.44 367 TYR A CA 1
ATOM 2840 C C . TYR A 1 367 ? -24.828 -9.949 27.937 1.00 98.44 367 TYR A C 1
ATOM 2842 O O . TYR A 1 367 ? -24.783 -9.371 26.850 1.00 98.44 367 TYR A O 1
ATOM 2850 N N . PRO A 1 368 ? -24.525 -11.260 28.050 1.00 98.31 368 PRO A N 1
ATOM 2851 C CA . PRO A 1 368 ? -24.240 -12.092 26.883 1.00 98.31 368 PRO A CA 1
ATOM 2852 C C . PRO A 1 368 ? -25.343 -11.981 25.824 1.00 98.31 368 PRO A C 1
ATOM 2854 O O . PRO A 1 368 ? -26.530 -11.871 26.146 1.00 98.31 368 PRO A O 1
ATOM 2857 N N . GLY A 1 369 ? -24.948 -11.970 24.556 1.00 98.19 369 GLY A N 1
ATOM 2858 C CA . GLY A 1 369 ? -25.837 -11.691 23.432 1.00 98.19 369 GLY A CA 1
ATOM 2859 C C . GLY A 1 369 ? -26.220 -10.218 23.253 1.00 98.19 369 GLY A C 1
ATOM 2860 O O . GLY A 1 369 ? -27.018 -9.939 22.368 1.00 98.19 369 GLY A O 1
ATOM 2861 N N . HIS A 1 370 ? -25.679 -9.280 24.040 1.00 98.81 370 HIS A N 1
ATOM 2862 C CA . HIS A 1 370 ? -25.783 -7.840 23.769 1.00 98.81 370 HIS A CA 1
ATOM 2863 C C . HIS A 1 370 ? -24.452 -7.290 23.267 1.00 98.81 370 HIS A C 1
ATOM 2865 O O . HIS A 1 370 ? -23.391 -7.688 23.750 1.00 98.81 370 HIS A O 1
ATOM 2871 N N . TYR A 1 371 ? -24.507 -6.340 22.336 1.00 98.88 371 TYR A N 1
ATOM 2872 C CA . TYR A 1 371 ? -23.336 -5.817 21.638 1.00 98.88 371 TYR A CA 1
ATOM 2873 C C . TYR A 1 371 ? -23.276 -4.299 21.700 1.00 98.88 371 TYR A C 1
ATOM 2875 O O . TYR A 1 371 ? -24.313 -3.631 21.660 1.00 98.88 371 TYR A O 1
ATOM 2883 N N . LEU A 1 372 ? -22.057 -3.756 21.752 1.00 98.88 372 LEU A N 1
ATOM 2884 C CA . LEU A 1 372 ? -21.867 -2.346 21.433 1.00 98.88 372 LEU A CA 1
ATOM 2885 C C . LEU A 1 372 ? -22.283 -2.113 19.978 1.00 98.88 372 LEU A C 1
ATOM 2887 O O . LEU A 1 372 ? -21.750 -2.760 19.076 1.00 98.88 372 LEU A O 1
ATOM 2891 N N . ARG A 1 373 ? -23.224 -1.195 19.760 1.00 98.75 373 ARG A N 1
ATOM 2892 C CA . ARG A 1 373 ? -23.719 -0.819 18.429 1.00 98.75 373 ARG A CA 1
ATOM 2893 C C . ARG A 1 373 ? -24.028 0.662 18.370 1.00 98.75 373 ARG A C 1
ATOM 2895 O O . ARG A 1 373 ? -24.433 1.243 19.379 1.00 98.75 373 ARG A O 1
ATOM 2902 N N . HIS A 1 374 ? -23.837 1.290 17.215 1.00 98.69 374 HIS A N 1
ATOM 2903 C CA . HIS A 1 374 ? -24.230 2.691 17.063 1.00 98.69 374 HIS A CA 1
ATOM 2904 C C . HIS A 1 374 ? -25.709 2.827 16.671 1.00 98.69 374 HIS A C 1
ATOM 2906 O O . HIS A 1 374 ? -26.289 1.936 16.068 1.00 98.69 374 HIS A O 1
ATOM 2912 N N . SER A 1 375 ? -26.352 3.918 17.076 1.00 97.81 375 SER A N 1
ATOM 2913 C CA . SER A 1 375 ? -27.663 4.346 16.581 1.00 97.81 375 SER A CA 1
ATOM 2914 C C . SER A 1 375 ? -27.731 5.861 16.680 1.00 97.81 375 SER A C 1
ATOM 2916 O O . SER A 1 375 ? -27.395 6.433 17.717 1.00 97.81 375 SER A O 1
ATOM 2918 N N . SER A 1 376 ? -28.094 6.535 15.584 1.00 95.81 376 SER A N 1
ATOM 2919 C CA . SER A 1 376 ? -27.982 8.002 15.479 1.00 95.81 376 SER A CA 1
ATOM 2920 C C . SER A 1 376 ? -26.603 8.516 15.930 1.00 95.81 376 SER A C 1
ATOM 2922 O O . SER A 1 376 ? -26.496 9.498 16.661 1.00 95.81 376 SER A O 1
ATOM 2924 N N . TYR A 1 377 ? -25.548 7.800 15.530 1.00 97.56 377 TYR A N 1
ATOM 2925 C CA . TYR A 1 377 ? -24.143 8.007 15.903 1.00 97.56 377 TYR A CA 1
ATOM 2926 C C . TYR A 1 377 ? -23.761 7.726 17.366 1.00 97.56 377 TYR A C 1
ATOM 2928 O O . TYR A 1 377 ? -22.571 7.583 17.645 1.00 97.56 377 TYR A O 1
ATOM 2936 N N . ARG A 1 378 ? -24.704 7.605 18.307 1.00 98.50 378 ARG A N 1
ATOM 2937 C CA . ARG A 1 378 ? -24.412 7.271 19.712 1.00 98.50 378 ARG A CA 1
ATOM 2938 C C . ARG A 1 378 ? -24.107 5.783 19.836 1.00 98.50 378 ARG A C 1
ATOM 2940 O O . ARG A 1 378 ? -24.787 4.977 19.214 1.00 98.50 378 ARG A O 1
ATOM 2947 N N . ILE A 1 379 ? -23.123 5.396 20.646 1.00 98.81 379 ILE A N 1
ATOM 2948 C CA . ILE A 1 379 ? -22.910 3.985 21.000 1.00 98.81 379 ILE A CA 1
ATOM 2949 C C . ILE A 1 379 ? -23.869 3.582 22.120 1.00 98.81 379 ILE A C 1
ATOM 2951 O O . ILE A 1 379 ? -23.966 4.259 23.145 1.00 98.81 379 ILE A O 1
ATOM 2955 N N . HIS A 1 380 ? -24.516 2.440 21.942 1.00 98.75 380 HIS A N 1
ATOM 2956 C CA . HIS A 1 380 ? -25.399 1.790 22.901 1.00 98.75 380 HIS A CA 1
ATOM 2957 C C . HIS A 1 380 ? -24.954 0.349 23.162 1.00 98.75 380 HIS A C 1
ATOM 2959 O O . HIS A 1 380 ? -24.099 -0.171 22.443 1.00 98.75 380 HIS A O 1
ATOM 2965 N N . LEU A 1 381 ? -25.560 -0.288 24.165 1.00 98.75 381 LEU A N 1
ATOM 2966 C CA . LEU A 1 381 ? -25.520 -1.733 24.364 1.00 98.75 381 LEU A CA 1
ATOM 2967 C C . LEU A 1 381 ? -26.920 -2.318 24.156 1.00 98.75 381 LEU A C 1
ATOM 2969 O O . LEU A 1 381 ? -27.820 -2.042 24.946 1.00 98.75 381 LEU A O 1
ATOM 2973 N N . ASP A 1 382 ? -27.082 -3.188 23.161 1.00 98.75 382 ASP A N 1
ATOM 2974 C CA . ASP A 1 382 ? -28.389 -3.763 22.825 1.00 98.75 382 ASP A CA 1
ATOM 2975 C C . ASP A 1 382 ? -28.288 -5.217 22.367 1.00 98.75 382 ASP A C 1
ATOM 2977 O O . ASP A 1 382 ? -27.245 -5.661 21.885 1.00 98.75 382 ASP A O 1
ATOM 2981 N N . ALA A 1 383 ? -29.393 -5.953 22.489 1.00 98.56 383 ALA A N 1
ATOM 2982 C CA . ALA A 1 383 ? -29.539 -7.281 21.903 1.00 98.56 383 ALA A CA 1
ATOM 2983 C C . ALA A 1 383 ? -29.848 -7.186 20.394 1.00 98.56 383 ALA A C 1
ATOM 2985 O O . ALA A 1 383 ? -30.606 -6.296 19.995 1.00 98.56 383 ALA A O 1
ATOM 2986 N N . PRO A 1 384 ? -29.332 -8.109 19.557 1.00 97.88 384 PRO A N 1
ATOM 2987 C CA . PRO A 1 384 ? -29.698 -8.194 18.152 1.00 97.88 384 PRO A CA 1
ATOM 2988 C C . PRO A 1 384 ? -31.201 -8.384 17.967 1.00 97.88 384 PRO A C 1
ATOM 2990 O O . PRO A 1 384 ? -31.800 -9.289 18.545 1.00 97.88 384 PRO A O 1
ATOM 2993 N N . ASP A 1 385 ? -31.793 -7.586 17.084 1.00 97.19 385 ASP A N 1
ATOM 2994 C CA . ASP A 1 385 ? -33.192 -7.716 16.656 1.00 97.19 385 ASP A CA 1
ATOM 2995 C C . ASP A 1 385 ? -33.361 -8.653 15.439 1.00 97.19 385 ASP A C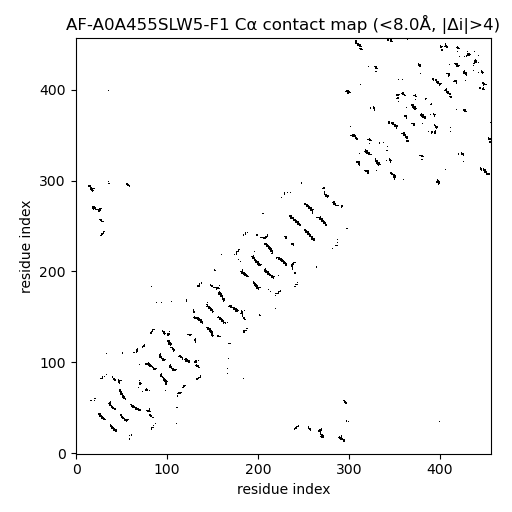 1
ATOM 2997 O O . ASP A 1 385 ? -34.453 -8.795 14.891 1.00 97.19 385 ASP A O 1
ATOM 3001 N N . GLY A 1 386 ? -32.268 -9.288 15.000 1.00 95.69 386 GLY A N 1
ATOM 3002 C CA . GLY A 1 386 ? -32.209 -10.143 13.812 1.00 95.69 386 GLY A CA 1
ATOM 3003 C C . GLY A 1 386 ? -32.100 -9.381 12.487 1.00 95.69 386 GLY A C 1
ATOM 3004 O O . GLY A 1 386 ? -31.981 -10.009 11.433 1.00 95.69 386 GLY A O 1
ATOM 3005 N N . SER A 1 387 ? -32.113 -8.046 12.505 1.00 97.56 387 SER A N 1
ATOM 3006 C CA . SER A 1 387 ? -31.992 -7.238 11.296 1.00 97.56 387 SER A CA 1
ATOM 3007 C C . SER A 1 387 ? -30.548 -7.179 10.788 1.00 97.56 387 SER A C 1
ATOM 3009 O O . SER A 1 387 ? -29.572 -7.203 11.543 1.00 97.56 387 SER A O 1
ATOM 3011 N N . ARG A 1 388 ? -30.395 -7.025 9.465 1.00 96.69 388 ARG A N 1
ATOM 3012 C CA . ARG A 1 388 ? -29.087 -6.716 8.866 1.00 96.69 388 ARG A CA 1
ATOM 3013 C C . ARG A 1 388 ? -28.555 -5.371 9.362 1.00 96.69 388 ARG A C 1
ATOM 3015 O O . ARG A 1 388 ? -27.345 -5.236 9.493 1.00 96.69 388 ARG A O 1
ATOM 3022 N N . LEU A 1 389 ? -29.434 -4.405 9.636 1.00 97.50 389 LEU A N 1
ATOM 3023 C CA . LEU A 1 389 ? -29.042 -3.090 10.135 1.00 97.50 389 LEU A CA 1
ATOM 3024 C C . LEU A 1 389 ? -28.333 -3.204 11.487 1.00 97.50 389 LEU A C 1
ATOM 3026 O O . LEU A 1 389 ? -27.224 -2.700 11.608 1.00 97.50 389 LEU A O 1
ATOM 3030 N N . PHE A 1 390 ? -28.881 -3.968 12.437 1.00 98.62 390 PHE A N 1
ATOM 3031 C CA . PHE A 1 390 ? -28.206 -4.220 13.711 1.00 98.62 390 PHE A CA 1
ATOM 3032 C C . PHE A 1 390 ? -26.808 -4.807 13.503 1.00 98.62 390 PHE A C 1
ATOM 3034 O O . PHE A 1 390 ? -25.841 -4.347 14.103 1.00 98.62 390 PHE A O 1
ATOM 3041 N N . ALA A 1 391 ? -26.684 -5.813 12.631 1.00 98.06 391 ALA A N 1
ATOM 3042 C CA . ALA A 1 391 ? -25.389 -6.422 12.346 1.00 98.06 391 ALA A CA 1
ATOM 3043 C C . ALA A 1 391 ? -24.386 -5.398 11.786 1.00 98.06 391 ALA A C 1
ATOM 3045 O O . ALA A 1 391 ? -23.220 -5.417 12.177 1.00 98.06 391 ALA A O 1
ATOM 3046 N N . LEU A 1 392 ? -24.828 -4.507 10.891 1.00 96.56 392 LEU A N 1
ATOM 3047 C CA . LEU A 1 392 ? -24.010 -3.422 10.341 1.00 96.56 392 LEU A CA 1
ATOM 3048 C C . LEU A 1 392 ? -23.596 -2.420 11.433 1.00 96.56 392 LEU A C 1
ATOM 3050 O O . LEU A 1 392 ? -22.416 -2.093 11.529 1.00 96.56 392 LEU A O 1
ATOM 3054 N N . ASP A 1 393 ? -24.539 -2.001 12.277 1.00 98.69 393 ASP A N 1
ATOM 3055 C CA . ASP A 1 393 ? -24.338 -1.011 13.342 1.00 98.69 393 ASP A CA 1
ATOM 3056 C C . ASP A 1 393 ? -23.463 -1.518 14.500 1.00 98.69 393 ASP A C 1
ATOM 3058 O O . ASP A 1 393 ? -22.816 -0.733 15.198 1.00 98.69 393 ASP A O 1
ATOM 3062 N N . ALA A 1 394 ? -23.446 -2.835 14.712 1.00 98.69 394 ALA A N 1
ATOM 3063 C CA . ALA A 1 394 ? -22.664 -3.522 15.737 1.00 98.69 394 ALA A CA 1
ATOM 3064 C C . ALA A 1 394 ? -21.298 -4.026 15.236 1.00 98.69 394 ALA A C 1
ATOM 3066 O O . ALA A 1 394 ? -20.598 -4.725 15.974 1.00 98.69 394 ALA A O 1
ATOM 3067 N N . THR A 1 395 ? -20.917 -3.739 13.986 1.00 98.44 395 THR A N 1
ATOM 3068 C CA . THR A 1 395 ? -19.647 -4.199 13.403 1.00 98.44 395 THR A CA 1
ATOM 3069 C C . THR A 1 395 ? -18.671 -3.044 13.229 1.00 98.44 395 THR A C 1
ATOM 3071 O O . THR A 1 395 ? -18.976 -2.038 12.590 1.00 98.44 395 THR A O 1
ATOM 3074 N N . PHE A 1 396 ? -17.457 -3.228 13.747 1.00 97.75 396 PHE A N 1
ATOM 3075 C CA . PHE A 1 396 ? -16.367 -2.265 13.664 1.00 97.75 396 PHE A CA 1
ATOM 3076 C C . PHE A 1 396 ? -15.089 -2.934 13.170 1.00 97.75 396 PHE A C 1
ATOM 3078 O O . PHE A 1 396 ? -14.675 -3.984 13.664 1.00 97.75 396 PHE A O 1
ATOM 3085 N N . CYS A 1 397 ? -14.429 -2.326 12.198 1.00 94.06 397 CYS A N 1
ATOM 3086 C CA . CYS A 1 397 ? -13.166 -2.809 11.670 1.00 94.06 397 CYS A CA 1
ATOM 3087 C C . CYS A 1 397 ? -12.019 -2.158 12.443 1.00 94.06 397 CYS A C 1
ATOM 3089 O O . CYS A 1 397 ? -11.877 -0.935 12.458 1.00 94.06 397 CYS A O 1
ATOM 3091 N N . ALA A 1 398 ? -11.207 -2.981 13.102 1.00 94.06 398 ALA A N 1
ATOM 3092 C CA . ALA A 1 398 ? -10.044 -2.498 13.830 1.00 94.06 398 ALA A CA 1
ATOM 3093 C C . ALA A 1 398 ? -8.938 -2.075 12.864 1.00 94.06 398 ALA A C 1
ATOM 3095 O O . ALA A 1 398 ? -8.765 -2.673 11.801 1.00 94.06 398 ALA A O 1
ATOM 3096 N N . GLN A 1 399 ? -8.199 -1.044 13.245 1.00 90.25 399 GLN A N 1
ATOM 3097 C CA . GLN A 1 399 ? -7.090 -0.461 12.495 1.00 90.25 399 GLN A CA 1
ATOM 3098 C C . GLN A 1 399 ? -5.990 -0.051 13.469 1.00 90.25 399 GLN A C 1
ATOM 3100 O O . GLN A 1 399 ? -6.257 0.112 14.665 1.00 90.25 399 GLN A O 1
ATOM 3105 N N . ARG A 1 400 ? -4.769 0.170 12.968 1.00 87.44 400 ARG A N 1
ATOM 3106 C CA . ARG A 1 400 ? -3.717 0.810 13.763 1.00 87.44 400 ARG A CA 1
ATOM 3107 C C . ARG A 1 400 ? -4.263 2.146 14.260 1.00 87.44 400 ARG A C 1
ATOM 3109 O O . ARG A 1 400 ? -4.836 2.898 13.474 1.00 87.44 400 ARG A O 1
ATOM 3116 N N . GLY A 1 401 ? -4.118 2.411 15.555 1.00 89.31 401 GLY A N 1
ATOM 3117 C CA . GLY A 1 401 ? -4.673 3.619 16.149 1.00 89.31 401 GLY A CA 1
ATOM 3118 C C . GLY A 1 401 ? -4.155 4.871 15.452 1.00 89.31 401 GLY A C 1
ATOM 3119 O O . GLY A 1 401 ? -2.971 4.957 15.106 1.00 89.31 401 GLY A O 1
ATOM 3120 N N . LEU A 1 402 ? -5.046 5.840 15.231 1.00 85.81 402 LEU A N 1
ATOM 3121 C CA . LEU A 1 402 ? -4.724 7.038 14.450 1.00 85.81 402 LEU A CA 1
ATOM 3122 C C . LEU A 1 402 ? -3.640 7.907 15.114 1.00 85.81 402 LEU A C 1
ATOM 3124 O O . LEU A 1 402 ? -3.000 8.704 14.434 1.00 85.81 402 LEU A O 1
ATOM 3128 N N . SER A 1 403 ? -3.379 7.729 16.415 1.00 84.19 403 SER A N 1
ATOM 3129 C CA . SER A 1 403 ? -2.244 8.357 17.115 1.00 84.19 403 SER A CA 1
ATOM 3130 C C . SER A 1 403 ? -0.876 7.748 16.771 1.00 84.19 403 SER A C 1
ATOM 3132 O O . SER A 1 403 ? 0.150 8.230 17.247 1.00 84.19 403 SER A O 1
ATOM 3134 N N . GLY A 1 404 ? -0.840 6.673 15.976 1.00 76.94 404 GLY A N 1
ATOM 3135 C CA . GLY A 1 404 ? 0.361 5.897 15.660 1.00 76.94 404 GLY A CA 1
ATOM 3136 C C . GLY A 1 404 ? 0.620 4.725 16.616 1.00 76.94 404 GLY A C 1
ATOM 3137 O O . GLY A 1 404 ? 1.492 3.896 16.341 1.00 76.94 404 GLY A O 1
ATOM 3138 N N . SER A 1 405 ? -0.160 4.597 17.690 1.00 83.94 405 SER A N 1
ATOM 3139 C CA . SER A 1 405 ? -0.141 3.469 18.633 1.00 83.94 405 SER A CA 1
ATOM 3140 C C . SER A 1 405 ? -1.566 3.011 18.959 1.00 83.94 405 SER A C 1
ATOM 3142 O O . SER A 1 405 ? -2.520 3.684 18.589 1.00 83.94 405 SER A O 1
ATOM 3144 N N . GLY A 1 406 ? -1.730 1.868 19.630 1.00 92.06 406 GLY A N 1
ATOM 3145 C CA . GLY A 1 406 ? -3.056 1.344 19.976 1.00 92.06 406 GLY A CA 1
ATOM 3146 C C . GLY A 1 406 ? -3.901 0.948 18.758 1.00 92.06 406 GLY A C 1
ATOM 3147 O O . GLY A 1 406 ? -3.367 0.616 17.696 1.00 92.06 406 GLY A O 1
ATOM 3148 N N . ILE A 1 407 ? -5.222 0.966 18.933 1.00 95.00 407 ILE A N 1
ATOM 3149 C CA . ILE A 1 407 ? -6.225 0.538 17.953 1.00 95.00 407 ILE A CA 1
ATOM 3150 C C . ILE A 1 407 ? -7.294 1.620 17.780 1.00 95.00 407 ILE A C 1
ATOM 3152 O O . ILE A 1 407 ? -7.729 2.229 18.754 1.00 95.00 407 ILE A O 1
ATOM 3156 N N . SER A 1 408 ? -7.766 1.815 16.552 1.00 95.81 408 SER A N 1
ATOM 3157 C CA . SER A 1 408 ? -8.977 2.587 16.252 1.00 95.81 408 SER A CA 1
ATOM 3158 C C . SER A 1 408 ? -10.043 1.666 15.659 1.00 95.81 408 SER A C 1
ATOM 3160 O O . SER A 1 408 ? -9.725 0.748 14.903 1.00 95.81 408 SER A O 1
ATOM 3162 N N . PHE A 1 409 ? -11.310 1.888 16.014 1.00 97.12 409 PHE A N 1
ATOM 3163 C CA . PHE A 1 409 ? -12.433 1.047 15.585 1.00 97.12 409 PHE A CA 1
ATOM 3164 C C . PHE A 1 409 ? -13.309 1.810 14.593 1.00 97.12 409 PHE A C 1
ATOM 3166 O O . PHE A 1 409 ? -14.126 2.633 15.003 1.00 97.12 409 PHE A O 1
ATOM 3173 N N . LEU A 1 410 ? -13.122 1.559 13.297 1.00 94.75 410 LEU A N 1
ATOM 3174 C CA . LEU A 1 410 ? -13.912 2.171 12.227 1.00 94.75 410 LEU A CA 1
ATOM 3175 C C . LEU A 1 410 ? -15.288 1.501 12.136 1.00 94.75 410 LEU A C 1
ATOM 3177 O O . LEU A 1 410 ? -15.363 0.275 12.108 1.00 94.75 410 LEU A O 1
ATOM 3181 N N . SER A 1 411 ? -16.365 2.275 12.044 1.00 96.00 411 SER A N 1
ATOM 3182 C CA . SER A 1 411 ? -17.708 1.751 11.783 1.00 96.00 411 SER A CA 1
ATOM 3183 C C . SER A 1 411 ? -17.774 1.062 10.419 1.00 96.00 411 SER A C 1
ATOM 3185 O O . SER A 1 411 ? -17.292 1.589 9.417 1.00 96.00 411 SER A O 1
ATOM 3187 N N . TYR A 1 412 ? -18.384 -0.123 10.362 1.00 91.88 412 TYR A N 1
ATOM 3188 C CA . TYR A 1 412 ? -18.480 -0.888 9.119 1.00 91.88 412 TYR A CA 1
ATOM 3189 C C . TYR A 1 412 ? -19.365 -0.205 8.068 1.00 91.88 412 TYR A C 1
ATOM 3191 O O . TYR A 1 412 ? -19.023 -0.191 6.887 1.00 91.88 412 TYR A O 1
ATOM 3199 N N . ASN A 1 413 ? -20.500 0.364 8.482 1.00 91.19 413 ASN A N 1
ATOM 3200 C CA . ASN A 1 413 ? -21.463 1.015 7.586 1.00 91.19 413 ASN A CA 1
ATOM 3201 C C . ASN A 1 413 ? -21.330 2.546 7.514 1.00 91.19 413 ASN A C 1
ATOM 3203 O O . ASN A 1 413 ? -22.017 3.159 6.702 1.00 91.19 413 ASN A O 1
ATOM 3207 N N . TYR A 1 414 ? -20.428 3.145 8.298 1.00 89.69 414 TYR A N 1
ATOM 3208 C CA . TYR A 1 414 ? -20.008 4.547 8.180 1.00 89.69 414 TYR A CA 1
ATOM 3209 C C . TYR A 1 414 ? -18.473 4.609 8.079 1.00 89.69 414 TYR A C 1
ATOM 3211 O O . TYR A 1 414 ? -17.801 4.833 9.088 1.00 89.69 414 TYR A O 1
ATOM 3219 N N . PRO A 1 415 ? -17.901 4.363 6.882 1.00 77.75 415 PRO 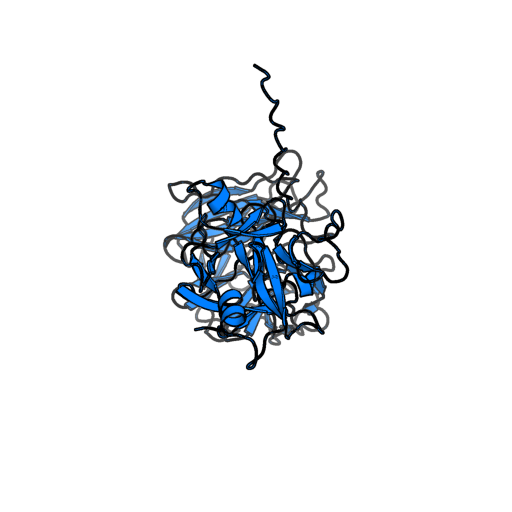A N 1
ATOM 3220 C CA . PRO A 1 415 ? -16.471 4.090 6.693 1.00 77.75 415 PRO A CA 1
ATOM 3221 C C . PRO A 1 415 ? -15.545 5.309 6.870 1.00 77.75 415 PRO A C 1
ATOM 3223 O O . PRO A 1 415 ? -14.342 5.211 6.641 1.00 77.75 415 PRO A O 1
ATOM 3226 N N . ASP A 1 416 ? -16.086 6.440 7.312 1.00 80.06 416 ASP A N 1
ATOM 3227 C CA . ASP A 1 416 ? -15.398 7.673 7.700 1.00 80.06 416 ASP A CA 1
ATOM 3228 C C . ASP A 1 416 ? -15.496 7.972 9.213 1.00 80.06 416 ASP A C 1
ATOM 3230 O O . ASP A 1 416 ? -15.000 9.003 9.676 1.00 80.06 416 ASP A O 1
ATOM 3234 N N . ARG A 1 417 ? -16.145 7.100 10.003 1.00 93.00 417 ARG A N 1
ATOM 3235 C CA . ARG A 1 417 ? -16.435 7.332 11.428 1.00 93.00 417 ARG A CA 1
ATOM 3236 C C . ARG A 1 417 ? -15.868 6.250 12.334 1.00 93.00 417 ARG A C 1
ATOM 3238 O O . ARG A 1 417 ? -16.057 5.061 12.096 1.00 93.00 417 ARG A O 1
ATOM 3245 N N . TYR A 1 418 ? -15.254 6.667 13.436 1.00 96.44 418 TYR A N 1
ATOM 3246 C CA . TYR A 1 418 ? -14.603 5.784 14.408 1.00 96.44 418 TYR A CA 1
ATOM 3247 C C . TYR A 1 418 ? -15.279 5.856 15.774 1.00 96.44 418 TYR A C 1
ATOM 3249 O O . TYR A 1 418 ? -15.791 6.916 16.135 1.00 96.44 418 TYR A O 1
ATOM 3257 N N . ILE A 1 419 ? -15.233 4.772 16.559 1.00 98.38 419 ILE A N 1
ATOM 3258 C CA . ILE A 1 419 ? -15.600 4.831 17.982 1.00 98.38 419 ILE A CA 1
ATOM 3259 C C . ILE A 1 419 ? -14.684 5.844 18.673 1.00 98.38 419 ILE A C 1
ATOM 3261 O O . ILE A 1 419 ? -13.466 5.656 18.738 1.00 98.38 419 ILE A O 1
ATOM 3265 N N . ARG A 1 420 ? -15.297 6.894 19.207 1.00 97.81 420 ARG A N 1
ATOM 3266 C CA . ARG A 1 420 ? -14.672 8.034 19.867 1.00 97.81 420 ARG A CA 1
ATOM 3267 C C . ARG A 1 420 ? -15.243 8.204 21.265 1.00 97.81 420 ARG A C 1
ATOM 3269 O O . ARG A 1 420 ? -16.453 8.043 21.424 1.00 97.81 420 ARG A O 1
ATOM 3276 N N . HIS A 1 421 ? -14.428 8.616 22.239 1.00 97.44 421 HIS A N 1
ATOM 3277 C CA . HIS A 1 421 ? -14.960 9.255 23.450 1.00 97.44 421 HIS A CA 1
ATOM 3278 C C . HIS A 1 421 ? -14.913 10.781 23.383 1.00 97.44 421 HIS A C 1
ATOM 3280 O O . HIS A 1 421 ? -13.970 11.371 22.863 1.00 97.44 421 HIS A O 1
ATOM 3286 N N . ILE A 1 422 ? -15.941 11.430 23.917 1.00 95.38 422 ILE A N 1
ATOM 3287 C CA . ILE A 1 422 ? -15.966 12.878 24.130 1.00 95.38 422 ILE A CA 1
ATOM 3288 C C . ILE A 1 422 ? -16.951 13.197 25.251 1.00 95.38 422 ILE A C 1
ATOM 3290 O O . ILE A 1 422 ? -18.043 12.639 25.295 1.00 95.38 422 ILE A O 1
ATOM 3294 N N . ASN A 1 423 ? -16.561 14.058 26.194 1.00 93.56 423 ASN A N 1
ATOM 3295 C CA . ASN A 1 423 ? -17.369 14.402 27.376 1.00 93.56 423 ASN A CA 1
ATOM 3296 C C . ASN A 1 423 ? -17.861 13.177 28.184 1.00 93.56 423 ASN A C 1
ATOM 3298 O O . ASN A 1 423 ? -18.935 13.209 28.778 1.00 93.56 423 ASN A O 1
ATOM 3302 N N . GLY A 1 424 ? -17.083 12.087 28.201 1.00 94.94 424 GLY A N 1
ATOM 3303 C CA . GLY A 1 424 ? -17.444 10.834 28.877 1.00 94.94 424 GLY A CA 1
ATOM 3304 C C . GLY A 1 424 ? -18.388 9.922 28.085 1.00 94.94 424 GLY A C 1
ATOM 3305 O O . GLY A 1 424 ? -18.755 8.852 28.566 1.00 94.94 424 GLY A O 1
ATOM 3306 N N . GLU A 1 425 ? -18.775 10.302 26.871 1.00 97.94 425 GLU A N 1
ATOM 3307 C CA . GLU A 1 425 ? -19.719 9.580 26.023 1.00 97.94 425 GLU A CA 1
ATOM 3308 C C . GLU A 1 425 ? -19.030 8.925 24.826 1.00 97.94 425 GLU A C 1
ATOM 3310 O O . GLU A 1 425 ? -18.053 9.455 24.311 1.00 97.94 425 GLU A O 1
ATOM 3315 N N . LEU A 1 426 ? -19.569 7.800 24.348 1.00 98.50 426 LEU A N 1
ATOM 3316 C CA . LEU A 1 426 ? -19.109 7.104 23.145 1.00 98.50 426 LEU A CA 1
ATOM 3317 C C . LEU A 1 426 ? -19.973 7.371 21.906 1.00 98.50 426 LEU A C 1
ATOM 3319 O O . LEU A 1 426 ? -21.193 7.174 21.911 1.00 98.50 426 LEU A O 1
ATOM 3323 N N . TRP A 1 427 ? -19.319 7.733 20.811 1.00 98.50 427 TRP A N 1
ATOM 3324 C CA . TRP A 1 427 ? -19.948 8.065 19.534 1.00 98.50 427 TRP A CA 1
ATOM 3325 C C . TRP A 1 427 ? -19.184 7.415 18.380 1.00 98.50 427 TRP A C 1
ATOM 3327 O O . TRP A 1 427 ? -17.995 7.145 18.519 1.00 98.50 427 TRP A O 1
ATOM 3337 N N . ILE A 1 428 ? -19.825 7.206 17.229 1.00 98.19 428 ILE A N 1
ATOM 3338 C CA . ILE A 1 428 ? -19.098 7.081 15.961 1.00 98.19 428 ILE A CA 1
ATOM 3339 C C . ILE A 1 428 ? -18.893 8.478 15.364 1.00 98.19 428 ILE A C 1
ATOM 3341 O O . ILE A 1 428 ? -19.846 9.172 15.006 1.00 98.19 428 ILE A O 1
ATOM 3345 N N . ALA A 1 429 ? -17.640 8.911 15.269 1.00 95.50 429 ALA A N 1
ATOM 3346 C CA . ALA A 1 429 ? -17.299 10.293 14.954 1.00 95.50 429 ALA A CA 1
ATOM 3347 C C . ALA A 1 429 ? -16.315 10.416 13.787 1.00 95.50 429 ALA A C 1
ATOM 3349 O O . ALA A 1 429 ? -15.390 9.611 13.640 1.00 95.50 429 ALA A O 1
ATOM 3350 N N . SER A 1 430 ? -16.496 11.473 13.000 1.00 90.31 430 SER A N 1
ATOM 3351 C CA . SER A 1 430 ? -15.535 11.948 11.994 1.00 90.31 430 SER A CA 1
ATOM 3352 C C . SER A 1 430 ? -14.727 13.126 12.560 1.00 90.31 430 SER A C 1
ATOM 3354 O O . SER A 1 430 ? -15.031 13.621 13.647 1.00 90.31 430 SER A O 1
ATOM 3356 N N . ASN A 1 431 ? -13.723 13.618 11.835 1.00 85.69 431 ASN A N 1
ATOM 3357 C CA . ASN A 1 431 ? -12.994 14.842 12.202 1.00 85.69 431 ASN A CA 1
ATOM 3358 C C . ASN A 1 431 ? -13.590 16.119 11.571 1.00 85.69 431 ASN A C 1
ATOM 3360 O O . ASN A 1 431 ? -12.930 17.155 11.542 1.00 85.69 431 ASN A O 1
ATOM 3364 N N . SER A 1 432 ? -14.817 16.044 11.042 1.00 84.62 432 SER A N 1
ATOM 3365 C CA . SER A 1 432 ? -15.415 17.105 10.220 1.00 84.62 432 SER A CA 1
ATOM 3366 C C . SER A 1 432 ? -15.764 18.390 10.978 1.00 84.62 432 SER A C 1
ATOM 3368 O O . SER A 1 432 ? -15.976 19.427 10.354 1.00 84.62 432 SER A O 1
ATOM 3370 N N . GLY A 1 433 ? -15.887 18.334 12.309 1.00 84.62 433 GLY A N 1
ATOM 3371 C CA . GLY A 1 433 ? -16.391 19.443 13.121 1.00 84.62 433 GLY A CA 1
ATOM 3372 C C . GLY A 1 433 ? -17.882 19.755 12.930 1.00 84.62 433 GLY A C 1
ATOM 3373 O O . GLY A 1 433 ? -18.361 20.730 13.505 1.00 84.62 433 GLY A O 1
ATOM 3374 N N . LEU A 1 434 ? -18.626 18.955 12.151 1.00 87.25 434 LEU A N 1
ATOM 3375 C CA . LEU A 1 434 ? -20.044 19.205 11.847 1.00 87.25 434 LEU A CA 1
ATOM 3376 C C . LEU A 1 434 ? -20.971 18.979 13.047 1.00 87.25 434 LEU A C 1
ATOM 3378 O O . LEU A 1 434 ? -21.989 19.655 13.182 1.00 87.25 434 LEU A O 1
ATOM 3382 N N . TYR A 1 435 ? -20.621 18.031 13.914 1.00 89.19 435 TYR A N 1
ATOM 3383 C CA . TYR A 1 435 ? -21.352 17.720 15.139 1.00 89.19 435 TYR A CA 1
ATOM 3384 C C . TYR A 1 435 ? -20.488 18.015 16.365 1.00 89.19 435 TYR A C 1
ATOM 3386 O O . TYR A 1 435 ? -19.259 17.999 16.288 1.00 89.19 435 TYR A O 1
ATOM 3394 N N . SER A 1 436 ? -21.114 18.227 17.525 1.00 88.25 436 SER A N 1
ATOM 3395 C CA . SER A 1 436 ? -20.389 18.481 18.780 1.00 88.25 436 SER A CA 1
ATOM 3396 C C . SER A 1 436 ? -19.437 17.339 19.163 1.00 88.25 436 SER A C 1
ATOM 3398 O O . SER A 1 436 ? -18.411 17.592 19.792 1.00 88.25 436 SER A O 1
ATOM 3400 N N . TRP A 1 437 ? -19.731 16.104 18.736 1.00 87.81 437 TRP A N 1
ATOM 3401 C CA . TRP A 1 437 ? -18.872 14.927 18.913 1.00 87.81 437 TRP A CA 1
ATOM 3402 C C . TRP A 1 437 ? -17.794 14.738 17.822 1.00 87.81 437 TRP A C 1
ATOM 3404 O O . TRP A 1 437 ? -16.900 13.906 17.979 1.00 87.81 437 TRP A O 1
ATOM 3414 N N . ASP A 1 438 ? -17.801 15.554 16.764 1.00 86.62 438 ASP A N 1
ATOM 3415 C CA . ASP A 1 438 ? -16.840 15.524 15.647 1.00 86.62 438 ASP A CA 1
ATOM 3416 C C . ASP A 1 438 ? -15.725 16.596 15.801 1.00 86.62 438 ASP A C 1
ATOM 3418 O O . ASP A 1 438 ? -15.068 16.970 14.832 1.00 86.62 438 ASP A O 1
ATOM 3422 N N . ASN A 1 439 ? -15.481 17.108 17.020 1.00 83.94 439 ASN A N 1
ATOM 3423 C CA . ASN A 1 439 ? -14.492 18.168 17.291 1.00 83.94 439 ASN A CA 1
ATOM 3424 C C . ASN A 1 439 ? -13.049 17.756 16.891 1.00 83.94 439 ASN A C 1
ATOM 3426 O O . ASN A 1 439 ? -12.546 16.763 17.431 1.00 83.94 439 ASN A O 1
ATOM 3430 N N . PRO A 1 440 ? -12.343 18.518 16.031 1.00 84.12 440 PRO A N 1
ATOM 3431 C CA . PRO A 1 440 ? -11.008 18.154 15.552 1.00 84.12 440 PRO A CA 1
ATOM 3432 C C . PRO A 1 440 ? -9.882 18.288 16.595 1.00 84.12 440 PRO A C 1
ATOM 3434 O O . PRO A 1 440 ? -8.863 17.618 16.455 1.00 84.12 440 PRO A O 1
ATOM 3437 N N . ALA A 1 441 ? -10.040 19.100 17.650 1.00 84.50 441 ALA A N 1
ATOM 3438 C CA . ALA A 1 441 ? -8.945 19.489 18.552 1.00 84.50 441 ALA A CA 1
ATOM 3439 C C . ALA A 1 441 ? -8.286 18.318 19.313 1.00 84.50 441 ALA A C 1
ATOM 3441 O O . ALA A 1 441 ? -7.099 18.380 19.624 1.00 84.50 441 ALA A O 1
ATOM 3442 N N . SER A 1 442 ? -9.036 17.247 19.588 1.00 85.31 442 SER A N 1
ATOM 3443 C CA . SER A 1 442 ? -8.562 16.031 20.274 1.00 85.31 442 SER A CA 1
ATOM 3444 C C . SER A 1 442 ? -8.941 14.744 19.536 1.00 85.31 442 SER A C 1
ATOM 3446 O O . SER A 1 442 ? -8.886 13.660 20.107 1.00 85.31 442 SER A O 1
ATOM 3448 N N . TYR A 1 443 ? -9.319 14.839 18.257 1.00 90.88 443 TYR A N 1
ATOM 3449 C CA . TYR A 1 443 ? -9.902 13.715 17.517 1.00 90.88 443 TYR A CA 1
ATOM 3450 C C . TYR A 1 443 ? -9.031 12.456 17.560 1.00 90.88 443 TYR A C 1
ATOM 3452 O O . TYR A 1 443 ? -9.490 11.395 17.970 1.00 90.88 443 TYR A O 1
ATOM 3460 N N . THR A 1 444 ? -7.761 12.593 17.184 1.00 90.19 444 THR A N 1
ATOM 3461 C CA . THR A 1 444 ? -6.821 11.478 17.052 1.00 90.19 444 THR A CA 1
ATOM 3462 C C . THR A 1 444 ? -6.644 10.655 18.339 1.00 90.19 444 THR A C 1
ATOM 3464 O O . THR A 1 444 ? -6.810 9.433 18.276 1.00 90.19 444 THR A O 1
ATOM 3467 N N . PRO A 1 445 ? -6.322 11.250 19.507 1.00 91.62 445 PRO A N 1
ATOM 3468 C CA . PRO A 1 445 ? -6.267 10.486 20.752 1.00 91.62 445 PRO A CA 1
ATOM 3469 C C . PRO A 1 445 ? -7.640 9.943 21.185 1.00 91.62 445 PRO A C 1
ATOM 3471 O O . PRO A 1 445 ? -7.705 8.836 21.713 1.00 91.62 445 PRO A O 1
ATOM 3474 N N . ASP A 1 446 ? -8.736 10.652 20.901 1.00 96.38 446 ASP A N 1
ATOM 3475 C CA . ASP A 1 446 ? -10.081 10.258 21.341 1.00 96.38 446 ASP A CA 1
ATOM 3476 C C . ASP A 1 446 ? -10.673 9.056 20.593 1.00 96.38 446 ASP A C 1
ATOM 3478 O O . ASP A 1 446 ? -11.560 8.377 21.114 1.00 96.38 446 ASP A O 1
ATOM 3482 N N . VAL A 1 447 ? -10.195 8.785 19.378 1.00 96.38 447 VAL A N 1
ATOM 3483 C CA . VAL A 1 447 ? -10.553 7.592 18.588 1.00 96.38 447 VAL A CA 1
ATOM 3484 C C . VAL A 1 447 ? -9.527 6.467 18.711 1.00 96.38 447 VAL A C 1
ATOM 3486 O O . VAL A 1 447 ? -9.622 5.460 18.003 1.00 96.38 447 VAL A O 1
ATOM 3489 N N . THR A 1 448 ? -8.521 6.634 19.574 1.00 96.44 448 THR A N 1
ATOM 3490 C CA . THR A 1 448 ? -7.462 5.648 19.785 1.00 96.44 448 THR A CA 1
ATOM 3491 C C . THR A 1 448 ? -7.583 4.988 21.156 1.00 96.44 448 THR A C 1
ATOM 3493 O O . THR A 1 448 ? -7.679 5.643 22.196 1.00 96.44 448 THR A O 1
ATOM 3496 N N . TRP A 1 449 ? -7.510 3.663 21.153 1.00 98.06 449 TRP A N 1
ATOM 3497 C CA . TRP A 1 449 ? -7.792 2.805 22.292 1.00 98.06 449 TRP A CA 1
ATOM 3498 C C . TRP A 1 449 ? -6.648 1.832 22.555 1.00 98.06 449 TRP A C 1
ATOM 3500 O O . TRP A 1 449 ? -5.993 1.354 21.625 1.00 98.06 449 TRP A O 1
ATOM 3510 N N . ALA A 1 450 ? -6.440 1.482 23.820 1.00 97.56 450 ALA A N 1
ATOM 3511 C CA . ALA A 1 450 ? -5.594 0.361 24.206 1.00 97.56 450 ALA A CA 1
ATOM 3512 C C . ALA A 1 450 ? -6.470 -0.830 24.617 1.00 97.56 450 ALA A C 1
ATOM 3514 O O . ALA A 1 450 ? -7.384 -0.699 25.428 1.00 97.56 450 ALA A O 1
ATOM 3515 N N . LEU A 1 451 ? -6.191 -2.003 24.050 1.00 97.31 451 LEU A N 1
ATOM 3516 C CA . LEU A 1 451 ? -6.802 -3.258 24.480 1.00 97.31 451 LEU A CA 1
ATOM 3517 C C . LEU A 1 451 ? -5.951 -3.856 25.595 1.00 97.31 451 LEU A C 1
ATOM 3519 O O . LEU A 1 451 ? -4.779 -4.167 25.379 1.00 97.31 451 LEU A O 1
ATOM 3523 N N . VAL A 1 452 ? -6.534 -4.009 26.781 1.00 97.56 452 VAL A N 1
ATOM 3524 C CA . VAL A 1 452 ? -5.826 -4.504 27.967 1.00 97.56 452 VAL A CA 1
ATOM 3525 C C . VAL A 1 452 ? -6.543 -5.693 28.596 1.00 97.56 452 VAL A C 1
ATOM 3527 O O . VAL A 1 452 ? -7.653 -6.063 28.196 1.00 97.56 452 VAL A O 1
ATOM 3530 N N . SER A 1 453 ? -5.890 -6.305 29.587 1.00 97.50 453 SER A N 1
ATOM 3531 C CA . SER A 1 453 ? -6.484 -7.367 30.396 1.00 97.50 453 SER A CA 1
ATOM 3532 C C . SER A 1 453 ? -7.860 -6.945 30.921 1.00 97.50 453 SER A C 1
ATOM 3534 O O . SER A 1 453 ? -8.014 -5.809 31.375 1.00 97.50 453 SER A O 1
ATOM 3536 N N . PRO A 1 454 ? -8.862 -7.836 30.862 1.00 97.56 454 PRO A N 1
ATOM 3537 C CA . PRO A 1 454 ? -10.215 -7.504 31.273 1.00 97.56 454 PRO A CA 1
ATOM 3538 C C . PRO A 1 454 ? -10.270 -7.190 32.767 1.00 97.56 454 PRO A C 1
ATOM 3540 O O . PRO A 1 454 ? -9.650 -7.877 33.583 1.00 97.56 454 PRO A O 1
ATOM 3543 N N . TRP A 1 455 ? -11.076 -6.199 33.137 1.00 97.25 455 TRP A N 1
ATOM 3544 C CA . TRP A 1 455 ? -11.372 -5.912 34.542 1.00 97.25 455 TRP A CA 1
ATOM 3545 C C . TRP A 1 455 ? -12.195 -7.025 35.215 1.00 97.25 455 TRP A C 1
ATOM 3547 O O . TRP A 1 455 ? -12.128 -7.177 36.438 1.00 97.25 455 TRP A O 1
ATOM 3557 N N . ALA A 1 456 ? -12.946 -7.809 34.432 1.00 94.38 456 ALA A N 1
ATOM 3558 C CA . ALA A 1 456 ? -13.711 -8.976 34.872 1.00 94.38 456 ALA A CA 1
ATOM 3559 C C . ALA A 1 456 ? -13.511 -10.178 33.909 1.00 94.38 456 ALA A C 1
ATOM 3561 O O . ALA A 1 456 ? -14.349 -10.383 33.025 1.00 94.38 456 ALA A O 1
ATOM 3562 N N . PRO A 1 457 ? -12.411 -10.951 34.046 1.00 83.12 457 PRO A N 1
ATOM 3563 C CA . PRO A 1 457 ? -12.050 -12.043 33.132 1.00 83.12 457 PRO A CA 1
ATOM 3564 C C . PRO A 1 457 ? -13.133 -13.109 32.936 1.00 83.12 457 PRO A C 1
ATOM 3566 O O . PRO A 1 457 ? -13.927 -13.402 33.863 1.00 83.12 457 PRO A O 1
#

Solvent-accessible surface area (backbone atoms only — not comparable to full-atom values): 23349 Å² total; per-residue (Å²): 140,83,84,78,82,77,79,78,74,75,78,73,74,74,60,53,33,34,39,57,51,52,84,74,49,29,30,33,32,26,57,46,80,56,97,78,26,40,36,39,30,31,18,33,75,82,30,26,42,32,41,27,30,38,20,56,23,81,34,62,65,41,82,67,43,76,27,42,44,31,60,83,61,37,87,81,32,64,35,55,34,34,28,30,26,77,47,77,54,98,89,34,29,41,40,27,26,12,31,66,49,14,23,38,43,18,50,15,79,37,94,60,31,66,42,45,56,71,74,51,60,70,38,59,60,64,54,93,74,22,39,25,33,29,38,27,77,40,69,47,96,89,66,57,33,33,42,34,27,11,24,51,84,96,73,21,32,33,36,34,33,38,38,38,96,82,72,74,46,77,40,82,69,81,40,78,63,61,50,88,73,40,18,29,33,48,37,68,52,74,59,95,82,33,29,38,43,31,28,17,23,62,46,88,74,40,59,62,8,15,24,32,34,23,39,20,85,36,96,78,40,75,58,44,76,72,54,61,39,35,60,47,57,99,60,41,29,20,27,29,34,46,26,70,44,70,47,84,100,57,94,49,35,33,41,33,25,15,28,22,50,83,88,39,74,86,47,35,31,29,32,44,32,66,44,49,68,44,97,88,67,46,70,45,69,39,73,91,60,63,50,31,39,65,59,50,64,51,78,42,92,74,78,60,82,39,61,27,17,46,28,39,58,30,88,94,42,59,52,20,26,44,24,52,56,98,52,28,28,26,46,44,79,64,59,94,86,52,55,68,66,60,25,26,40,24,12,27,30,31,35,59,10,68,64,43,69,93,27,28,20,41,28,34,61,78,45,72,76,20,29,45,24,49,57,96,45,36,28,26,49,44,64,76,82,83,46,70,62,49,23,33,40,24,14,26,35,34,19,67,6,73,68,78,50,60,34,17,38,31,32,62,80,44,84,74,22,23,49,24,57,54,98,50,32,29,28,51,28,42,67,77,50,83,45,91,78,10,46,56,94,56,36,47,38,32,27,15,29,38,83,42,81,32,70,50,116

Sequence (457 aa):
MMIGSGLLVPNASAATTGNPILPGNQADPSIKIFEGRYWIYPSGFDNNRFHAWSSTDLSHWVDEGVILDVGSQVSWADTRAWAPDMVYRNGKYYFYFAADVQIGVAVCDSPKGPCTDTGKPLVPAGLSGVESIDPMVFIDDDGQAYLYYGGSAGQGKMGIYRLNGDMVSLNGGQIVQTPLNFTEASWVHKRNGVYYLSYSNGCYCDSSYNVQYATSSSPLGPWTHRGTILSSNDVYKGPGHHAFLRYPGSDDWYIVYHRYENNDFSQRKVAIDRMFYGANGTIQPVTMTSQGVETRPLRTSLTTNVFQSIQVTTPGFTDNFIRHRDGLGVTTVMNASSPLLDKQDATFKIVPGLADAGCYSFESKNYPGHYLRHSSYRIHLDAPDGSRLFALDATFCAQRGLSGSGISFLSYNYPDRYIRHINGELWIASNSGLYSWDNPASYTPDVTWALVSPWAP

InterPro domains:
  IPR006710 Glycoside hydrolase, family 43 [PF04616] (18-283)
  IPR007934 Alpha-L-arabinofuranosidase B, arabinose-binding domain [PF05270] (311-450)
  IPR023296 Glycosyl hydrolase, five-bladed beta-propeller domain superfamily [G3DSA:2.115.10.20] (12-295)
  IPR023296 Glycosyl hydrolase, five-bladed beta-propeller domain superfamily [SSF75005] (18-294)
  IPR036195 Alpha-L-arabinofuranosidase B, arabinose-binding domain superfamily [SSF110221] (304-456)
  IPR052176 Glycosyl Hydrolase Family 43 Enzymes [PTHR43772] (15-296)

Radius of gyration: 25.23 Å; Cα contacts (8 Å, |Δi|>4): 1259; chains: 1; bounding box: 84×41×73 Å

pLDDT: mean 92.99, std 11.77, range [26.58, 98.88]

Secondary structure (DSSP, 8-state):
-----------PPPPB--S--S-SS-EEEEEEEETTEEEEEEEPTTSSEEEEEEESSSSSEEEEEEEEEHHHH-TT-SS--EEEEEEEETTEEEEEEEETTEEEEEEESSTT--EEE-SS-SB-TTGGG--S---EEEE-TTS-EEEEE---TTS---EEEEEPTTSSSEEEEEEE-PPTT--EEEEEEEETTEEEEEEEES-TTSTT-EEEEEEESSTT---EEEEEEEE--SSEEEEEEEEEEEPTTS--EEEEEEEEETTEEEEEEEEEEEE-B-TTSPBPPPPP-SS--B--PPB-----SEEEEEEE-STT-TTEEEEEETTEEEEEE--TTS-HHHHHHT-EEEEE-SS-TTSEEEEESSSTT-EEEEETTEEEEE---S-HHHHHHT-EEEEE-TTSSSEEEEESSSTT-EEEEETTEEEEE-SSSSSGGG-GGGHHHHT-EEEE--S--

Foldseek 3Di:
DDDDDDPPPPDDDFAFQFPPNDDDFWFLWAWDQDLQWIKIWTCDPVQFFIWIWIGQWSRDIDTLDTQDGCLPQAPEARGRFHNWDWDDADQWIWIWTDGPQFIWIWIANGSGGNTHTPRDGQGDADPPNFGHHNWDWDQDPVRWIKTWFGAAPDDIWIKIFTADNVNHHTDDDIQIAGDPQAGTQWEWDDDPQKIKIKHWHDDLQWQRTFIWIFIASDPSDNTHTQGTQEGDDPFKGRWDSWYKDAQPPDRWIKIWTWIDGPRDSPGIGIAMATWDADPVGHIDHTDGDRRGGGGGGHFDDDDAQDKWFKAFQFPPRRQWTWFADPFFTFIDRDDPPDDPVRLQRRIWGWHQQLQGSQWTWTAGRVHGQWTFFDDPFTTGTGHDPVDSVRSQRRTWTWGAQLVNHAIFTARNSRRQFTFFHDPRGTGGEHCPPPDPRNPNPRGRSRRGIHIHHGSND

Organism: NCBI:txid2490863

Mean predicted aligned error: 7.71 Å